Protein AF-0000000070793023 (afdb_homodimer)

Structure (mmCIF, N/CA/C/O backbone):
data_AF-0000000070793023-model_v1
#
loop_
_entity.id
_entity.type
_entity.pdbx_description
1 polymer 'Transcriptional regulator, LysR family'
#
loop_
_atom_site.group_PDB
_atom_site.id
_atom_site.type_symbol
_atom_site.label_atom_id
_atom_site.label_alt_id
_atom_site.label_comp_id
_atom_site.label_asym_id
_atom_site.label_entity_id
_atom_site.label_seq_id
_atom_site.pdbx_PDB_ins_code
_atom_site.Cartn_x
_atom_site.Cartn_y
_atom_site.Cartn_z
_atom_site.occupancy
_atom_site.B_iso_or_equiv
_atom_site.auth_seq_id
_atom_site.auth_comp_id
_atom_site.auth_asym_id
_atom_site.auth_atom_id
_atom_site.pdbx_PDB_model_num
ATOM 1 N N . MET A 1 1 ? 7.453 -40.5 16.297 1 50.16 1 MET A N 1
ATOM 2 C CA . MET A 1 1 ? 7.449 -39.125 15.758 1 50.16 1 MET A CA 1
ATOM 3 C C . MET A 1 1 ? 8.664 -38.344 16.25 1 50.16 1 MET A C 1
ATOM 5 O O . MET A 1 1 ? 8.969 -38.344 17.453 1 50.16 1 MET A O 1
ATOM 9 N N . GLY A 1 2 ? 9.516 -38.156 15.422 1 63.19 2 GLY A N 1
ATOM 10 C CA . GLY A 1 2 ? 10.789 -37.531 15.805 1 63.19 2 GLY A CA 1
ATOM 11 C C . GLY A 1 2 ? 10.672 -36.094 16.188 1 63.19 2 GLY A C 1
ATOM 12 O O . GLY A 1 2 ? 9.57 -35.531 16.172 1 63.19 2 GLY A O 1
ATOM 13 N N . LYS A 1 3 ? 11.734 -35.656 16.719 1 65.06 3 LYS A N 1
ATOM 14 C CA . LYS A 1 3 ? 11.828 -34.281 17.188 1 65.06 3 LYS A CA 1
ATOM 15 C C . LYS A 1 3 ? 11.344 -33.281 16.125 1 65.06 3 LYS A C 1
ATOM 17 O O . LYS A 1 3 ? 10.719 -32.281 16.453 1 65.06 3 LYS A O 1
ATOM 22 N N . PHE A 1 4 ? 11.453 -33.719 14.953 1 66.19 4 PHE A N 1
ATOM 23 C CA . PHE A 1 4 ? 11.055 -32.906 13.828 1 66.19 4 PHE A CA 1
ATOM 24 C C . PHE A 1 4 ? 9.531 -32.781 13.742 1 66.19 4 PHE A C 1
ATOM 26 O O . PHE A 1 4 ? 8.984 -31.719 13.461 1 66.19 4 PHE A O 1
ATOM 33 N N . ASP A 1 5 ? 8.891 -33.812 13.93 1 72.25 5 ASP A N 1
ATOM 34 C CA . ASP A 1 5 ? 7.434 -33.812 13.93 1 72.25 5 ASP A CA 1
ATOM 35 C C . ASP A 1 5 ? 6.875 -32.938 15.047 1 72.25 5 ASP A C 1
ATOM 37 O O . ASP A 1 5 ? 5.91 -32.219 14.836 1 72.25 5 ASP A O 1
ATOM 41 N N . GLN A 1 6 ? 7.551 -33.031 16.109 1 79.75 6 GLN A N 1
ATOM 42 C CA . GLN A 1 6 ? 7.121 -32.25 17.25 1 79.75 6 GLN A CA 1
ATOM 43 C C . GLN A 1 6 ? 7.223 -30.734 16.953 1 79.75 6 GLN A C 1
ATOM 45 O O . GLN A 1 6 ? 6.324 -29.969 17.297 1 79.75 6 GLN A O 1
ATOM 50 N N . ILE A 1 7 ? 8.289 -30.438 16.312 1 79.31 7 ILE A N 1
ATOM 51 C CA . ILE A 1 7 ? 8.523 -29.031 15.969 1 79.31 7 ILE A CA 1
ATOM 52 C C . ILE A 1 7 ? 7.469 -28.562 14.977 1 79.31 7 ILE A C 1
ATOM 54 O O . ILE A 1 7 ? 6.949 -27.453 15.102 1 79.31 7 ILE A O 1
ATOM 58 N N . THR A 1 8 ? 7.137 -29.359 14.094 1 79.75 8 THR A N 1
ATOM 59 C CA . THR A 1 8 ? 6.125 -29.031 13.094 1 79.75 8 THR A CA 1
ATOM 60 C C . THR A 1 8 ? 4.766 -28.812 13.75 1 79.75 8 THR A C 1
ATOM 62 O O . THR A 1 8 ? 4.027 -27.891 13.383 1 79.75 8 THR A O 1
ATOM 65 N N . TYR A 1 9 ? 4.43 -29.641 14.68 1 83.62 9 TYR A N 1
ATOM 66 C CA . TYR A 1 9 ? 3.189 -29.484 15.438 1 83.62 9 TYR A CA 1
ATOM 67 C C . TYR A 1 9 ? 3.195 -28.188 16.219 1 83.62 9 TYR A C 1
ATOM 69 O O . TYR A 1 9 ? 2.188 -27.469 16.266 1 83.62 9 TYR A O 1
ATOM 77 N N . PHE A 1 10 ? 4.363 -27.875 16.797 1 86.44 10 PHE A N 1
ATOM 78 C CA . PHE A 1 10 ? 4.527 -26.656 17.578 1 86.44 10 PHE A CA 1
ATOM 79 C C . PHE A 1 10 ? 4.293 -25.422 16.719 1 86.44 10 PHE A C 1
ATOM 81 O O . PHE A 1 10 ? 3.512 -24.547 17.078 1 86.44 10 PHE A O 1
ATOM 88 N N . ILE A 1 11 ? 4.926 -25.469 15.648 1 83 11 ILE A N 1
ATOM 89 C CA . ILE A 1 11 ? 4.789 -24.344 14.727 1 83 11 ILE A CA 1
ATOM 90 C C . ILE A 1 11 ? 3.332 -24.203 14.297 1 83 11 ILE A C 1
ATOM 92 O O . ILE A 1 11 ? 2.789 -23.094 14.258 1 83 11 ILE A O 1
ATOM 96 N N . ALA A 1 12 ? 2.666 -25.266 14.047 1 83.75 12 ALA A N 1
ATOM 97 C CA . ALA A 1 12 ? 1.272 -25.266 13.602 1 83.75 12 ALA A CA 1
ATOM 98 C C . ALA A 1 12 ? 0.351 -24.734 14.695 1 83.75 12 ALA A C 1
ATOM 100 O O . ALA A 1 12 ? -0.584 -23.984 14.414 1 83.75 12 ALA A O 1
ATOM 101 N N . VAL A 1 13 ? 0.625 -25.094 15.867 1 86.88 13 VAL A N 1
ATOM 102 C CA . VAL A 1 13 ? -0.196 -24.641 16.984 1 86.88 13 VAL A CA 1
ATOM 103 C C . VAL A 1 13 ? -0.082 -23.125 17.125 1 86.88 13 VAL A C 1
ATOM 105 O O . VAL A 1 13 ? -1.077 -22.438 17.375 1 86.88 13 VAL A O 1
ATOM 108 N N . VAL A 1 14 ? 1.105 -22.688 16.906 1 83.5 14 VAL A N 1
ATOM 109 C CA . VAL A 1 14 ? 1.355 -21.266 17.031 1 83.5 14 VAL A CA 1
ATOM 110 C C . VAL A 1 14 ? 0.699 -20.516 15.875 1 83.5 14 VAL A C 1
ATOM 112 O O . VAL A 1 14 ? 0.014 -19.516 16.078 1 83.5 14 VAL A O 1
ATOM 115 N N . GLU A 1 15 ? 0.913 -21.062 14.75 1 80.12 15 GLU A N 1
ATOM 116 C CA . GLU A 1 15 ? 0.456 -20.375 13.539 1 80.12 15 GLU A CA 1
ATOM 117 C C . GLU A 1 15 ? -1.063 -20.438 13.414 1 80.12 15 GLU A C 1
ATOM 119 O O . GLU A 1 15 ? -1.688 -19.484 12.945 1 80.12 15 GLU A O 1
ATOM 124 N N . GLU A 1 16 ? -1.658 -21.547 13.906 1 79.19 16 GLU A N 1
ATOM 125 C CA . GLU A 1 16 ? -3.102 -21.75 13.836 1 79.19 16 GLU A CA 1
ATOM 126 C C . GLU A 1 16 ? -3.795 -21.25 15.102 1 79.19 16 GLU A C 1
ATOM 128 O O . GLU A 1 16 ? -5.016 -21.359 15.227 1 79.19 16 GLU A O 1
ATOM 133 N N . HIS A 1 17 ? -2.949 -20.766 15.891 1 80.25 17 HIS A N 1
ATOM 134 C CA . HIS A 1 17 ? -3.381 -20.188 17.156 1 80.25 17 HIS A CA 1
ATOM 135 C C . HIS A 1 17 ? -4.262 -21.156 17.938 1 80.25 17 HIS A C 1
ATOM 137 O O . HIS A 1 17 ? -5.285 -20.766 18.5 1 80.25 17 HIS A O 1
ATOM 143 N N . GLY A 1 18 ? -3.93 -22.453 17.859 1 86.12 18 GLY A N 1
ATOM 144 C CA . GLY A 1 18 ? -4.723 -23.391 18.625 1 86.12 18 GLY A CA 1
ATOM 145 C C . GLY A 1 18 ? -4.352 -24.828 18.375 1 86.12 18 GLY A C 1
ATOM 146 O O . GLY A 1 18 ? -3.869 -25.172 17.297 1 86.12 18 GLY A O 1
ATOM 147 N N . PHE A 1 19 ? -4.648 -25.641 19.375 1 87.94 19 PHE A N 1
ATOM 148 C CA . PHE A 1 19 ? -4.34 -27.062 19.312 1 87.94 19 PHE A CA 1
ATOM 149 C C . PHE A 1 19 ? -5.312 -27.781 18.375 1 87.94 19 PHE A C 1
ATOM 151 O O . PHE A 1 19 ? -4.902 -28.625 17.562 1 87.94 19 PHE A O 1
ATOM 158 N N . ALA A 1 20 ? -6.535 -27.312 18.5 1 87.56 20 ALA A N 1
ATOM 159 C CA . ALA A 1 20 ? -7.555 -27.984 17.688 1 87.56 20 ALA A CA 1
ATOM 160 C C . ALA A 1 20 ? -7.367 -27.656 16.219 1 87.56 20 ALA A C 1
ATOM 162 O O . ALA A 1 20 ? -7.48 -28.547 15.367 1 87.56 20 ALA A O 1
ATOM 163 N N . ALA A 1 21 ? -7.035 -26.5 15.977 1 85.38 21 ALA A N 1
ATOM 164 C CA . ALA A 1 21 ? -6.82 -26.062 14.602 1 85.38 21 ALA A CA 1
ATOM 165 C C . ALA A 1 21 ? -5.594 -26.734 14 1 85.38 21 ALA A C 1
ATOM 167 O O . ALA A 1 21 ? -5.613 -27.156 12.836 1 85.38 21 ALA A O 1
ATOM 168 N N . ALA A 1 22 ? -4.586 -26.828 14.719 1 87 22 ALA A N 1
ATOM 169 C CA . ALA A 1 22 ? -3.373 -27.516 14.289 1 87 22 ALA A CA 1
ATOM 170 C C . ALA A 1 22 ? -3.645 -29 14.039 1 87 22 ALA A C 1
ATOM 172 O O . ALA A 1 22 ? -3.143 -29.562 13.07 1 87 22 ALA A O 1
ATOM 173 N N . ALA A 1 23 ? -4.461 -29.562 14.828 1 88.56 23 ALA A N 1
ATOM 174 C CA . ALA A 1 23 ? -4.816 -30.969 14.688 1 88.56 23 ALA A CA 1
ATOM 175 C C . ALA A 1 23 ? -5.551 -31.219 13.367 1 88.56 23 ALA A C 1
ATOM 177 O O . ALA A 1 23 ? -5.262 -32.188 12.664 1 88.56 23 ALA A O 1
ATOM 178 N N . ARG A 1 24 ? -6.371 -30.391 13.117 1 83.12 24 ARG A N 1
ATOM 179 C CA . ARG A 1 24 ? -7.121 -30.484 11.875 1 83.12 24 ARG A CA 1
ATOM 180 C C . ARG A 1 24 ? -6.191 -30.391 10.664 1 83.12 24 ARG A C 1
ATOM 182 O O . ARG A 1 24 ? -6.355 -31.141 9.695 1 83.12 24 ARG A O 1
ATOM 189 N N . LYS A 1 25 ? -5.211 -29.594 10.859 1 80.12 25 LYS A N 1
ATOM 190 C CA . LYS A 1 25 ? -4.254 -29.359 9.781 1 80.12 25 LYS A CA 1
ATOM 191 C C . LYS A 1 25 ? -3.465 -30.641 9.477 1 80.12 25 LYS A C 1
ATOM 193 O O . LYS A 1 25 ? -3.162 -30.922 8.312 1 80.12 25 LYS A O 1
ATOM 198 N N . PHE A 1 26 ? -3.223 -31.359 10.422 1 79 26 PHE A N 1
ATOM 199 C CA . PHE A 1 26 ? -2.365 -32.531 10.266 1 79 26 PHE A CA 1
ATOM 200 C C . PHE A 1 26 ? -3.193 -33.812 10.234 1 79 26 PHE A C 1
ATOM 202 O O . PHE A 1 26 ? -2.65 -34.906 10.055 1 79 26 PHE A O 1
ATOM 209 N N . GLY A 1 27 ? -4.551 -33.625 10.422 1 81.75 27 GLY A N 1
ATOM 210 C CA . GLY A 1 27 ? -5.418 -34.812 10.414 1 81.75 27 GLY A CA 1
ATOM 211 C C . GLY A 1 27 ? -5.199 -35.719 11.609 1 81.75 27 GLY A C 1
ATOM 212 O O . GLY A 1 27 ? -5.25 -36.938 11.477 1 81.75 27 GLY A O 1
ATOM 213 N N . VAL A 1 28 ? -4.848 -35.156 12.672 1 83.44 28 VAL A N 1
ATOM 214 C CA . VAL A 1 28 ? -4.613 -35.938 13.891 1 83.44 28 VAL A CA 1
ATOM 215 C C . VAL A 1 28 ? -5.512 -35.406 15.016 1 83.44 28 VAL A C 1
ATOM 217 O O . VAL A 1 28 ? -6.25 -34.438 14.828 1 83.44 28 VAL A O 1
ATOM 220 N N . SER A 1 29 ? -5.621 -36.094 16.047 1 86 29 SER A N 1
ATOM 221 C CA . SER A 1 29 ? -6.426 -35.688 17.188 1 86 29 SER A CA 1
ATOM 222 C C . SER A 1 29 ? -5.75 -34.531 17.953 1 86 29 SER A C 1
ATOM 224 O O . SER A 1 29 ? -4.52 -34.438 17.969 1 86 29 SER A O 1
ATOM 226 N N . THR A 1 30 ? -6.609 -33.75 18.531 1 90.19 30 THR A N 1
ATOM 227 C CA . THR A 1 30 ? -6.102 -32.688 19.375 1 90.19 30 THR A CA 1
ATOM 228 C C . THR A 1 30 ? -5.234 -33.25 20.5 1 90.19 30 THR A C 1
ATOM 230 O O . THR A 1 30 ? -4.234 -32.625 20.875 1 90.19 30 THR A O 1
ATOM 233 N N . ALA A 1 31 ? -5.633 -34.375 20.953 1 90 31 ALA A N 1
ATOM 234 C CA . ALA A 1 31 ? -4.867 -35.031 22.016 1 90 31 ALA A CA 1
ATOM 235 C C . ALA A 1 31 ? -3.471 -35.406 21.531 1 90 31 ALA A C 1
ATOM 237 O O . ALA A 1 31 ? -2.496 -35.281 22.281 1 90 31 ALA A O 1
ATOM 238 N N . ALA A 1 32 ? -3.396 -35.781 20.359 1 86.06 32 ALA A N 1
ATOM 239 C CA . ALA A 1 32 ? -2.113 -36.156 19.766 1 86.06 32 ALA A CA 1
ATOM 240 C C . ALA A 1 32 ? -1.197 -34.938 19.656 1 86.06 32 ALA A C 1
ATOM 242 O O . ALA A 1 32 ? -0.008 -35.031 19.969 1 86.06 32 ALA A O 1
ATOM 243 N N . VAL A 1 33 ? -1.78 -33.844 19.219 1 88.94 33 VAL A N 1
ATOM 244 C CA . VAL A 1 33 ? -1.021 -32.594 19.125 1 88.94 33 VAL A CA 1
ATOM 245 C C . VAL A 1 33 ? -0.555 -32.156 20.5 1 88.94 33 VAL A C 1
ATOM 247 O O . VAL A 1 33 ? 0.606 -31.797 20.688 1 88.94 33 VAL A O 1
ATOM 250 N N . SER A 1 34 ? -1.445 -32.219 21.438 1 89.94 34 SER A N 1
ATOM 251 C CA . SER A 1 34 ? -1.133 -31.828 22.797 1 89.94 34 SER A CA 1
ATOM 252 C C . SER A 1 34 ? -0.004 -32.688 23.375 1 89.94 34 SER A C 1
ATOM 254 O O . SER A 1 34 ? 0.896 -32.156 24.047 1 89.94 34 SER A O 1
ATOM 256 N N . ARG A 1 35 ? -0.035 -33.906 23.094 1 88.38 35 ARG A N 1
ATOM 257 C CA . ARG A 1 35 ? 0.994 -34.812 23.562 1 88.38 35 ARG A CA 1
ATOM 258 C C . ARG A 1 35 ? 2.352 -34.469 22.953 1 88.38 35 ARG A C 1
ATOM 260 O O . ARG A 1 35 ? 3.373 -34.5 23.641 1 88.38 35 ARG A O 1
ATOM 267 N N . GLN A 1 36 ? 2.33 -34.188 21.734 1 85.69 36 GLN A N 1
ATOM 268 C CA . GLN A 1 36 ? 3.572 -33.875 21.031 1 85.69 36 GLN A CA 1
ATOM 269 C C . GLN A 1 36 ? 4.188 -32.594 21.578 1 85.69 36 GLN A C 1
ATOM 271 O O . GLN A 1 36 ? 5.406 -32.5 21.719 1 85.69 36 GLN A O 1
ATOM 276 N N . ILE A 1 37 ? 3.338 -31.672 21.828 1 88.25 37 ILE A N 1
ATOM 277 C CA . ILE A 1 37 ? 3.811 -30.391 22.359 1 88.25 37 ILE A CA 1
ATOM 278 C C . ILE A 1 37 ? 4.371 -30.609 23.766 1 88.25 37 ILE A C 1
ATOM 280 O O . ILE A 1 37 ? 5.43 -30.078 24.109 1 88.25 37 ILE A O 1
ATOM 284 N N . ALA A 1 38 ? 3.629 -31.344 24.531 1 88 38 ALA A N 1
ATOM 285 C CA . ALA A 1 38 ? 4.086 -31.656 25.891 1 88 38 ALA A CA 1
ATOM 286 C C . ALA A 1 38 ? 5.434 -32.375 25.859 1 88 38 ALA A C 1
ATOM 288 O O . ALA A 1 38 ? 6.316 -32.094 26.672 1 88 38 ALA A O 1
ATOM 289 N N . ARG A 1 39 ? 5.578 -33.281 24.984 1 83.5 39 ARG A N 1
ATOM 290 C CA . ARG A 1 39 ? 6.832 -34.031 24.828 1 83.5 39 ARG A CA 1
ATOM 291 C C . ARG A 1 39 ? 7.965 -33.094 24.406 1 83.5 39 ARG A C 1
ATOM 293 O O . ARG A 1 39 ? 9.086 -33.188 24.922 1 83.5 39 ARG A O 1
ATOM 300 N N . LEU A 1 40 ? 7.691 -32.219 23.453 1 83.56 40 LEU A N 1
ATOM 301 C CA . LEU A 1 40 ? 8.68 -31.25 23.016 1 83.56 40 LEU A CA 1
ATOM 302 C C . LEU A 1 40 ? 9.141 -30.359 24.172 1 83.56 40 LEU A C 1
ATOM 304 O O . LEU A 1 40 ? 10.336 -30.156 24.359 1 83.56 40 LEU A O 1
ATOM 308 N N . GLU A 1 41 ? 8.188 -29.922 24.953 1 87.31 41 GLU A N 1
ATOM 309 C CA . GLU A 1 41 ? 8.508 -29.062 26.094 1 87.31 41 GLU A CA 1
ATOM 310 C C . GLU A 1 41 ? 9.305 -29.828 27.156 1 87.31 41 GLU A C 1
ATOM 312 O O . GLU A 1 41 ? 10.234 -29.281 27.75 1 87.31 41 GLU A O 1
ATOM 317 N N . ALA A 1 42 ? 8.969 -31.062 27.328 1 83.94 42 ALA A N 1
ATOM 318 C CA . ALA A 1 42 ? 9.68 -31.922 28.281 1 83.94 42 ALA A CA 1
ATOM 319 C C . ALA A 1 42 ? 11.125 -32.156 27.812 1 83.94 42 ALA A C 1
ATOM 321 O O . ALA A 1 42 ? 12.055 -32.094 28.625 1 83.94 42 ALA A O 1
ATOM 322 N N . GLU A 1 43 ? 11.297 -32.406 26.578 1 79 43 GLU A N 1
ATOM 323 C CA . GLU A 1 43 ? 12.625 -32.625 26.031 1 79 43 GLU A CA 1
ATOM 324 C C . GLU A 1 43 ? 13.492 -31.375 26.125 1 79 43 GLU A C 1
ATOM 326 O O . GLU A 1 43 ? 14.695 -31.469 26.359 1 79 43 GLU A O 1
ATOM 331 N N . LEU A 1 44 ? 12.828 -30.281 25.891 1 79.75 44 LEU A N 1
ATOM 332 C CA . LEU A 1 44 ? 13.523 -29 25.906 1 79.75 44 LEU A CA 1
ATOM 333 C C . LEU A 1 44 ? 13.656 -28.469 27.344 1 79.75 44 LEU A C 1
ATOM 335 O O . LEU A 1 44 ? 14.391 -27.516 27.578 1 79.75 44 LEU A O 1
ATOM 339 N N . LYS A 1 45 ? 12.977 -29.156 28.234 1 80.94 45 LYS A N 1
ATOM 340 C CA . LYS A 1 45 ? 12.914 -28.734 29.625 1 80.94 45 LYS A CA 1
ATOM 341 C C . LYS A 1 45 ? 12.508 -27.281 29.734 1 80.94 45 LYS A C 1
ATOM 343 O O . LYS A 1 45 ? 13.086 -26.516 30.516 1 80.94 45 LYS A O 1
ATOM 348 N N . ALA A 1 46 ? 11.641 -26.875 28.859 1 82.12 46 ALA A N 1
ATOM 349 C CA . ALA A 1 46 ? 11.117 -25.516 28.828 1 82.12 46 ALA A CA 1
ATOM 350 C C . ALA A 1 46 ? 9.648 -25.5 28.406 1 82.12 46 ALA A C 1
ATOM 352 O O . ALA A 1 46 ? 9.242 -26.281 27.547 1 82.12 46 ALA A O 1
ATOM 353 N N . GLU A 1 47 ? 8.898 -24.594 28.969 1 84.62 47 GLU A N 1
ATOM 354 C CA . GLU A 1 47 ? 7.531 -24.359 28.516 1 84.62 47 GLU A CA 1
ATOM 355 C C . GLU A 1 47 ? 7.5 -23.359 27.359 1 84.62 47 GLU A C 1
ATOM 357 O O . GLU A 1 47 ? 7.988 -22.234 27.484 1 84.62 47 GLU A O 1
ATOM 362 N N . LEU A 1 48 ? 6.969 -23.891 26.266 1 86.88 48 LEU A N 1
ATOM 363 C CA . LEU A 1 48 ? 6.953 -23.047 25.078 1 86.88 48 LEU A CA 1
ATOM 364 C C . LEU A 1 48 ? 5.645 -22.281 24.969 1 86.88 48 LEU A C 1
ATOM 366 O O . LEU A 1 48 ? 5.609 -21.188 24.391 1 86.88 48 LEU A O 1
ATOM 370 N N . LEU A 1 49 ? 4.605 -22.891 25.5 1 86.88 49 LEU A N 1
ATOM 371 C CA . LEU A 1 49 ? 3.266 -22.328 25.359 1 86.88 49 LEU A CA 1
ATOM 372 C C . LEU A 1 49 ? 2.621 -22.125 26.734 1 86.88 49 LEU A C 1
ATOM 374 O O . LEU A 1 49 ? 2.861 -22.891 27.656 1 86.88 49 LEU A O 1
ATOM 378 N N . VAL A 1 50 ? 1.971 -21 26.875 1 80.56 50 VAL A N 1
ATOM 379 C CA . VAL A 1 50 ? 1.144 -20.766 28.062 1 80.56 50 VAL A CA 1
ATOM 380 C C . VAL A 1 50 ? -0.328 -20.969 27.703 1 80.56 50 VAL A C 1
ATOM 382 O O . VAL A 1 50 ? -0.839 -20.375 26.766 1 80.56 50 VAL A O 1
ATOM 385 N N . ARG A 1 51 ? -0.891 -22.031 28.281 1 69.62 51 ARG A N 1
ATOM 386 C CA . ARG A 1 51 ? -2.285 -22.391 28.047 1 69.62 51 ARG A CA 1
ATOM 387 C C . ARG A 1 51 ? -3.193 -21.797 29.125 1 69.62 51 ARG A C 1
ATOM 389 O O . ARG A 1 51 ? -2.973 -22 30.312 1 69.62 51 ARG A O 1
ATOM 396 N N . THR A 1 52 ? -3.754 -20.766 28.859 1 60.75 52 THR A N 1
ATOM 397 C CA . THR A 1 52 ? -4.848 -20.375 29.734 1 60.75 52 THR A CA 1
ATOM 398 C C . THR A 1 52 ? -6.195 -20.734 29.109 1 60.75 52 THR A C 1
ATOM 400 O O . THR A 1 52 ? -6.266 -21.094 27.938 1 60.75 52 THR A O 1
ATOM 403 N N . THR A 1 53 ? -7.328 -20.969 29.875 1 55.12 53 THR A N 1
ATOM 404 C CA . THR A 1 53 ? -8.664 -21.328 29.422 1 55.12 53 THR A CA 1
ATOM 405 C C . THR A 1 53 ? -9.062 -20.516 28.188 1 55.12 53 THR A C 1
ATOM 407 O O . THR A 1 53 ? -9.891 -20.953 27.391 1 55.12 53 THR A O 1
ATOM 410 N N . ARG A 1 54 ? -8.625 -19.281 27.906 1 53.88 54 ARG A N 1
ATOM 411 C CA . ARG A 1 54 ? -9.195 -18.438 26.875 1 53.88 54 ARG A CA 1
ATOM 412 C C . ARG A 1 54 ? -8.164 -18.125 25.797 1 53.88 54 ARG A C 1
ATOM 414 O O . ARG A 1 54 ? -8.516 -17.703 24.688 1 53.88 54 ARG A O 1
ATOM 421 N N . LYS A 1 55 ? -6.832 -18.188 26.047 1 63.97 55 LYS A N 1
ATOM 422 C CA . LYS A 1 55 ? -5.938 -17.734 24.984 1 63.97 55 LYS A CA 1
ATOM 423 C C . LYS A 1 55 ? -4.625 -18.516 25 1 63.97 55 LYS A C 1
ATOM 425 O O . LYS A 1 55 ? -4.074 -18.797 26.062 1 63.97 55 LYS A O 1
ATOM 430 N N . LEU A 1 56 ? -4.117 -19.078 23.812 1 73.31 56 LEU A N 1
ATOM 431 C CA . LEU A 1 56 ? -2.82 -19.703 23.562 1 73.31 56 LEU A CA 1
ATOM 432 C C . LEU A 1 56 ? -1.757 -18.641 23.281 1 73.31 56 LEU A C 1
ATOM 434 O O . LEU A 1 56 ? -1.936 -17.797 22.406 1 73.31 56 LEU A O 1
ATOM 438 N N . SER A 1 57 ? -0.82 -18.5 24.266 1 80.56 57 SER A N 1
ATOM 439 C CA . SER A 1 57 ? 0.269 -17.562 24 1 80.56 57 SER A CA 1
ATOM 440 C C . SER A 1 57 ? 1.627 -18.234 24.141 1 80.56 57 SER A C 1
ATOM 442 O O . SER A 1 57 ? 1.752 -19.266 24.812 1 80.56 57 SER A O 1
ATOM 444 N N . LEU A 1 58 ? 2.652 -17.656 23.406 1 83.06 58 LEU A N 1
ATOM 445 C CA . LEU A 1 58 ? 4.031 -18.125 23.484 1 83.06 58 LEU A CA 1
ATOM 446 C C . LEU A 1 58 ? 4.723 -17.562 24.719 1 83.06 58 LEU A C 1
ATOM 448 O O . LEU A 1 58 ? 4.516 -16.391 25.078 1 83.06 58 LEU A O 1
ATOM 452 N N . THR A 1 59 ? 5.523 -18.391 25.422 1 79.44 59 THR A N 1
ATOM 453 C CA . THR A 1 59 ? 6.512 -17.891 26.375 1 79.44 59 THR A CA 1
ATOM 454 C C . THR A 1 59 ? 7.641 -17.172 25.625 1 79.44 59 THR A C 1
ATOM 456 O O . THR A 1 59 ? 7.746 -17.25 24.406 1 79.44 59 THR A O 1
ATOM 459 N N . ASP A 1 60 ? 8.477 -16.484 26.359 1 75 60 ASP A N 1
ATOM 460 C CA . ASP A 1 60 ? 9.641 -15.836 25.75 1 75 60 ASP A CA 1
ATOM 461 C C . ASP A 1 60 ? 10.531 -16.859 25.062 1 75 60 ASP A C 1
ATOM 463 O O . ASP A 1 60 ? 10.992 -16.641 23.938 1 75 60 ASP A O 1
ATOM 467 N N . ILE A 1 61 ? 10.734 -17.859 25.719 1 76.06 61 ILE A N 1
ATOM 468 C CA . ILE A 1 61 ? 11.562 -18.922 25.172 1 76.06 61 ILE A CA 1
ATOM 469 C C . ILE A 1 61 ? 10.828 -19.594 24 1 76.06 61 ILE A C 1
ATOM 471 O O . ILE A 1 61 ? 11.453 -19.969 23.016 1 76.06 61 ILE A O 1
ATOM 475 N N . GLY A 1 62 ? 9.539 -19.641 24.141 1 80.94 62 GLY A N 1
ATOM 476 C CA . GLY A 1 62 ? 8.734 -20.188 23.062 1 80.94 62 GLY A CA 1
ATOM 477 C C . GLY A 1 62 ? 8.789 -19.344 21.797 1 80.94 62 GLY A C 1
ATOM 478 O O . GLY A 1 62 ? 8.891 -19.891 20.688 1 80.94 62 GLY A O 1
ATOM 479 N N . ALA A 1 63 ? 8.773 -18.141 22 1 80.06 63 ALA A N 1
ATOM 480 C CA . ALA A 1 63 ? 8.828 -17.234 20.859 1 80.06 63 ALA A CA 1
ATOM 481 C C . ALA A 1 63 ? 10.172 -17.328 20.141 1 80.06 63 ALA A C 1
ATOM 483 O O . ALA A 1 63 ? 10.227 -17.375 18.906 1 80.06 63 ALA A O 1
ATOM 484 N N . ARG A 1 64 ? 11.227 -17.391 20.891 1 73.81 64 ARG A N 1
ATOM 485 C CA . ARG A 1 64 ? 12.555 -17.547 20.312 1 73.81 64 ARG A CA 1
ATOM 486 C C . ARG A 1 64 ? 12.695 -18.906 19.625 1 73.81 64 ARG A C 1
ATOM 488 O O . ARG A 1 64 ? 13.25 -18.984 18.531 1 73.81 64 ARG A O 1
ATOM 495 N N . TYR A 1 65 ? 12.211 -19.891 20.328 1 78.69 65 TYR A N 1
ATOM 496 C CA . TYR A 1 65 ? 12.273 -21.234 19.766 1 78.69 65 TYR A CA 1
ATOM 497 C C . TYR A 1 65 ? 11.461 -21.312 18.484 1 78.69 65 TYR A C 1
ATOM 499 O O . TYR A 1 65 ? 11.906 -21.922 17.5 1 78.69 65 TYR A O 1
ATOM 507 N N . TYR A 1 66 ? 10.297 -20.719 18.516 1 80.25 66 TYR A N 1
ATOM 508 C CA . TYR A 1 66 ? 9.445 -20.688 17.328 1 80.25 66 TYR A CA 1
ATOM 509 C C . TYR A 1 66 ? 10.172 -20.062 16.141 1 80.25 66 TYR A C 1
ATOM 511 O O . TYR A 1 66 ? 10.203 -20.625 15.055 1 80.25 66 TYR A O 1
ATOM 519 N N . GLN A 1 67 ? 10.789 -19 16.422 1 75 67 GLN A N 1
ATOM 520 C CA . GLN A 1 67 ? 11.508 -18.297 15.359 1 75 67 GLN A CA 1
ATOM 521 C C . GLN A 1 67 ? 12.656 -19.141 14.82 1 75 67 GLN A C 1
ATOM 523 O O . GLN A 1 67 ? 12.867 -19.219 13.609 1 75 67 GLN A O 1
ATOM 528 N N . GLN A 1 68 ? 13.328 -19.734 15.742 1 68.75 68 GLN A N 1
ATOM 529 C CA . GLN A 1 68 ? 14.461 -20.562 15.359 1 68.75 68 GLN A CA 1
ATOM 530 C C . GLN A 1 68 ? 13.992 -21.812 14.609 1 68.75 68 GLN A C 1
ATOM 532 O O . GLN A 1 68 ? 14.609 -22.219 13.625 1 68.75 68 GLN A O 1
ATOM 537 N N . CYS A 1 69 ? 12.938 -22.406 15.109 1 72.06 69 CYS A N 1
ATOM 538 C CA . CYS A 1 69 ? 12.406 -23.594 14.453 1 72.06 69 CYS A CA 1
ATOM 539 C C . CYS A 1 69 ? 11.898 -23.266 13.055 1 72.06 69 CYS A C 1
ATOM 541 O O . CYS A 1 69 ? 12.133 -24.031 12.109 1 72.06 69 CYS A O 1
ATOM 543 N N . LYS A 1 70 ? 11.242 -22.219 13.047 1 72.38 70 LYS A N 1
ATOM 544 C CA . LYS A 1 70 ? 10.758 -21.781 11.734 1 72.38 70 LYS A CA 1
ATOM 545 C C . LYS A 1 70 ? 11.906 -21.609 10.75 1 72.38 70 LYS A C 1
ATOM 547 O O . LYS A 1 70 ? 11.828 -22.047 9.602 1 72.38 70 LYS A O 1
ATOM 552 N N . LYS A 1 71 ? 12.93 -21.047 11.219 1 65.81 71 LYS A N 1
ATOM 553 C CA . LYS A 1 71 ? 14.125 -20.844 10.414 1 65.81 71 LYS A CA 1
ATOM 554 C C . LYS A 1 71 ? 14.75 -22.172 10.008 1 65.81 71 LYS A C 1
ATOM 556 O O . LYS A 1 71 ? 15.117 -22.375 8.852 1 65.81 71 LYS A O 1
ATOM 561 N N . THR A 1 72 ? 14.875 -22.984 10.984 1 59.56 72 THR A N 1
ATOM 562 C CA . THR A 1 72 ? 15.5 -24.297 10.766 1 59.56 72 THR A CA 1
ATOM 563 C C . THR A 1 72 ? 14.656 -25.141 9.812 1 59.56 72 THR A C 1
ATOM 565 O O . THR A 1 72 ? 15.195 -25.812 8.93 1 59.56 72 THR A O 1
ATOM 568 N N . LEU A 1 73 ? 13.414 -25.141 10.062 1 59.38 73 LEU A N 1
ATOM 569 C CA . LEU A 1 73 ? 12.547 -25.906 9.18 1 59.38 73 LEU A CA 1
ATOM 570 C C . LEU A 1 73 ? 12.609 -25.359 7.754 1 59.38 73 LEU A C 1
ATOM 572 O O . LEU A 1 73 ? 12.57 -26.125 6.793 1 59.38 73 LEU A O 1
ATOM 576 N N . LEU A 1 74 ? 12.68 -24.203 7.734 1 58.19 74 LEU A N 1
ATOM 577 C CA . LEU A 1 74 ? 12.867 -23.578 6.426 1 58.19 74 LEU A CA 1
ATOM 578 C C . LEU A 1 74 ? 14.18 -24.031 5.793 1 58.19 74 LEU A C 1
ATOM 580 O O . LEU A 1 74 ? 14.227 -24.344 4.602 1 58.19 74 LEU A O 1
ATOM 584 N N . GLU A 1 75 ? 15.141 -24.062 6.645 1 53.84 75 GLU A N 1
ATOM 585 C CA . GLU A 1 75 ? 16.438 -24.531 6.18 1 53.84 75 GLU A CA 1
ATOM 586 C C . GLU A 1 75 ? 16.391 -26 5.785 1 53.84 75 GLU A C 1
ATOM 588 O O . GLU A 1 75 ? 17 -26.406 4.781 1 53.84 75 GLU A O 1
ATOM 593 N N . LEU A 1 76 ? 15.805 -26.766 6.609 1 52.34 76 LEU A N 1
ATOM 594 C CA . LEU A 1 76 ? 15.688 -28.188 6.297 1 52.34 76 LEU A CA 1
ATOM 595 C C . LEU A 1 76 ? 14.891 -28.391 5.016 1 52.34 76 LEU A C 1
ATOM 597 O O . LEU A 1 76 ? 15.266 -29.219 4.172 1 52.34 76 LEU A O 1
ATOM 601 N N . ASN A 1 77 ? 13.82 -27.781 4.973 1 50.38 77 ASN A N 1
ATOM 602 C CA . ASN A 1 77 ? 13.07 -27.844 3.725 1 50.38 77 ASN A CA 1
ATOM 603 C C . ASN A 1 77 ? 13.906 -27.391 2.535 1 50.38 77 ASN A C 1
ATOM 605 O O . ASN A 1 77 ? 13.844 -27.984 1.459 1 50.38 77 ASN A O 1
ATOM 609 N N . GLU A 1 78 ? 14.609 -26.453 2.863 1 49.69 78 GLU A N 1
ATOM 610 C CA . GLU A 1 78 ? 15.523 -25.938 1.851 1 49.69 78 GLU A CA 1
ATOM 611 C C . GLU A 1 78 ? 16.578 -2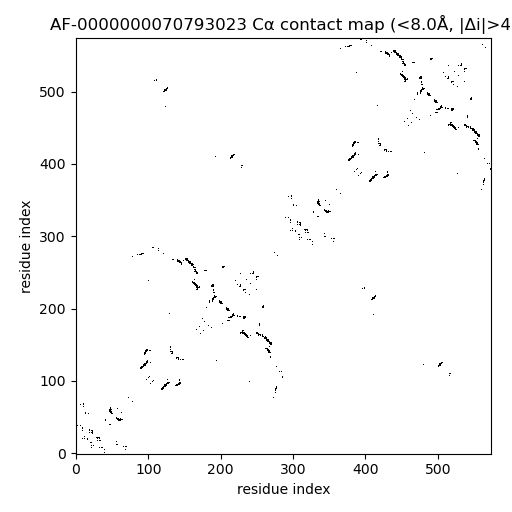6.969 1.479 1 49.69 78 GLU A C 1
ATOM 613 O O . GLU A 1 78 ? 16.922 -27.125 0.305 1 49.69 78 GLU A O 1
ATOM 618 N N . ALA A 1 79 ? 17.156 -27.578 2.471 1 48.97 79 ALA A N 1
ATOM 619 C CA . ALA A 1 79 ? 18.141 -28.625 2.23 1 48.97 79 ALA A CA 1
ATOM 620 C C . ALA A 1 79 ? 17.531 -29.766 1.417 1 48.97 79 ALA A C 1
ATOM 622 O O . ALA A 1 79 ? 18.172 -30.312 0.522 1 48.97 79 ALA A O 1
ATOM 623 N N . GLU A 1 80 ? 16.406 -30.109 1.805 1 47.88 80 GLU A N 1
ATOM 624 C CA . GLU A 1 80 ? 15.758 -31.172 1.047 1 47.88 80 GLU A CA 1
ATOM 625 C C . GLU A 1 80 ? 15.5 -30.75 -0.396 1 47.88 80 GLU A C 1
ATOM 627 O O . GLU A 1 80 ? 15.68 -31.547 -1.323 1 47.88 80 GLU A O 1
ATOM 632 N N . ILE A 1 81 ? 15.125 -29.531 -0.491 1 45.91 81 ILE A N 1
ATOM 633 C CA . ILE A 1 81 ? 14.906 -28.969 -1.821 1 45.91 81 ILE A CA 1
ATOM 634 C C . ILE A 1 81 ? 16.234 -28.891 -2.574 1 45.91 81 ILE A C 1
ATOM 636 O O . ILE A 1 81 ? 16.297 -29.188 -3.768 1 45.91 81 ILE A O 1
ATOM 640 N N . ALA A 1 82 ? 17.25 -28.5 -1.891 1 44.31 82 ALA A N 1
ATOM 641 C CA . ALA A 1 82 ? 18.578 -28.469 -2.49 1 44.31 82 ALA A CA 1
ATOM 642 C C . ALA A 1 82 ? 18.984 -29.828 -3.041 1 44.31 82 ALA A C 1
ATOM 644 O O . ALA A 1 82 ? 19.578 -29.938 -4.117 1 44.31 82 ALA A O 1
ATOM 645 N N . ILE A 1 83 ? 18.812 -30.734 -2.316 1 42.81 83 ILE A N 1
ATOM 646 C CA . ILE A 1 83 ? 19.125 -32.062 -2.809 1 42.81 83 ILE A CA 1
ATOM 647 C C . ILE A 1 83 ? 18.297 -32.375 -4.051 1 42.81 83 ILE A C 1
ATOM 649 O O . ILE A 1 83 ? 18.797 -32.969 -5.016 1 42.81 83 ILE A O 1
ATOM 653 N N . ALA A 1 84 ? 17.156 -31.938 -4.016 1 42.81 84 ALA A N 1
ATOM 654 C CA . ALA A 1 84 ? 16.312 -32.188 -5.18 1 42.81 84 ALA A CA 1
ATOM 655 C C . ALA A 1 84 ? 16.641 -31.234 -6.316 1 42.81 84 ALA A C 1
ATOM 657 O O . ALA A 1 84 ? 16.234 -31.453 -7.461 1 42.81 84 ALA A O 1
ATOM 658 N N . ASN A 1 85 ? 17.188 -29.953 -6.117 1 43.62 85 ASN A N 1
ATOM 659 C CA . ASN A 1 85 ? 17.344 -28.797 -6.984 1 43.62 85 ASN A CA 1
ATOM 660 C C . ASN A 1 85 ? 18.469 -29.016 -8.008 1 43.62 85 ASN A C 1
ATOM 662 O O . ASN A 1 85 ? 18.969 -28.047 -8.586 1 43.62 85 ASN A O 1
ATOM 666 N N . SER A 1 86 ? 19.047 -29.922 -8.32 1 44.56 86 SER A N 1
ATOM 667 C CA . SER A 1 86 ? 19.781 -29.688 -9.555 1 44.56 86 SER A CA 1
ATOM 668 C C . SER A 1 86 ? 19.016 -28.75 -10.484 1 44.56 86 SER A C 1
ATOM 670 O O . SER A 1 86 ? 17.938 -28.266 -10.125 1 44.56 86 SER A O 1
ATOM 672 N N . ARG A 1 87 ? 19.094 -28.844 -11.992 1 50.19 87 ARG A N 1
ATOM 673 C CA . ARG A 1 87 ? 18.516 -28.219 -13.18 1 50.19 87 ARG A CA 1
ATOM 674 C C . ARG A 1 87 ? 17.016 -28.016 -13.016 1 50.19 87 ARG A C 1
ATOM 676 O O . ARG A 1 87 ? 16.281 -27.922 -14 1 50.19 87 ARG A O 1
ATOM 683 N N . ASN A 1 88 ? 16.219 -27.953 -11.828 1 60.41 88 ASN A N 1
ATOM 684 C CA . ASN A 1 88 ? 14.898 -28.438 -11.453 1 60.41 88 ASN A CA 1
ATOM 685 C C . ASN A 1 88 ? 13.844 -27.344 -11.539 1 60.41 88 ASN A C 1
ATOM 687 O O . ASN A 1 88 ? 14.172 -26.156 -11.508 1 60.41 88 ASN A O 1
ATOM 691 N N . GLU A 1 89 ? 12.695 -27.672 -11.805 1 80.56 89 GLU A N 1
ATOM 692 C CA . GLU A 1 89 ? 11.406 -27 -11.977 1 80.56 89 GLU A CA 1
ATOM 693 C C . GLU A 1 89 ? 11.047 -26.188 -10.742 1 80.56 89 GLU A C 1
ATOM 695 O O . GLU A 1 89 ? 11.219 -26.641 -9.609 1 80.56 89 GLU A O 1
ATOM 700 N N . ALA A 1 90 ? 10.961 -24.812 -10.906 1 87.94 90 ALA A N 1
ATOM 701 C CA . ALA A 1 90 ? 10.484 -23.953 -9.828 1 87.94 90 ALA A CA 1
ATOM 702 C C . ALA A 1 90 ? 9.07 -24.344 -9.406 1 87.94 90 ALA A C 1
ATOM 704 O O . ALA A 1 90 ? 8.172 -24.438 -10.25 1 87.94 90 ALA A O 1
ATOM 705 N N . VAL A 1 91 ? 8.938 -24.625 -8.125 1 86.81 91 VAL A N 1
ATOM 706 C CA . VAL A 1 91 ? 7.625 -25 -7.605 1 86.81 91 VAL A CA 1
ATOM 707 C C . VAL A 1 91 ? 7.316 -24.203 -6.344 1 86.81 91 VAL A C 1
ATOM 709 O O . VAL A 1 91 ? 8.188 -23.531 -5.797 1 86.81 91 VAL A O 1
ATOM 712 N N . GLY A 1 92 ? 6.035 -24.219 -5.914 1 90.75 92 GLY A N 1
ATOM 713 C CA . GLY A 1 92 ? 5.629 -23.578 -4.68 1 90.75 92 GLY A CA 1
ATOM 714 C C . GLY A 1 92 ? 5.203 -22.125 -4.875 1 90.75 92 GLY A C 1
ATOM 715 O O . GLY A 1 92 ? 4.707 -21.766 -5.945 1 90.75 92 GLY A O 1
ATOM 716 N N . ILE A 1 93 ? 5.344 -21.391 -3.711 1 93.75 93 ILE A N 1
ATOM 717 C CA . ILE A 1 93 ? 4.898 -20.016 -3.742 1 93.75 93 ILE A CA 1
ATOM 718 C C . ILE A 1 93 ? 6.105 -19.078 -3.66 1 93.75 93 ILE A C 1
ATOM 720 O O . ILE A 1 93 ? 6.938 -19.203 -2.762 1 93.75 93 ILE A O 1
ATOM 724 N N . LEU A 1 94 ? 6.266 -18.297 -4.641 1 96.94 94 LEU A N 1
ATOM 725 C CA . LEU A 1 94 ? 7.27 -17.234 -4.633 1 96.94 94 LEU A CA 1
ATOM 726 C C . LEU A 1 94 ? 6.695 -15.938 -4.078 1 96.94 94 LEU A C 1
ATOM 728 O O . LEU A 1 94 ? 5.734 -15.398 -4.629 1 96.94 94 LEU A O 1
ATOM 732 N N . ASN A 1 95 ? 7.25 -15.469 -2.957 1 98.19 95 ASN A N 1
ATOM 733 C CA . ASN A 1 95 ? 6.805 -14.234 -2.314 1 98.19 95 ASN A CA 1
ATOM 734 C C . ASN A 1 95 ? 7.707 -13.055 -2.672 1 98.19 95 ASN A C 1
ATOM 736 O O . ASN A 1 95 ? 8.867 -13.008 -2.252 1 98.19 95 ASN A O 1
ATOM 740 N N . VAL A 1 96 ? 7.117 -12.086 -3.383 1 98.56 96 VAL A N 1
ATOM 741 C CA . VAL A 1 96 ? 7.879 -10.93 -3.834 1 98.56 96 VAL A CA 1
ATOM 742 C C . VAL A 1 96 ? 7.277 -9.656 -3.246 1 98.56 96 VAL A C 1
ATOM 744 O O . VAL A 1 96 ? 6.059 -9.461 -3.277 1 98.56 96 VAL A O 1
ATOM 747 N N . THR A 1 97 ? 8.07 -8.836 -2.645 1 98.5 97 THR A N 1
ATOM 748 C CA . THR A 1 97 ? 7.688 -7.477 -2.279 1 98.5 97 THR A CA 1
ATOM 749 C C . THR A 1 97 ? 8.383 -6.461 -3.18 1 98.5 97 THR A C 1
ATOM 751 O O . THR A 1 97 ? 9.57 -6.602 -3.477 1 98.5 97 THR A O 1
ATOM 754 N N . SER A 1 98 ? 7.652 -5.523 -3.627 1 98.06 98 SER A N 1
ATOM 755 C CA . SER A 1 98 ? 8.211 -4.512 -4.516 1 98.06 98 SER A CA 1
ATOM 756 C C . SER A 1 98 ? 7.559 -3.152 -4.285 1 98.06 98 SER A C 1
ATOM 758 O O . SER A 1 98 ? 6.398 -3.08 -3.871 1 98.06 98 SER A O 1
ATOM 760 N N . SER A 1 99 ? 8.391 -2.141 -4.523 1 95.81 99 SER A N 1
ATOM 761 C CA . SER A 1 99 ? 7.742 -0.836 -4.633 1 95.81 99 SER A CA 1
ATOM 762 C C . SER A 1 99 ? 6.75 -0.808 -5.793 1 95.81 99 SER A C 1
ATOM 764 O O . SER A 1 99 ? 6.887 -1.568 -6.754 1 95.81 99 SER A O 1
ATOM 766 N N . ARG A 1 100 ? 5.762 0.017 -5.668 1 95.69 100 ARG A N 1
ATOM 767 C CA . ARG A 1 100 ? 4.707 0.052 -6.676 1 95.69 100 ARG A CA 1
ATOM 768 C C . ARG A 1 100 ? 5.273 0.401 -8.047 1 95.69 100 ARG A C 1
ATOM 770 O O . ARG A 1 100 ? 4.918 -0.227 -9.047 1 95.69 100 ARG A O 1
ATOM 777 N N . TYR A 1 101 ? 6.098 1.43 -8.148 1 96.81 101 TYR A N 1
ATOM 778 C CA . TYR A 1 101 ? 6.676 1.844 -9.422 1 96.81 101 TYR A CA 1
ATOM 779 C C . TYR A 1 101 ? 7.363 0.674 -10.117 1 96.81 101 TYR A C 1
ATOM 781 O O . TYR A 1 101 ? 7.094 0.391 -11.289 1 96.81 101 TYR A O 1
ATOM 789 N N . PHE A 1 102 ? 8.188 -0.045 -9.445 1 97.38 102 PHE A N 1
ATOM 790 C CA . PHE A 1 102 ? 8.961 -1.126 -10.039 1 97.38 102 PHE A CA 1
ATOM 791 C C . PHE A 1 102 ? 8.078 -2.324 -10.352 1 97.38 102 PHE A C 1
ATOM 793 O O . PHE A 1 102 ? 8.273 -3.008 -11.352 1 97.38 102 PHE A O 1
ATOM 800 N N . ALA A 1 103 ? 7.125 -2.582 -9.484 1 98.06 103 ALA A N 1
ATOM 801 C CA . ALA A 1 103 ? 6.188 -3.66 -9.781 1 98.06 103 ALA A CA 1
ATOM 802 C C . ALA A 1 103 ? 5.438 -3.389 -11.086 1 98.06 103 ALA A C 1
ATOM 804 O O . ALA A 1 103 ? 5.375 -4.25 -11.969 1 98.06 103 ALA A O 1
ATOM 805 N N . MET A 1 104 ? 4.934 -2.184 -11.172 1 97.44 104 MET A N 1
ATOM 806 C CA . MET A 1 104 ? 4.059 -1.824 -12.289 1 97.44 104 MET A CA 1
ATOM 807 C C . MET A 1 104 ? 4.855 -1.701 -13.586 1 97.44 104 MET A C 1
ATOM 809 O O . MET A 1 104 ? 4.363 -2.053 -14.656 1 97.44 104 MET A O 1
ATOM 813 N N . ARG A 1 105 ? 6.113 -1.31 -13.484 1 96.44 105 ARG A N 1
ATOM 814 C CA . ARG A 1 105 ? 6.863 -0.964 -14.688 1 96.44 105 ARG A CA 1
ATOM 815 C C . ARG A 1 105 ? 7.797 -2.098 -15.102 1 96.44 105 ARG A C 1
ATOM 817 O O . ARG A 1 105 ? 8.031 -2.314 -16.297 1 96.44 105 ARG A O 1
ATOM 824 N N . PHE A 1 106 ? 8.219 -2.879 -14.109 1 96.06 106 PHE A N 1
ATOM 825 C CA . PHE A 1 106 ? 9.32 -3.77 -14.453 1 96.06 106 PHE A CA 1
ATOM 826 C C . PHE A 1 106 ? 9 -5.207 -14.062 1 96.06 106 PHE A C 1
ATOM 828 O O . PHE A 1 106 ? 9.656 -6.141 -14.531 1 96.06 106 PHE A O 1
ATOM 835 N N . LEU A 1 107 ? 8.023 -5.422 -13.211 1 97.5 107 LEU A N 1
ATOM 836 C CA . LEU A 1 107 ? 7.68 -6.789 -12.836 1 97.5 107 LEU A CA 1
ATOM 837 C C . LEU A 1 107 ? 6.48 -7.289 -13.633 1 97.5 107 LEU A C 1
ATOM 839 O O . LEU A 1 107 ? 6.598 -8.234 -14.414 1 97.5 107 LEU A O 1
ATOM 843 N N . LEU A 1 108 ? 5.367 -6.59 -13.562 1 98.19 108 LEU A N 1
ATOM 844 C CA . LEU A 1 108 ? 4.086 -7.078 -14.062 1 98.19 108 LEU A CA 1
ATOM 845 C C . LEU A 1 108 ? 4.117 -7.234 -15.578 1 98.19 108 LEU A C 1
ATOM 847 O O . LEU A 1 108 ? 3.656 -8.242 -16.109 1 98.19 108 LEU A O 1
ATOM 851 N N . PRO A 1 109 ? 4.77 -6.332 -16.312 1 97.62 109 PRO A N 1
ATOM 852 C CA . PRO A 1 109 ? 4.758 -6.465 -17.781 1 97.62 109 PRO A CA 1
ATOM 853 C C . PRO A 1 109 ? 5.461 -7.727 -18.266 1 97.62 109 PRO A C 1
ATOM 855 O O . PRO A 1 109 ? 5.176 -8.219 -19.359 1 97.62 109 PRO A O 1
ATOM 858 N N . TYR A 1 110 ? 6.316 -8.289 -17.422 1 97.12 110 TYR A N 1
ATOM 859 C CA . TYR A 1 110 ? 7.105 -9.438 -17.844 1 97.12 110 TYR A CA 1
ATOM 860 C C . TYR A 1 110 ? 6.676 -10.695 -17.094 1 97.12 110 TYR A C 1
ATOM 862 O O . TYR A 1 110 ? 7.188 -11.789 -17.359 1 97.12 110 TYR A O 1
ATOM 870 N N . LEU A 1 111 ? 5.758 -10.523 -16.266 1 97.44 111 LEU A N 1
ATOM 871 C CA . LEU A 1 111 ? 5.336 -11.625 -15.414 1 97.44 111 LEU A CA 1
ATOM 872 C C . LEU A 1 111 ? 4.676 -12.727 -16.234 1 97.44 111 LEU A C 1
ATOM 874 O O . LEU A 1 111 ? 4.84 -13.914 -15.93 1 97.44 111 LEU A O 1
ATOM 878 N N . PRO A 1 112 ? 3.906 -12.398 -17.297 1 95.75 112 PRO A N 1
ATOM 879 C CA . PRO A 1 112 ? 3.314 -13.461 -18.109 1 95.75 112 PRO A CA 1
ATOM 880 C C . PRO A 1 112 ? 4.355 -14.43 -18.656 1 95.75 112 PRO A C 1
ATOM 882 O O . PRO A 1 112 ? 4.184 -15.648 -18.547 1 95.75 112 PRO A O 1
ATOM 885 N N . GLU A 1 113 ? 5.441 -13.898 -19.156 1 95.44 113 GLU A N 1
ATOM 886 C CA . GLU A 1 113 ? 6.512 -14.734 -19.688 1 95.44 113 GLU A CA 1
ATOM 887 C C . GLU A 1 113 ? 7.168 -15.562 -18.594 1 95.44 113 GLU A C 1
ATOM 889 O O . GLU A 1 113 ? 7.414 -16.766 -18.766 1 95.44 113 GLU A O 1
ATOM 894 N N . PHE A 1 114 ? 7.422 -14.938 -17.484 1 97.19 114 PHE A N 1
ATOM 895 C CA . PHE A 1 114 ? 8.039 -15.641 -16.375 1 97.19 114 PHE A CA 1
ATOM 896 C C . PHE A 1 114 ? 7.156 -16.797 -15.914 1 97.19 114 PHE A C 1
ATOM 898 O O . PHE A 1 114 ? 7.656 -17.891 -15.648 1 97.19 114 PHE A O 1
ATOM 905 N N . MET A 1 115 ? 5.875 -16.547 -15.797 1 94.69 115 MET A N 1
ATOM 906 C CA . MET A 1 115 ? 4.934 -17.562 -15.352 1 94.69 115 MET A CA 1
ATOM 907 C C . MET A 1 115 ? 4.836 -18.703 -16.375 1 94.69 115 MET A C 1
ATOM 909 O O . MET A 1 115 ? 4.652 -19.859 -15.992 1 94.69 115 MET A O 1
ATOM 913 N N . GLU A 1 116 ? 4.93 -18.391 -17.641 1 92.31 116 GLU A N 1
ATOM 914 C CA . GLU A 1 116 ? 4.934 -19.406 -18.688 1 92.31 116 GLU A CA 1
ATOM 915 C C . GLU A 1 116 ? 6.152 -20.312 -18.562 1 92.31 116 GLU A C 1
ATOM 917 O O . GLU A 1 116 ? 6.051 -21.531 -18.781 1 92.31 116 GLU A O 1
ATOM 922 N N . LEU A 1 117 ? 7.242 -19.703 -18.203 1 93.19 117 LEU A N 1
ATOM 923 C CA . LEU A 1 117 ? 8.492 -20.453 -18.062 1 93.19 117 LEU A CA 1
ATOM 924 C C . LEU A 1 117 ? 8.492 -21.266 -16.781 1 93.19 117 LEU A C 1
ATOM 926 O O . LEU A 1 117 ? 9.32 -22.172 -16.609 1 93.19 117 LEU A O 1
ATOM 930 N N . ASN A 1 118 ? 7.602 -20.938 -15.867 1 93.69 118 ASN A N 1
ATOM 931 C CA . ASN A 1 118 ? 7.516 -21.609 -14.578 1 93.69 118 ASN A CA 1
ATOM 932 C C . ASN A 1 118 ? 6.074 -21.969 -14.219 1 93.69 118 ASN A C 1
ATOM 934 O O . ASN A 1 118 ? 5.531 -21.453 -13.242 1 93.69 118 ASN A O 1
ATOM 938 N N . PRO A 1 119 ? 5.484 -22.891 -14.891 1 89.69 119 PRO A N 1
ATOM 939 C CA . PRO A 1 119 ? 4.043 -23.141 -14.82 1 89.69 119 PRO A CA 1
ATOM 940 C C . PRO A 1 119 ? 3.611 -23.719 -13.469 1 89.69 119 PRO A C 1
ATOM 942 O O . PRO A 1 119 ? 2.428 -23.688 -13.133 1 89.69 119 PRO A O 1
ATOM 945 N N . LYS A 1 120 ? 4.492 -24.188 -12.688 1 88.81 120 LYS A N 1
ATOM 946 C CA . LYS A 1 120 ? 4.133 -24.812 -11.422 1 88.81 120 LYS A CA 1
ATOM 947 C C . LYS A 1 120 ? 4.312 -23.859 -10.25 1 88.81 120 LYS A C 1
ATOM 949 O O . LYS A 1 120 ? 4.047 -24.203 -9.102 1 88.81 120 LYS A O 1
ATOM 954 N N . LEU A 1 121 ? 4.734 -22.703 -10.602 1 92.06 121 LEU A N 1
ATOM 955 C CA . LEU A 1 121 ? 5.008 -21.703 -9.586 1 92.06 121 LEU A CA 1
ATOM 956 C C . LEU A 1 121 ? 3.777 -20.828 -9.344 1 92.06 121 LEU A C 1
ATOM 958 O O . LEU A 1 121 ? 3.107 -20.422 -10.297 1 92.06 121 LEU A O 1
ATOM 962 N N . GLN A 1 122 ? 3.453 -20.656 -8.086 1 93.94 122 GLN A N 1
ATOM 963 C CA . GLN A 1 122 ? 2.521 -19.609 -7.676 1 93.94 122 GLN A CA 1
ATOM 964 C C . GLN A 1 122 ? 3.268 -18.391 -7.172 1 93.94 122 GLN A C 1
ATOM 966 O O . GLN A 1 122 ? 4.375 -18.5 -6.637 1 93.94 122 GLN A O 1
ATOM 971 N N . ILE A 1 123 ? 2.682 -17.234 -7.398 1 97.75 123 ILE A N 1
ATOM 972 C CA . ILE A 1 123 ? 3.402 -16.016 -7.062 1 97.75 123 ILE A CA 1
ATOM 973 C C . ILE A 1 123 ? 2.512 -15.109 -6.223 1 97.75 123 ILE A C 1
ATOM 975 O O . ILE A 1 123 ? 1.329 -14.93 -6.527 1 97.75 123 ILE A O 1
ATOM 979 N N . LYS A 1 124 ? 3.01 -14.602 -5.141 1 98.12 124 LYS A N 1
ATOM 980 C CA . LYS A 1 124 ? 2.408 -13.555 -4.316 1 98.12 124 LYS A CA 1
ATOM 981 C C . LYS A 1 124 ? 3.238 -12.273 -4.363 1 98.12 124 LYS A C 1
ATOM 983 O O . LYS A 1 124 ? 4.418 -12.281 -4.008 1 98.12 124 LYS A O 1
ATOM 988 N N . ILE A 1 125 ? 2.635 -11.219 -4.844 1 98.56 125 ILE A N 1
ATOM 989 C CA . ILE A 1 125 ? 3.33 -9.938 -4.949 1 98.56 125 ILE A CA 1
ATOM 990 C C . ILE A 1 125 ? 2.701 -8.93 -3.994 1 98.56 125 ILE A C 1
ATOM 992 O O . ILE A 1 125 ? 1.507 -8.633 -4.094 1 98.56 125 ILE A O 1
ATOM 996 N N . GLU A 1 126 ? 3.49 -8.438 -3.135 1 98.19 126 GLU A N 1
ATOM 997 C CA . GLU A 1 126 ? 3.088 -7.34 -2.264 1 98.19 126 GLU A CA 1
ATOM 998 C C . GLU A 1 126 ? 3.686 -6.016 -2.734 1 98.19 126 GLU A C 1
ATOM 1000 O O . GLU A 1 126 ? 4.902 -5.898 -2.885 1 98.19 126 GLU A O 1
ATOM 1005 N N . LEU A 1 127 ? 2.82 -5.062 -3.014 1 97.88 127 LEU A N 1
ATOM 1006 C CA . LEU A 1 127 ? 3.277 -3.709 -3.303 1 97.88 127 LEU A CA 1
ATOM 1007 C C . LEU A 1 127 ? 3.342 -2.873 -2.029 1 97.88 127 LEU A C 1
ATOM 1009 O O . LEU A 1 127 ? 2.324 -2.668 -1.363 1 97.88 127 LEU A O 1
ATOM 1013 N N . ALA A 1 128 ? 4.52 -2.408 -1.723 1 95.69 128 ALA A N 1
ATOM 1014 C CA . ALA A 1 128 ? 4.742 -1.61 -0.52 1 95.69 128 ALA A CA 1
ATOM 1015 C C . ALA A 1 128 ? 6.016 -0.777 -0.645 1 95.69 128 ALA A C 1
ATOM 1017 O O . ALA A 1 128 ? 6.949 -1.158 -1.356 1 95.69 128 ALA A O 1
ATOM 1018 N N . GLU A 1 129 ? 6.004 0.335 0.023 1 95.06 129 GLU A N 1
ATOM 1019 C CA . GLU A 1 129 ? 7.203 1.164 0.105 1 95.06 129 GLU A CA 1
ATOM 1020 C C . GLU A 1 129 ? 7.816 1.11 1.501 1 95.06 129 GLU A C 1
ATOM 1022 O O . GLU A 1 129 ? 7.797 2.104 2.23 1 95.06 129 GLU A O 1
ATOM 1027 N N . ARG A 1 130 ? 8.367 0.005 1.767 1 93 130 ARG A N 1
ATOM 1028 C CA . ARG A 1 130 ? 9.016 -0.303 3.037 1 93 130 ARG A CA 1
ATOM 1029 C C . ARG A 1 130 ? 10.086 -1.373 2.861 1 93 130 ARG A C 1
ATOM 1031 O O . ARG A 1 130 ? 10.164 -2.016 1.812 1 93 130 ARG A O 1
ATOM 1038 N N . PHE A 1 131 ? 10.906 -1.519 3.898 1 94.75 131 PHE A N 1
ATOM 1039 C CA . PHE A 1 131 ? 11.867 -2.617 3.953 1 94.75 131 PHE A CA 1
ATOM 1040 C C . PHE A 1 131 ? 11.391 -3.701 4.914 1 94.75 131 PHE A C 1
ATOM 1042 O O . PHE A 1 131 ? 11.492 -3.543 6.133 1 94.75 131 PHE A O 1
ATOM 1049 N N . PRO A 1 132 ? 10.938 -4.789 4.395 1 95.5 132 PRO A N 1
ATOM 1050 C CA . PRO A 1 132 ? 10.398 -5.844 5.266 1 95.5 132 PRO A CA 1
ATOM 1051 C C . PRO A 1 132 ? 11.5 -6.711 5.883 1 95.5 132 PRO A C 1
ATOM 1053 O O . PRO A 1 132 ? 12.633 -6.711 5.402 1 95.5 132 PRO A O 1
ATOM 1056 N N . ASP A 1 133 ? 11.141 -7.305 7.043 1 93.19 133 ASP A N 1
ATOM 1057 C CA . ASP A 1 133 ? 11.969 -8.414 7.512 1 93.19 133 ASP A CA 1
ATOM 1058 C C . ASP A 1 133 ? 11.75 -9.656 6.656 1 93.19 133 ASP A C 1
ATOM 1060 O O . ASP A 1 133 ? 10.766 -10.375 6.836 1 93.19 133 ASP A O 1
ATOM 1064 N N . LEU A 1 134 ? 12.688 -9.906 5.797 1 94.31 134 LEU A N 1
ATOM 1065 C CA . LEU A 1 134 ? 12.477 -10.938 4.789 1 94.31 134 LEU A CA 1
ATOM 1066 C C . LEU A 1 134 ? 12.227 -12.289 5.441 1 94.31 134 LEU A C 1
ATOM 1068 O O . LEU A 1 134 ? 11.297 -13.008 5.055 1 94.31 134 LEU A O 1
ATOM 1072 N N . ALA A 1 135 ? 13 -12.578 6.426 1 87 135 ALA A N 1
ATOM 1073 C CA . ALA A 1 135 ? 12.891 -13.883 7.086 1 87 135 ALA A CA 1
ATOM 1074 C C . ALA A 1 135 ? 11.586 -13.992 7.871 1 87 135 ALA A C 1
ATOM 1076 O O . ALA A 1 135 ? 10.844 -14.961 7.715 1 87 135 ALA A O 1
ATOM 1077 N N . GLN A 1 136 ? 11.242 -12.953 8.57 1 87.44 136 GLN A N 1
ATOM 1078 C CA . GLN A 1 136 ? 10.086 -12.977 9.461 1 87.44 136 GLN A CA 1
ATOM 1079 C C . GLN A 1 136 ? 8.781 -12.875 8.672 1 87.44 136 GLN A C 1
ATOM 1081 O O . GLN A 1 136 ? 7.758 -13.422 9.086 1 87.44 136 GLN A O 1
ATOM 1086 N N . GLU A 1 137 ? 8.906 -12.258 7.531 1 92.31 137 GLU A N 1
ATOM 1087 C CA . GLU A 1 137 ? 7.68 -12.008 6.781 1 92.31 137 GLU A CA 1
ATOM 1088 C C . GLU A 1 137 ? 7.566 -12.938 5.578 1 92.31 137 GLU A C 1
ATOM 1090 O O . GLU A 1 137 ? 6.684 -12.758 4.73 1 92.31 137 GLU A O 1
ATOM 1095 N N . ASN A 1 138 ? 8.453 -13.891 5.469 1 92.44 138 ASN A N 1
ATOM 1096 C CA . ASN A 1 138 ? 8.445 -14.883 4.398 1 92.44 138 ASN A CA 1
ATOM 1097 C C . ASN A 1 138 ? 8.508 -14.219 3.023 1 92.44 138 ASN A C 1
ATOM 1099 O O . ASN A 1 138 ? 7.707 -14.531 2.143 1 92.44 138 ASN A O 1
ATOM 1103 N N . VAL A 1 139 ? 9.375 -13.266 2.934 1 97.19 139 VAL A N 1
ATOM 1104 C CA . VAL A 1 139 ? 9.648 -12.609 1.66 1 97.19 139 VAL A CA 1
ATOM 1105 C C . VAL A 1 139 ? 10.852 -13.266 0.987 1 97.19 139 VAL A C 1
ATOM 1107 O O . VAL A 1 139 ? 11.938 -13.312 1.564 1 97.19 139 VAL A O 1
ATOM 1110 N N . ASP A 1 140 ? 10.633 -13.758 -0.209 1 96.44 140 ASP A N 1
ATOM 1111 C CA . ASP A 1 140 ? 11.719 -14.391 -0.949 1 96.44 140 ASP A CA 1
ATOM 1112 C C . ASP A 1 140 ? 12.617 -13.352 -1.614 1 96.44 140 ASP A C 1
ATOM 1114 O O . ASP A 1 140 ? 13.844 -13.492 -1.629 1 96.44 140 ASP A O 1
ATOM 1118 N N . VAL A 1 141 ? 11.969 -12.297 -2.199 1 97.88 141 VAL A N 1
ATOM 1119 C CA . VAL A 1 141 ? 12.711 -11.273 -2.93 1 97.88 141 VAL A CA 1
ATOM 1120 C C . VAL A 1 141 ? 12.102 -9.898 -2.652 1 97.88 141 VAL A C 1
ATOM 1122 O O . VAL A 1 141 ? 10.883 -9.734 -2.682 1 97.88 141 VAL A O 1
ATOM 1125 N N . LEU A 1 142 ? 12.891 -8.969 -2.279 1 98.31 142 LEU A N 1
ATOM 1126 C CA . LEU A 1 142 ? 12.547 -7.551 -2.246 1 98.31 142 LEU A CA 1
ATOM 1127 C C . LEU A 1 142 ? 13.086 -6.828 -3.475 1 98.31 142 LEU A C 1
ATOM 1129 O O . LEU A 1 142 ? 14.297 -6.84 -3.725 1 98.31 142 LEU A O 1
ATOM 1133 N N . PHE A 1 143 ? 12.164 -6.203 -4.238 1 97.56 143 PHE A N 1
ATOM 1134 C CA . PHE A 1 143 ? 12.531 -5.695 -5.551 1 97.56 143 PHE A CA 1
ATOM 1135 C C . PHE A 1 143 ? 12.289 -4.191 -5.641 1 97.56 143 PHE A C 1
ATOM 1137 O O . PHE A 1 143 ? 11.188 -3.723 -5.359 1 97.56 143 PHE A O 1
ATOM 1144 N N . GLY A 1 144 ? 13.367 -3.443 -6.008 1 95.94 144 GLY A N 1
ATOM 1145 C CA . GLY A 1 144 ? 13.18 -2.035 -6.32 1 95.94 144 GLY A CA 1
ATOM 1146 C C . GLY A 1 144 ? 13.273 -1.139 -5.098 1 95.94 144 GLY A C 1
ATOM 1147 O O . GLY A 1 144 ? 12.398 -0.297 -4.871 1 95.94 144 GLY A O 1
ATOM 1148 N N . VAL A 1 145 ? 14.328 -1.317 -4.34 1 94.94 145 VAL A N 1
ATOM 1149 C CA . VAL A 1 145 ? 14.484 -0.522 -3.129 1 94.94 145 VAL A CA 1
ATOM 1150 C C . VAL A 1 145 ? 15.852 0.172 -3.137 1 94.94 145 VAL A C 1
ATOM 1152 O O . VAL A 1 145 ? 16.844 -0.41 -3.568 1 94.94 145 VAL A O 1
ATOM 1155 N N . SER A 1 146 ? 15.805 1.421 -2.688 1 93.56 146 SER A N 1
ATOM 1156 C CA . SER A 1 146 ? 17.062 2.176 -2.635 1 93.56 146 SER A CA 1
ATOM 1157 C C . SER A 1 146 ? 17.625 2.209 -1.22 1 93.56 146 SER A C 1
ATOM 1159 O O . SER A 1 146 ? 18.75 2.66 -1.008 1 93.56 146 SER A O 1
ATOM 1161 N N . MET A 1 147 ? 16.938 1.722 -0.264 1 88.44 147 MET A N 1
ATOM 1162 C CA . MET A 1 147 ? 17.344 1.698 1.135 1 88.44 147 MET A CA 1
ATOM 1163 C C . MET A 1 147 ? 18.438 0.65 1.363 1 88.44 147 MET A C 1
ATOM 1165 O O . MET A 1 147 ? 18.422 -0.408 0.731 1 88.44 147 MET A O 1
ATOM 1169 N N . GLU A 1 148 ? 19.234 0.983 2.279 1 86.75 148 GLU A N 1
ATOM 1170 C CA . GLU A 1 148 ? 20.234 -0.001 2.678 1 86.75 148 GLU A CA 1
ATOM 1171 C C . GLU A 1 148 ? 19.641 -1.062 3.592 1 86.75 148 GLU A C 1
ATOM 1173 O O . GLU A 1 148 ? 18.922 -0.738 4.547 1 86.75 148 GLU A O 1
ATOM 1178 N N . GLY A 1 149 ? 19.828 -2.246 3.238 1 87.12 149 GLY A N 1
ATOM 1179 C CA . GLY A 1 149 ? 19.344 -3.355 4.035 1 87.12 149 GLY A CA 1
ATOM 1180 C C . GLY A 1 149 ? 20.406 -3.969 4.93 1 87.12 149 GLY A C 1
ATOM 1181 O O . GLY A 1 149 ? 21.547 -3.518 4.941 1 87.12 149 GLY A O 1
ATOM 1182 N N . PRO A 1 150 ? 19.922 -4.887 5.738 1 90.62 150 PRO A N 1
ATOM 1183 C CA . PRO A 1 150 ? 20.875 -5.609 6.57 1 90.62 150 PRO A CA 1
ATOM 1184 C C . PRO A 1 150 ? 22 -6.262 5.758 1 90.62 150 PRO A C 1
ATOM 1186 O O . PRO A 1 150 ? 21.75 -6.738 4.645 1 90.62 150 PRO A O 1
ATOM 1189 N N . PRO A 1 151 ? 23.141 -6.348 6.359 1 90.06 151 PRO A N 1
ATOM 1190 C CA . PRO A 1 151 ? 24.312 -6.855 5.621 1 90.06 151 PRO A CA 1
ATOM 1191 C C . PRO A 1 151 ? 24.188 -8.336 5.277 1 90.06 151 PRO A C 1
ATOM 1193 O O . PRO A 1 151 ? 24.875 -8.82 4.379 1 90.06 151 PRO A O 1
ATOM 1196 N N . GLU A 1 152 ? 23.375 -9.031 5.973 1 91.12 152 GLU A N 1
ATOM 1197 C CA . GLU A 1 152 ? 23.266 -10.477 5.754 1 91.12 152 GLU A CA 1
ATOM 1198 C C . GLU A 1 152 ? 22.5 -10.773 4.473 1 91.12 152 GLU A C 1
ATOM 1200 O O . GLU A 1 152 ? 22.5 -11.914 3.996 1 91.12 152 GLU A O 1
ATOM 1205 N N . LEU A 1 153 ? 21.875 -9.789 3.965 1 96 153 LEU A N 1
ATOM 1206 C CA . LEU A 1 153 ? 21.141 -9.969 2.717 1 96 153 LEU A CA 1
ATOM 1207 C C . LEU A 1 153 ? 22.047 -9.773 1.514 1 96 153 LEU A C 1
ATOM 1209 O O . LEU A 1 153 ? 23 -8.977 1.566 1 96 153 LEU A O 1
ATOM 1213 N N . VAL A 1 154 ? 21.766 -10.5 0.49 1 95.56 154 VAL A N 1
ATOM 1214 C CA . VAL A 1 154 ? 22.422 -10.273 -0.796 1 95.56 154 VAL A CA 1
ATOM 1215 C C . VAL A 1 154 ? 21.672 -9.195 -1.57 1 95.56 154 VAL A C 1
ATOM 1217 O O . VAL A 1 154 ? 20.438 -9.18 -1.599 1 95.56 154 VAL A O 1
ATOM 1220 N N . ARG A 1 155 ? 22.359 -8.289 -2.127 1 95.12 155 ARG A N 1
ATOM 1221 C CA . ARG A 1 155 ? 21.734 -7.262 -2.945 1 95.12 155 ARG A CA 1
ATOM 1222 C C . ARG A 1 155 ? 22.312 -7.25 -4.355 1 95.12 155 ARG A C 1
ATOM 1224 O O . ARG A 1 155 ? 23.484 -7.527 -4.551 1 95.12 155 ARG A O 1
ATOM 1231 N N . LYS A 1 156 ? 21.484 -6.969 -5.328 1 95 156 LYS A N 1
ATOM 1232 C CA . LYS A 1 156 ? 21.844 -6.754 -6.727 1 95 156 LYS A CA 1
ATOM 1233 C C . LYS A 1 156 ? 21.266 -5.441 -7.246 1 95 156 LYS A C 1
ATOM 1235 O O . LYS A 1 156 ? 20.078 -5.168 -7.074 1 95 156 LYS A O 1
ATOM 1240 N N . ARG A 1 157 ? 22.125 -4.672 -7.824 1 94.88 157 ARG A N 1
ATOM 1241 C CA . ARG A 1 157 ? 21.656 -3.406 -8.375 1 94.88 157 ARG A CA 1
ATOM 1242 C C . ARG A 1 157 ? 20.781 -3.639 -9.602 1 94.88 157 ARG A C 1
ATOM 1244 O O . ARG A 1 157 ? 21.156 -4.391 -10.508 1 94.88 157 ARG A O 1
ATOM 1251 N N . VAL A 1 158 ? 19.609 -3.004 -9.617 1 95.25 158 VAL A N 1
ATOM 1252 C CA . VAL A 1 158 ? 18.703 -3.209 -10.75 1 95.25 158 VAL A CA 1
ATOM 1253 C C . VAL A 1 158 ? 18.469 -1.883 -11.461 1 95.25 158 VAL A C 1
ATOM 1255 O O . VAL A 1 158 ? 17.969 -1.861 -12.594 1 95.25 158 VAL A O 1
ATOM 1258 N N . SER A 1 159 ? 18.75 -0.813 -10.859 1 94.62 159 SER A N 1
ATOM 1259 C CA . SER A 1 159 ? 18.562 0.514 -11.438 1 94.62 159 SER A CA 1
ATOM 1260 C C . SER A 1 159 ? 19.344 1.569 -10.656 1 94.62 159 SER A C 1
ATOM 1262 O O . SER A 1 159 ? 20.047 1.245 -9.703 1 94.62 159 SER A O 1
ATOM 1264 N N . THR A 1 160 ? 19.391 2.748 -11.172 1 94.62 160 THR A N 1
ATOM 1265 C CA . THR A 1 160 ? 19.922 3.92 -10.484 1 94.62 160 THR A CA 1
ATOM 1266 C C . THR A 1 160 ? 18.906 5.066 -10.516 1 94.62 160 THR A C 1
ATOM 1268 O O . THR A 1 160 ? 18.016 5.086 -11.367 1 94.62 160 THR A O 1
ATOM 1271 N N . THR A 1 161 ? 19.031 5.875 -9.516 1 95.56 161 THR A N 1
ATOM 1272 C CA . THR A 1 161 ? 18.172 7.047 -9.445 1 95.56 161 THR A CA 1
ATOM 1273 C C . THR A 1 161 ? 18.844 8.164 -8.648 1 95.56 161 THR A C 1
ATOM 1275 O O . THR A 1 161 ? 20.047 8.117 -8.398 1 95.56 1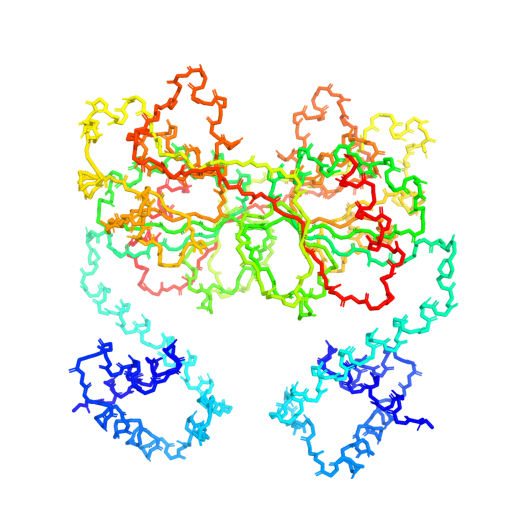61 THR A O 1
ATOM 1278 N N . ARG A 1 162 ? 18.156 9.227 -8.461 1 94.62 162 ARG A N 1
ATOM 1279 C CA . ARG A 1 162 ? 18.5 10.305 -7.543 1 94.62 162 ARG A CA 1
ATOM 1280 C C . ARG A 1 162 ? 17.25 10.898 -6.906 1 94.62 162 ARG A C 1
ATOM 1282 O O . ARG A 1 162 ? 16.141 10.742 -7.43 1 94.62 162 ARG A O 1
ATOM 1289 N N . TYR A 1 163 ? 17.484 11.508 -5.785 1 95 163 TYR A N 1
ATOM 1290 C CA . TYR A 1 163 ? 16.375 12.25 -5.195 1 95 163 TYR A CA 1
ATOM 1291 C C . TYR A 1 163 ? 16.234 13.625 -5.84 1 95 163 TYR A C 1
ATOM 1293 O O . TYR A 1 163 ? 17.234 14.242 -6.227 1 95 163 TYR A O 1
ATOM 1301 N N . VAL A 1 164 ? 15.023 14.039 -5.934 1 96.69 164 VAL A N 1
ATOM 1302 C CA . VAL A 1 164 ? 14.695 15.352 -6.48 1 96.69 164 VAL A CA 1
ATOM 1303 C C . VAL A 1 164 ? 13.758 16.094 -5.527 1 96.69 164 VAL A C 1
ATOM 1305 O O . VAL A 1 164 ? 12.758 15.523 -5.07 1 96.69 164 VAL A O 1
ATOM 1308 N N . LEU A 1 165 ? 14.164 17.281 -5.211 1 97.75 165 LEU A N 1
ATOM 1309 C CA . LEU A 1 165 ? 13.227 18.203 -4.566 1 97.75 165 LEU A CA 1
ATOM 1310 C C . LEU A 1 165 ? 12.43 18.984 -5.605 1 97.75 165 LEU A C 1
ATOM 1312 O O . LEU A 1 165 ? 13 19.547 -6.539 1 97.75 165 LEU A O 1
ATOM 1316 N N . CYS A 1 166 ? 11.078 18.984 -5.438 1 98.56 166 CYS A N 1
ATOM 1317 C CA . CYS A 1 166 ? 10.305 19.688 -6.457 1 98.56 166 CYS A CA 1
ATOM 1318 C C . CYS A 1 166 ? 8.953 20.125 -5.906 1 98.56 166 CYS A C 1
ATOM 1320 O O . CYS A 1 166 ? 8.531 19.656 -4.848 1 98.56 166 CYS A O 1
ATOM 1322 N N . ALA A 1 167 ? 8.375 21.016 -6.539 1 98.75 167 ALA A N 1
ATOM 1323 C CA . ALA A 1 167 ? 7.059 21.562 -6.242 1 98.75 167 ALA A CA 1
ATOM 1324 C C . ALA A 1 167 ? 6.395 22.109 -7.504 1 98.75 167 ALA A C 1
ATOM 1326 O O . ALA A 1 167 ? 7.039 22.25 -8.547 1 98.75 167 ALA A O 1
ATOM 1327 N N . SER A 1 168 ? 5.105 22.406 -7.383 1 98.81 168 SER A N 1
ATOM 1328 C CA . SER A 1 168 ? 4.391 22.969 -8.523 1 98.81 168 SER A CA 1
ATOM 1329 C C . SER A 1 168 ? 4.781 24.422 -8.758 1 98.81 168 SER A C 1
ATOM 1331 O O . SER A 1 168 ? 5.152 25.125 -7.82 1 98.81 168 SER A O 1
ATOM 1333 N N . PRO A 1 169 ? 4.699 24.875 -10.016 1 98.62 169 PRO A N 1
ATOM 1334 C CA . PRO A 1 169 ? 4.934 26.297 -10.297 1 98.62 169 PRO A CA 1
ATOM 1335 C C . PRO A 1 169 ? 4.012 27.219 -9.5 1 98.62 169 PRO A C 1
ATOM 1337 O O . PRO A 1 169 ? 4.445 28.266 -9.016 1 98.62 169 PRO A O 1
ATOM 1340 N N . ASP A 1 170 ? 2.797 26.844 -9.359 1 97.38 170 ASP A N 1
ATOM 1341 C CA . ASP A 1 170 ? 1.83 27.641 -8.617 1 97.38 170 ASP A CA 1
ATOM 1342 C C . ASP A 1 170 ? 2.256 27.812 -7.16 1 97.38 170 ASP A C 1
ATOM 1344 O O . ASP A 1 170 ? 2.164 28.906 -6.602 1 97.38 170 ASP A O 1
ATOM 1348 N N . TYR A 1 171 ? 2.701 26.766 -6.609 1 97.56 171 TYR A N 1
ATOM 1349 C CA . TYR A 1 171 ? 3.172 26.844 -5.23 1 97.56 171 TYR A CA 1
ATOM 1350 C C . TYR A 1 171 ? 4.348 27.812 -5.113 1 97.56 171 TYR A C 1
ATOM 1352 O O . TYR A 1 171 ? 4.379 28.656 -4.215 1 97.56 171 TYR A O 1
ATOM 1360 N N . LEU A 1 172 ? 5.301 27.625 -5.969 1 98.19 172 LEU A N 1
ATOM 1361 C CA . LEU A 1 172 ? 6.52 28.422 -5.918 1 98.19 172 LEU A CA 1
ATOM 1362 C C . LEU A 1 172 ? 6.223 29.891 -6.199 1 98.19 172 LEU A C 1
ATOM 1364 O O . LEU A 1 172 ? 6.867 30.781 -5.637 1 98.19 172 LEU A O 1
ATOM 1368 N N . ALA A 1 173 ? 5.258 30.172 -7.047 1 97.94 173 ALA A N 1
ATOM 1369 C CA . ALA A 1 173 ? 4.855 31.547 -7.34 1 97.94 173 ALA A CA 1
ATOM 1370 C C . ALA A 1 173 ? 4.277 32.219 -6.102 1 97.94 173 ALA A C 1
ATOM 1372 O O . ALA A 1 173 ? 4.5 33.406 -5.879 1 97.94 173 ALA A O 1
ATOM 1373 N N . LYS A 1 174 ? 3.619 31.484 -5.289 1 96.25 174 LYS A N 1
ATOM 1374 C CA . LYS A 1 174 ? 2.936 32 -4.113 1 96.25 174 LYS A CA 1
ATOM 1375 C C . LYS A 1 174 ? 3.875 32.062 -2.914 1 96.25 174 LYS A C 1
ATOM 1377 O O . LYS A 1 174 ? 3.783 33 -2.096 1 96.25 174 LYS A O 1
ATOM 1382 N N . ASN A 1 175 ? 4.777 31.125 -2.811 1 96.44 175 ASN A N 1
ATOM 1383 C CA . ASN A 1 175 ? 5.527 30.969 -1.566 1 96.44 175 ASN A CA 1
ATOM 1384 C C . ASN A 1 175 ? 7.012 31.25 -1.766 1 96.44 175 ASN A C 1
ATOM 1386 O O . ASN A 1 175 ? 7.781 31.266 -0.803 1 96.44 175 ASN A O 1
ATOM 1390 N N . GLY A 1 176 ? 7.457 31.516 -3.029 1 97.62 176 GLY A N 1
ATOM 1391 C CA . GLY A 1 176 ? 8.859 31.734 -3.334 1 97.62 176 GLY A CA 1
ATOM 1392 C C . GLY A 1 176 ? 9.617 30.469 -3.646 1 97.62 176 GLY A C 1
ATOM 1393 O O . GLY A 1 176 ? 9.148 29.359 -3.352 1 97.62 176 GLY A O 1
ATOM 1394 N N . ILE A 1 177 ? 10.742 30.578 -4.273 1 97.81 177 ILE A N 1
ATOM 1395 C CA . ILE A 1 177 ? 11.641 29.469 -4.586 1 97.81 177 ILE A CA 1
ATOM 1396 C C . ILE A 1 177 ? 12.805 29.453 -3.598 1 97.81 177 ILE A C 1
ATOM 1398 O O . ILE A 1 177 ? 13.547 30.438 -3.482 1 97.81 177 ILE A O 1
ATOM 1402 N N . PRO A 1 178 ? 12.906 28.375 -2.875 1 97.38 178 PRO A N 1
ATOM 1403 C CA . PRO A 1 178 ? 14.062 28.344 -1.975 1 97.38 178 PRO A CA 1
ATOM 1404 C C . PRO A 1 178 ? 15.391 28.375 -2.723 1 97.38 178 PRO A C 1
ATOM 1406 O O . PRO A 1 178 ? 15.578 27.625 -3.688 1 97.38 178 PRO A O 1
ATOM 1409 N N . LYS A 1 179 ? 16.328 29.172 -2.229 1 95.69 179 LYS A N 1
ATOM 1410 C CA . LYS A 1 179 ? 17.625 29.312 -2.893 1 95.69 179 LYS A CA 1
ATOM 1411 C C . LYS A 1 179 ? 18.719 28.578 -2.139 1 95.69 179 LYS A C 1
ATOM 1413 O O . LYS A 1 179 ? 19.781 28.297 -2.691 1 95.69 179 LYS A O 1
ATOM 1418 N N . THR A 1 180 ? 18.516 28.375 -0.861 1 94.88 180 THR A N 1
ATOM 1419 C CA . THR A 1 180 ? 19.422 27.609 -0.024 1 94.88 180 THR A CA 1
ATOM 1420 C C . THR A 1 180 ? 18.672 26.516 0.748 1 94.88 180 THR A C 1
ATOM 1422 O O . THR A 1 180 ? 17.469 26.625 0.951 1 94.88 180 THR A O 1
ATOM 1425 N N . PRO A 1 181 ? 19.344 25.484 1.182 1 95.25 181 PRO A N 1
ATOM 1426 C CA . PRO A 1 181 ? 18.719 24.422 1.966 1 95.25 181 PRO A CA 1
ATOM 1427 C C . PRO A 1 181 ? 18 24.953 3.203 1 95.25 181 PRO A C 1
ATOM 1429 O O . PRO A 1 181 ? 16.906 24.484 3.535 1 95.25 181 PRO A O 1
ATOM 1432 N N . SER A 1 182 ? 18.531 25.938 3.816 1 93.62 182 SER A N 1
ATOM 1433 C CA . SER A 1 182 ? 17.938 26.469 5.047 1 93.62 182 SER A CA 1
ATOM 1434 C C . SER A 1 182 ? 16.578 27.094 4.785 1 93.62 182 SER A C 1
ATOM 1436 O O . SER A 1 182 ? 15.719 27.109 5.668 1 93.62 182 SER A O 1
ATOM 1438 N N . GLU A 1 183 ? 16.359 27.609 3.576 1 95.75 183 GLU A N 1
ATOM 1439 C CA . GLU A 1 183 ? 15.109 28.25 3.219 1 95.75 183 GLU A CA 1
ATOM 1440 C C . GLU A 1 183 ? 13.977 27.234 3.084 1 95.75 183 GLU A C 1
ATOM 1442 O O . GLU A 1 183 ? 12.805 27.609 3.051 1 95.75 183 GLU A O 1
ATOM 1447 N N . LEU A 1 184 ? 14.328 25.922 3.029 1 95.38 184 LEU A N 1
ATOM 1448 C CA . LEU A 1 184 ? 13.305 24.875 2.965 1 95.38 184 LEU A CA 1
ATOM 1449 C C . LEU A 1 184 ? 12.438 24.891 4.215 1 95.38 184 LEU A C 1
ATOM 1451 O O . LEU A 1 184 ? 11.258 24.531 4.16 1 95.38 184 LEU A O 1
ATOM 1455 N N . GLY A 1 185 ? 13 25.312 5.262 1 93.31 185 GLY A N 1
ATOM 1456 C CA . GLY A 1 185 ? 12.297 25.359 6.535 1 93.31 185 GLY A CA 1
ATOM 1457 C C . GLY A 1 185 ? 11.117 26.312 6.531 1 93.31 185 GLY A C 1
ATOM 1458 O O . GLY A 1 185 ? 10.219 26.203 7.371 1 93.31 185 GLY A O 1
ATOM 1459 N N . LYS A 1 186 ? 11.07 27.25 5.629 1 93.31 186 LYS A N 1
ATOM 1460 C CA . LYS A 1 186 ? 10 28.25 5.531 1 93.31 186 LYS A CA 1
ATOM 1461 C C . LYS A 1 186 ? 8.883 27.75 4.621 1 93.31 186 LYS A C 1
ATOM 1463 O O . LYS A 1 186 ? 7.879 28.453 4.434 1 93.31 186 LYS A O 1
ATOM 1468 N N . HIS A 1 187 ? 9.055 26.578 4.07 1 95.94 187 HIS A N 1
ATOM 1469 C CA . HIS A 1 187 ? 8.094 26.031 3.113 1 95.94 187 HIS A CA 1
ATOM 1470 C C . HIS A 1 187 ? 7.316 24.875 3.711 1 95.94 187 HIS A C 1
ATOM 1472 O O . HIS A 1 187 ? 7.785 24.219 4.648 1 95.94 187 HIS A O 1
ATOM 1478 N N . ARG A 1 188 ? 6.102 24.641 3.139 1 95.31 188 ARG A N 1
ATOM 1479 C CA . ARG A 1 188 ? 5.387 23.406 3.436 1 95.31 188 ARG A CA 1
ATOM 1480 C C . ARG A 1 188 ? 6.121 22.188 2.867 1 95.31 188 ARG A C 1
ATOM 1482 O O . ARG A 1 188 ? 6.508 22.188 1.695 1 95.31 188 ARG A O 1
ATOM 1489 N N . TYR A 1 189 ? 6.355 21.281 3.723 1 97.56 189 TYR A N 1
ATOM 1490 C CA . TYR A 1 189 ? 7.047 20.062 3.314 1 97.56 189 TYR A CA 1
ATOM 1491 C C . TYR A 1 189 ? 6.145 18.859 3.477 1 97.56 189 TYR A C 1
ATOM 1493 O O . TYR A 1 189 ? 5.453 18.719 4.488 1 97.56 189 TYR A O 1
ATOM 1501 N N . ILE A 1 190 ? 6.043 18.062 2.424 1 98.19 190 ILE A N 1
ATOM 1502 C CA . ILE A 1 190 ? 5.301 16.812 2.408 1 98.19 190 ILE A CA 1
ATOM 1503 C C . ILE A 1 190 ? 6.277 15.633 2.43 1 98.19 190 ILE A C 1
ATOM 1505 O O . ILE A 1 190 ? 7.141 15.516 1.559 1 98.19 190 ILE A O 1
ATOM 1509 N N . THR A 1 191 ? 6.156 14.789 3.4 1 98.12 191 THR A N 1
ATOM 1510 C CA . THR A 1 191 ? 7.188 13.773 3.582 1 98.12 191 THR A CA 1
ATOM 1511 C C . THR A 1 191 ? 6.59 12.375 3.496 1 98.12 191 THR A C 1
ATOM 1513 O O . THR A 1 191 ? 5.367 12.211 3.576 1 98.12 191 THR A O 1
ATOM 1516 N N . HIS A 1 192 ? 7.414 11.484 3.18 1 97.38 192 HIS A N 1
ATOM 1517 C CA . HIS A 1 192 ? 7.039 10.078 3.17 1 97.38 192 HIS A CA 1
ATOM 1518 C C . HIS A 1 192 ? 7.094 9.484 4.574 1 97.38 192 HIS A C 1
ATOM 1520 O O . HIS A 1 192 ? 8.078 9.656 5.293 1 97.38 192 HIS A O 1
ATOM 1526 N N . SER A 1 193 ? 6.113 8.711 4.898 1 96 193 SER A N 1
ATOM 1527 C CA . SER A 1 193 ? 5.941 8.25 6.27 1 96 193 SER A CA 1
ATOM 1528 C C . SER A 1 193 ? 7.023 7.242 6.648 1 96 193 SER A C 1
ATOM 1530 O O . SER A 1 193 ? 7.234 6.965 7.832 1 96 193 SER A O 1
ATOM 1532 N N . MET A 1 194 ? 7.742 6.68 5.68 1 91.56 194 MET A N 1
ATOM 1533 C CA . MET A 1 194 ? 8.766 5.68 5.965 1 91.56 194 MET A CA 1
ATOM 1534 C C . MET A 1 194 ? 10.07 6.34 6.387 1 91.56 194 MET A C 1
ATOM 1536 O O . MET A 1 194 ? 10.984 5.668 6.879 1 91.56 194 MET A O 1
ATOM 1540 N N . ARG A 1 195 ? 10.203 7.605 6.133 1 93.69 195 ARG A N 1
ATOM 1541 C CA . ARG A 1 195 ? 11.438 8.297 6.477 1 93.69 195 ARG A CA 1
ATOM 1542 C C . ARG A 1 195 ? 11.602 8.414 7.988 1 93.69 195 ARG A C 1
ATOM 1544 O O . ARG A 1 195 ? 10.648 8.758 8.695 1 93.69 195 ARG A O 1
ATOM 1551 N N . ASN A 1 196 ? 12.828 8.102 8.375 1 89.31 196 ASN A N 1
ATOM 1552 C CA . ASN A 1 196 ? 13.164 8.18 9.789 1 89.31 196 ASN A CA 1
ATOM 1553 C C . ASN A 1 196 ? 14.539 8.805 10.008 1 89.31 196 ASN A C 1
ATOM 1555 O O . ASN A 1 196 ? 15.562 8.172 9.719 1 89.31 196 ASN A O 1
ATOM 1559 N N . PRO A 1 197 ? 14.602 10.039 10.602 1 93.06 197 PRO A N 1
ATOM 1560 C CA . PRO A 1 197 ? 13.453 10.852 11 1 93.06 197 PRO A CA 1
ATOM 1561 C C . PRO A 1 197 ? 12.664 11.383 9.805 1 93.06 197 PRO A C 1
ATOM 1563 O O . PRO A 1 197 ? 13.219 11.523 8.711 1 93.06 197 PRO A O 1
ATOM 1566 N N . ASP A 1 198 ? 11.438 11.672 9.992 1 93.19 198 ASP A N 1
ATOM 1567 C CA . ASP A 1 198 ? 10.547 12.055 8.906 1 93.19 198 ASP A CA 1
ATOM 1568 C C . ASP A 1 198 ? 10.555 13.57 8.688 1 93.19 198 ASP A C 1
ATOM 1570 O O . ASP A 1 198 ? 9.812 14.086 7.852 1 93.19 198 ASP A O 1
ATOM 1574 N N . ASN A 1 199 ? 11.414 14.297 9.453 1 95.19 199 ASN A N 1
ATOM 1575 C CA . ASN A 1 199 ? 11.5 15.742 9.297 1 95.19 199 ASN A CA 1
ATOM 1576 C C . ASN A 1 199 ? 12.922 16.188 8.984 1 95.19 199 ASN A C 1
ATOM 1578 O O . ASN A 1 199 ? 13.305 17.312 9.289 1 95.19 199 ASN A O 1
ATOM 1582 N N . LEU A 1 200 ? 13.695 15.312 8.5 1 94.44 200 LEU A N 1
ATOM 1583 C CA . LEU A 1 200 ? 15.078 15.594 8.133 1 94.44 200 LEU A CA 1
ATOM 1584 C C . LEU A 1 200 ? 15.281 15.453 6.629 1 94.44 200 LEU A C 1
ATOM 1586 O O . LEU A 1 200 ? 14.883 14.453 6.035 1 94.44 200 LEU A O 1
ATOM 1590 N N . VAL A 1 201 ? 15.82 16.5 6.043 1 94.88 201 VAL A N 1
ATOM 1591 C CA . VAL A 1 201 ? 16.188 16.469 4.633 1 94.88 201 VAL A CA 1
ATOM 1592 C C . VAL A 1 201 ? 17.719 16.5 4.492 1 94.88 201 VAL A C 1
ATOM 1594 O O . VAL A 1 201 ? 18.375 17.375 5.051 1 94.88 201 VAL A O 1
ATOM 1597 N N . THR A 1 202 ? 18.219 15.562 3.809 1 92.44 202 THR A N 1
ATOM 1598 C CA . THR A 1 202 ? 19.672 15.453 3.617 1 92.44 202 THR A CA 1
ATOM 1599 C C . THR A 1 202 ? 20.062 15.938 2.225 1 92.44 202 THR A C 1
ATOM 1601 O O . THR A 1 202 ? 19.406 15.609 1.237 1 92.44 202 THR A O 1
ATOM 1604 N N . PHE A 1 203 ? 21.109 16.734 2.176 1 92.81 203 PHE A N 1
ATOM 1605 C CA . PHE A 1 203 ? 21.672 17.281 0.946 1 92.81 203 PHE A CA 1
ATOM 1606 C C . PHE A 1 203 ? 23.062 16.719 0.693 1 92.81 203 PHE A C 1
ATOM 1608 O O . PHE A 1 203 ? 23.5 15.797 1.371 1 92.81 203 PHE A O 1
ATOM 1615 N N . LYS A 1 204 ? 23.609 17.203 -0.42 1 87.62 204 LYS A N 1
ATOM 1616 C CA . LYS A 1 204 ? 24.969 16.812 -0.742 1 87.62 204 LYS A CA 1
ATOM 1617 C C . LYS A 1 204 ? 25.906 17.078 0.43 1 87.62 204 LYS A C 1
ATOM 1619 O O . LYS A 1 204 ? 25.656 17.953 1.25 1 87.62 204 LYS A O 1
ATOM 1624 N N . ASP A 1 205 ? 26.969 16.281 0.537 1 83.75 205 ASP A N 1
ATOM 1625 C CA . ASP A 1 205 ? 28.016 16.406 1.559 1 83.75 205 ASP A CA 1
ATOM 1626 C C . ASP A 1 205 ? 27.422 16.234 2.959 1 83.75 205 ASP A C 1
ATOM 1628 O O . ASP A 1 205 ? 27.891 16.859 3.914 1 83.75 205 ASP A O 1
ATOM 1632 N N . ASN A 1 206 ? 26.234 15.656 3.059 1 85.06 206 ASN A N 1
ATOM 1633 C CA . ASN A 1 206 ? 25.578 15.258 4.297 1 85.06 206 ASN A CA 1
ATOM 1634 C C . ASN A 1 206 ? 25.078 16.469 5.082 1 85.06 206 ASN A C 1
ATOM 1636 O O . ASN A 1 206 ? 25.031 16.453 6.312 1 85.06 206 ASN A O 1
ATOM 1640 N N . GLU A 1 207 ? 24.922 17.516 4.316 1 89.25 207 GLU A N 1
ATOM 1641 C CA . GLU A 1 207 ? 24.219 18.625 4.945 1 89.25 207 GLU A CA 1
ATOM 1642 C C . GLU A 1 207 ? 22.766 18.266 5.246 1 89.25 207 GLU A C 1
ATOM 1644 O O . GLU A 1 207 ? 22.078 17.703 4.398 1 89.25 207 GLU A O 1
ATOM 1649 N N . GLN A 1 208 ? 22.312 18.547 6.445 1 92.94 208 GLN A N 1
ATOM 1650 C CA . GLN A 1 208 ? 20.969 18.188 6.863 1 92.94 208 GLN A CA 1
ATOM 1651 C C . GLN A 1 208 ? 20.219 19.406 7.398 1 92.94 208 GLN A C 1
ATOM 1653 O O . GLN A 1 208 ? 20.781 20.25 8.086 1 92.94 208 GLN A O 1
ATOM 1658 N N . ILE A 1 209 ? 18.984 19.469 7.02 1 93.62 209 ILE A N 1
ATOM 1659 C CA . ILE A 1 209 ? 18.125 20.531 7.535 1 93.62 209 ILE A CA 1
ATOM 1660 C C . ILE A 1 209 ? 16.844 19.922 8.102 1 93.62 209 ILE A C 1
ATOM 1662 O O . ILE A 1 209 ? 16.297 18.969 7.535 1 93.62 209 ILE A O 1
ATOM 1666 N N . TYR A 1 210 ? 16.438 20.469 9.18 1 94.19 210 TYR A N 1
ATOM 1667 C CA . TYR A 1 210 ? 15.148 20.062 9.734 1 94.19 210 TYR A CA 1
ATOM 1668 C C . TYR A 1 210 ? 14.016 20.875 9.117 1 94.19 210 TYR A C 1
ATOM 1670 O O . TYR A 1 210 ? 14.156 22.078 8.898 1 94.19 210 TYR A O 1
ATOM 1678 N N . VAL A 1 211 ? 12.984 20.188 8.773 1 94.31 211 VAL A N 1
ATOM 1679 C CA . VAL A 1 211 ? 11.766 20.812 8.25 1 94.31 211 VAL A CA 1
ATOM 1680 C C . VAL A 1 211 ? 10.586 20.453 9.148 1 94.31 211 VAL A C 1
ATOM 1682 O O . VAL A 1 211 ? 10.734 19.719 10.117 1 94.31 211 VAL A O 1
ATOM 1685 N N . GLU A 1 212 ? 9.461 21.078 8.93 1 89.69 212 GLU A N 1
ATOM 1686 C CA . GLU A 1 212 ? 8.219 20.766 9.625 1 89.69 212 GLU A CA 1
ATOM 1687 C C . GLU A 1 212 ? 7.148 20.281 8.648 1 89.69 212 GLU A C 1
ATOM 1689 O O . GLU A 1 212 ? 6.402 21.078 8.078 1 89.69 212 GLU A O 1
ATOM 1694 N N . PRO A 1 213 ? 7.125 19.016 8.5 1 95.81 213 PRO A N 1
ATOM 1695 C CA . PRO A 1 213 ? 6.145 18.484 7.551 1 95.81 213 PRO A CA 1
ATOM 1696 C C . PRO A 1 213 ? 4.703 18.797 7.949 1 95.81 213 PRO A C 1
ATOM 1698 O O . PRO A 1 213 ? 4.379 18.812 9.141 1 95.81 213 PRO A O 1
ATOM 1701 N N . VAL A 1 214 ? 3.832 18.984 6.945 1 94.06 214 VAL A N 1
ATOM 1702 C CA . VAL A 1 214 ? 2.422 19.266 7.18 1 94.06 214 VAL A CA 1
ATOM 1703 C C . VAL A 1 214 ? 1.568 18.094 6.719 1 94.06 214 VAL A C 1
ATOM 1705 O O . VAL A 1 214 ? 0.377 18.016 7.031 1 94.06 214 VAL A O 1
ATOM 1708 N N . LEU A 1 215 ? 2.199 17.203 5.965 1 97.38 215 LEU A N 1
ATOM 1709 C CA . LEU A 1 215 ? 1.498 16.078 5.344 1 97.38 215 LEU A CA 1
ATOM 1710 C C . LEU A 1 215 ? 2.422 14.875 5.203 1 97.38 215 LEU A C 1
ATOM 1712 O O . LEU A 1 215 ? 3.58 15.016 4.805 1 97.38 215 LEU A O 1
ATOM 1716 N N . TRP A 1 216 ? 1.962 13.703 5.617 1 98.31 216 TRP A N 1
ATOM 1717 C CA . TRP A 1 216 ? 2.668 12.438 5.492 1 98.31 216 TRP A CA 1
ATOM 1718 C C . TRP A 1 216 ? 1.871 11.445 4.645 1 98.31 216 TRP A C 1
ATOM 1720 O O . TRP A 1 216 ? 0.658 11.312 4.816 1 98.31 216 TRP A O 1
ATOM 1730 N N . LEU A 1 217 ? 2.514 10.82 3.711 1 98.31 217 LEU A N 1
ATOM 1731 C CA . LEU A 1 217 ? 1.931 9.727 2.936 1 98.31 217 LEU A CA 1
ATOM 1732 C C . LEU A 1 217 ? 2.9 8.555 2.826 1 98.31 217 LEU A C 1
ATOM 1734 O O . LEU A 1 217 ? 4.117 8.742 2.914 1 98.31 217 LEU A O 1
ATOM 1738 N N . ASN A 1 218 ? 2.434 7.355 2.596 1 97.56 218 ASN A N 1
ATOM 1739 C CA . ASN A 1 218 ? 3.266 6.172 2.428 1 97.56 218 ASN A CA 1
ATOM 1740 C C . ASN A 1 218 ? 3.316 5.723 0.97 1 97.56 218 ASN A C 1
ATOM 1742 O O . ASN A 1 218 ? 3.572 4.551 0.684 1 97.56 218 ASN A O 1
ATOM 1746 N N . ASP A 1 219 ? 3.025 6.609 0.09 1 97.69 219 ASP A N 1
ATOM 1747 C CA . ASP A 1 219 ? 2.926 6.32 -1.338 1 97.69 219 ASP A CA 1
ATOM 1748 C C . ASP A 1 219 ? 3.559 7.438 -2.168 1 97.69 219 ASP A C 1
ATOM 1750 O O . ASP A 1 219 ? 3.082 8.578 -2.152 1 97.69 219 ASP A O 1
ATOM 1754 N N . SER A 1 220 ? 4.586 7.102 -2.916 1 98 220 SER A N 1
ATOM 1755 C CA . SER A 1 220 ? 5.371 8.094 -3.635 1 98 220 SER A CA 1
ATOM 1756 C C . SER A 1 220 ? 4.539 8.789 -4.711 1 98 220 SER A C 1
ATOM 1758 O O . SER A 1 220 ? 4.656 9.992 -4.914 1 98 220 SER A O 1
ATOM 1760 N N . ARG A 1 221 ? 3.701 8.039 -5.363 1 97.88 221 ARG A N 1
ATOM 1761 C CA . ARG A 1 221 ? 2.855 8.633 -6.391 1 97.88 221 ARG A CA 1
ATOM 1762 C C . ARG A 1 221 ? 1.855 9.609 -5.777 1 97.88 221 ARG A C 1
ATOM 1764 O O . ARG A 1 221 ? 1.586 10.672 -6.344 1 97.88 221 ARG A O 1
ATOM 1771 N N . ALA A 1 222 ? 1.316 9.195 -4.645 1 98.38 222 ALA A N 1
ATOM 1772 C CA . ALA A 1 222 ? 0.406 10.094 -3.945 1 98.38 222 ALA A CA 1
ATOM 1773 C C . ALA A 1 222 ? 1.12 11.375 -3.521 1 98.38 222 ALA A C 1
ATOM 1775 O O . ALA A 1 222 ? 0.544 12.469 -3.58 1 98.38 222 ALA A O 1
ATOM 1776 N N . LEU A 1 223 ? 2.34 11.258 -3.053 1 98.62 223 LEU A N 1
ATOM 1777 C CA . LEU A 1 223 ? 3.135 12.438 -2.723 1 98.62 223 LEU A CA 1
ATOM 1778 C C . LEU A 1 223 ? 3.289 13.344 -3.939 1 98.62 223 LEU A C 1
ATOM 1780 O O . LEU A 1 223 ? 3.133 14.562 -3.832 1 98.62 223 LEU A O 1
ATOM 1784 N N . CYS A 1 224 ? 3.619 12.734 -5.004 1 98.69 224 CYS A N 1
ATOM 1785 C CA . CYS A 1 224 ? 3.764 13.492 -6.238 1 98.69 224 CYS A CA 1
ATOM 1786 C C . CYS A 1 224 ? 2.48 14.25 -6.566 1 98.69 224 CYS A C 1
ATOM 1788 O O . CYS A 1 224 ? 2.523 15.43 -6.918 1 98.69 224 CYS A O 1
ATOM 1790 N N . GLU A 1 225 ? 1.339 13.594 -6.41 1 98.56 225 GLU A N 1
ATOM 1791 C CA . GLU A 1 225 ? 0.047 14.227 -6.66 1 98.56 225 GLU A CA 1
ATOM 1792 C C . GLU A 1 225 ? -0.165 15.43 -5.742 1 98.56 225 GLU A C 1
ATOM 1794 O O . GLU A 1 225 ? -0.685 16.453 -6.176 1 98.56 225 GLU A O 1
ATOM 1799 N N . CYS A 1 226 ? 0.222 15.289 -4.527 1 98.44 226 CYS A N 1
ATOM 1800 C CA . CYS A 1 226 ? 0.091 16.391 -3.576 1 98.44 226 CYS A CA 1
ATOM 1801 C C . CYS A 1 226 ? 0.898 17.594 -4.027 1 98.44 226 CYS A C 1
ATOM 1803 O O . CYS A 1 226 ? 0.421 18.734 -3.947 1 98.44 226 CYS A O 1
ATOM 1805 N N . ALA A 1 227 ? 2.113 17.344 -4.477 1 98.62 227 ALA A N 1
ATOM 1806 C CA . ALA A 1 227 ? 2.943 18.438 -4.977 1 98.62 227 ALA A CA 1
ATOM 1807 C C . ALA A 1 227 ? 2.311 19.094 -6.199 1 98.62 227 ALA A C 1
ATOM 1809 O O . ALA A 1 227 ? 2.299 20.328 -6.312 1 98.62 227 ALA A O 1
ATOM 1810 N N . LEU A 1 228 ? 1.774 18.297 -7.094 1 98.69 228 LEU A N 1
ATOM 1811 C CA . LEU A 1 228 ? 1.119 18.797 -8.297 1 98.69 228 LEU A CA 1
ATOM 1812 C C . LEU A 1 228 ? -0.055 19.703 -7.941 1 98.69 228 LEU A C 1
ATOM 1814 O O . LEU A 1 228 ? -0.336 20.672 -8.656 1 98.69 228 LEU A O 1
ATOM 1818 N N . LEU A 1 229 ? -0.681 19.391 -6.832 1 97.88 229 LEU A N 1
ATOM 1819 C CA . LEU A 1 229 ? -1.857 20.125 -6.387 1 97.88 229 LEU A CA 1
ATOM 1820 C C . LEU A 1 229 ? -1.454 21.359 -5.594 1 97.88 229 LEU A C 1
ATOM 1822 O O . LEU A 1 229 ? -2.309 22.047 -5.031 1 97.88 229 LEU A O 1
ATOM 1826 N N . GLY A 1 230 ? -0.185 21.578 -5.523 1 97.12 230 GLY A N 1
ATOM 1827 C CA . GLY A 1 230 ? 0.315 22.812 -4.941 1 97.12 230 GLY A CA 1
ATOM 1828 C C . GLY A 1 230 ? 0.343 22.781 -3.424 1 97.12 230 GLY A C 1
ATOM 1829 O O . GLY A 1 230 ? 0.218 23.828 -2.777 1 97.12 230 GLY A O 1
ATOM 1830 N N . MET A 1 231 ? 0.563 21.609 -2.859 1 96.88 231 MET A N 1
ATOM 1831 C CA . MET A 1 231 ? 0.425 21.5 -1.411 1 96.88 231 MET A CA 1
ATOM 1832 C C . MET A 1 231 ? 1.768 21.703 -0.719 1 96.88 231 MET A C 1
ATOM 1834 O O . MET A 1 231 ? 1.822 21.875 0.5 1 96.88 231 MET A O 1
ATOM 1838 N N . GLY A 1 232 ? 2.814 21.672 -1.475 1 97.69 232 GLY A N 1
ATOM 1839 C CA . GLY A 1 232 ? 4.125 21.859 -0.873 1 97.69 232 GLY A CA 1
ATOM 1840 C C . GLY A 1 232 ? 5.25 21.25 -1.688 1 97.69 232 GLY A C 1
ATOM 1841 O O . GLY A 1 232 ? 5.062 20.922 -2.859 1 97.69 232 GLY A O 1
ATOM 1842 N N . ILE A 1 233 ? 6.438 21.219 -1.029 1 98.44 233 ILE A N 1
ATOM 1843 C CA . ILE A 1 233 ? 7.648 20.656 -1.617 1 98.44 233 ILE A CA 1
ATOM 1844 C C . ILE A 1 233 ? 7.805 19.203 -1.189 1 98.44 233 ILE A C 1
ATOM 1846 O O . ILE A 1 233 ? 7.555 18.859 -0.032 1 98.44 233 ILE A O 1
ATOM 1850 N N . ILE A 1 234 ? 8.133 18.359 -2.102 1 98.5 234 ILE A N 1
ATOM 1851 C CA . ILE A 1 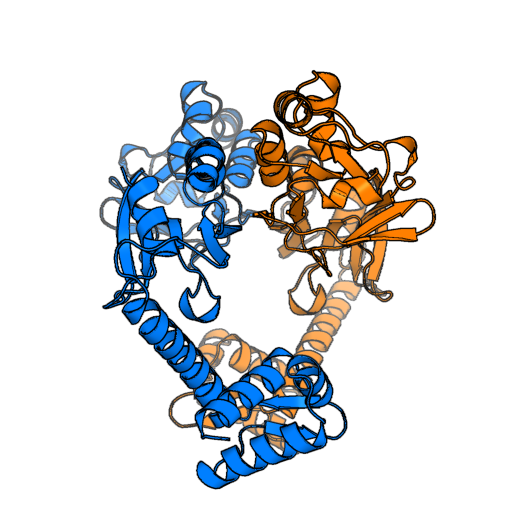234 ? 8.391 16.953 -1.836 1 98.5 234 ILE A CA 1
ATOM 1852 C C . ILE A 1 234 ? 9.82 16.594 -2.252 1 98.5 234 ILE A C 1
ATOM 1854 O O . ILE A 1 234 ? 10.453 17.344 -2.998 1 98.5 234 ILE A O 1
ATOM 1858 N N . LYS A 1 235 ? 10.352 15.547 -1.731 1 97.31 235 LYS A N 1
ATOM 1859 C CA . LYS A 1 235 ? 11.602 14.922 -2.146 1 97.31 235 LYS A CA 1
ATOM 1860 C C . LYS A 1 235 ? 11.391 13.461 -2.529 1 97.31 235 LYS A C 1
ATOM 1862 O O . LYS A 1 235 ? 11.07 12.633 -1.676 1 97.31 235 LYS A O 1
ATOM 1867 N N . LEU A 1 236 ? 11.523 13.195 -3.801 1 97.31 236 LEU A N 1
ATOM 1868 C CA . LEU A 1 236 ? 11.234 11.852 -4.305 1 97.31 236 LEU A CA 1
ATOM 1869 C C . LEU A 1 236 ? 12.289 11.422 -5.316 1 97.31 236 LEU A C 1
ATOM 1871 O O . LEU A 1 236 ? 13.086 12.242 -5.785 1 97.31 236 LEU A O 1
ATOM 1875 N N . HIS A 1 237 ? 12.305 10.094 -5.559 1 97 237 HIS A N 1
ATOM 1876 C CA . HIS A 1 237 ? 13.141 9.578 -6.637 1 97 237 HIS A CA 1
ATOM 1877 C C . HIS A 1 237 ? 12.773 10.211 -7.973 1 97 237 HIS A C 1
ATOM 1879 O O . HIS A 1 237 ? 11.586 10.398 -8.266 1 97 237 HIS A O 1
ATOM 1885 N N . GLU A 1 238 ? 13.719 10.383 -8.781 1 97.19 238 GLU A N 1
ATOM 1886 C CA . GLU A 1 238 ? 13.539 11.062 -10.062 1 97.19 238 GLU A CA 1
ATOM 1887 C C . GLU A 1 238 ? 12.531 10.328 -10.945 1 97.19 238 GLU A C 1
ATOM 1889 O O . GLU A 1 238 ? 11.703 10.953 -11.602 1 97.19 238 GLU A O 1
ATOM 1894 N N . TYR A 1 239 ? 12.539 9.016 -10.891 1 96.69 239 TYR A N 1
ATOM 1895 C CA . TYR A 1 239 ? 11.688 8.242 -11.789 1 96.69 239 TYR A CA 1
ATOM 1896 C C . TYR A 1 239 ? 10.219 8.414 -11.438 1 96.69 239 TYR A C 1
ATOM 1898 O O . TYR A 1 239 ? 9.336 8.07 -12.227 1 96.69 239 TYR A O 1
ATOM 1906 N N . ILE A 1 240 ? 9.945 8.945 -10.281 1 97.88 240 ILE A N 1
ATOM 1907 C CA . ILE A 1 240 ? 8.562 9.172 -9.875 1 97.88 240 ILE A CA 1
ATOM 1908 C C . ILE A 1 240 ? 8.07 10.492 -10.461 1 97.88 240 ILE A C 1
ATOM 1910 O O . ILE A 1 240 ? 6.883 10.625 -10.789 1 97.88 240 ILE A O 1
ATOM 1914 N N . VAL A 1 241 ? 8.953 11.5 -10.609 1 98.31 241 VAL A N 1
ATOM 1915 C CA . VAL A 1 241 ? 8.516 12.859 -10.891 1 98.31 241 VAL A CA 1
ATOM 1916 C C . VAL A 1 241 ? 8.984 13.281 -12.281 1 98.31 241 VAL A C 1
ATOM 1918 O O . VAL A 1 241 ? 8.758 14.422 -12.695 1 98.31 241 VAL A O 1
ATOM 1921 N N . THR A 1 242 ? 9.586 12.383 -13.023 1 97.69 242 THR A N 1
ATOM 1922 C CA . THR A 1 242 ? 10.25 12.703 -14.281 1 97.69 242 THR A CA 1
ATOM 1923 C C . THR A 1 242 ? 9.266 13.344 -15.266 1 97.69 242 THR A C 1
ATOM 1925 O O . THR A 1 242 ? 9.555 14.398 -15.836 1 97.69 242 THR A O 1
ATOM 1928 N N . GLU A 1 243 ? 8.109 12.773 -15.484 1 97.81 243 GLU A N 1
ATOM 1929 C CA . GLU A 1 243 ? 7.133 13.273 -16.453 1 97.81 243 GLU A CA 1
ATOM 1930 C C . GLU A 1 243 ? 6.656 14.672 -16.078 1 97.81 243 GLU A C 1
ATOM 1932 O O . GLU A 1 243 ? 6.551 15.547 -16.938 1 97.81 243 GLU A O 1
ATOM 1937 N N . ALA A 1 244 ? 6.391 14.844 -14.797 1 98.56 244 ALA A N 1
ATOM 1938 C CA . ALA A 1 244 ? 5.895 16.125 -14.32 1 98.56 244 ALA A CA 1
ATOM 1939 C C . ALA A 1 244 ? 6.969 17.203 -14.43 1 98.56 244 ALA A C 1
ATOM 1941 O O . ALA A 1 244 ? 6.66 18.375 -14.664 1 98.56 244 ALA A O 1
ATOM 1942 N N . LEU A 1 245 ? 8.227 16.828 -14.266 1 98.38 245 LEU A N 1
ATOM 1943 C CA . LEU A 1 245 ? 9.336 17.766 -14.445 1 98.38 245 LEU A CA 1
ATOM 1944 C C . LEU A 1 245 ? 9.5 18.141 -15.914 1 98.38 245 LEU A C 1
ATOM 1946 O O . LEU A 1 245 ? 9.688 19.312 -16.234 1 98.38 245 LEU A O 1
ATOM 1950 N N . GLN A 1 246 ? 9.328 17.188 -16.75 1 98.19 246 GLN A N 1
ATOM 1951 C CA . GLN A 1 246 ? 9.531 17.375 -18.188 1 98.19 246 GLN A CA 1
ATOM 1952 C C . GLN A 1 246 ? 8.453 18.266 -18.781 1 98.19 246 GLN A C 1
ATOM 1954 O O . GLN A 1 246 ? 8.727 19.078 -19.656 1 98.19 246 GLN A O 1
ATOM 1959 N N . ASP A 1 247 ? 7.223 18.125 -18.266 1 97.44 247 ASP A N 1
ATOM 1960 C CA . ASP A 1 247 ? 6.137 18.891 -18.859 1 97.44 247 ASP A CA 1
ATOM 1961 C C . ASP A 1 247 ? 5.871 20.172 -18.062 1 97.44 247 ASP A C 1
ATOM 1963 O O . ASP A 1 247 ? 4.918 20.891 -18.344 1 97.44 247 ASP A O 1
ATOM 1967 N N . GLY A 1 248 ? 6.648 20.438 -17.094 1 98.06 248 GLY A N 1
ATOM 1968 C CA . GLY A 1 248 ? 6.652 21.719 -16.391 1 98.06 248 GLY A CA 1
ATOM 1969 C C . GLY A 1 248 ? 5.617 21.781 -15.289 1 98.06 248 GLY A C 1
ATOM 1970 O O . GLY A 1 248 ? 5.422 22.844 -14.688 1 98.06 248 GLY A O 1
ATOM 1971 N N . ARG A 1 249 ? 4.984 20.75 -14.992 1 98.69 249 ARG A N 1
ATOM 1972 C CA . ARG A 1 249 ? 3.988 20.75 -13.93 1 98.69 249 ARG A CA 1
ATOM 1973 C C . ARG A 1 249 ? 4.656 20.781 -12.555 1 98.69 249 ARG A C 1
ATOM 1975 O O . ARG A 1 249 ? 4.023 21.141 -11.562 1 98.69 249 ARG A O 1
ATOM 1982 N N . LEU A 1 250 ? 5.891 20.266 -12.508 1 98.88 250 LEU A N 1
ATOM 1983 C CA . LEU A 1 250 ? 6.75 20.406 -11.336 1 98.88 250 LEU A CA 1
ATOM 1984 C C . LEU A 1 250 ? 8.062 21.094 -11.703 1 98.88 250 LEU A C 1
ATOM 1986 O O . LEU A 1 250 ? 8.516 21 -12.844 1 98.88 250 LEU A O 1
ATOM 1990 N N . ILE A 1 251 ? 8.57 21.75 -10.75 1 98.69 251 ILE A N 1
ATOM 1991 C CA . ILE A 1 251 ? 9.859 22.422 -10.891 1 98.69 251 ILE A CA 1
ATOM 1992 C C . ILE A 1 251 ? 10.828 21.922 -9.82 1 98.69 251 ILE A C 1
ATOM 1994 O O . ILE A 1 251 ? 10.484 21.906 -8.633 1 98.69 251 ILE A O 1
ATOM 1998 N N . GLU A 1 252 ? 12 21.484 -10.281 1 98.25 252 GLU A N 1
ATOM 1999 C CA . GLU A 1 252 ? 13.039 21.078 -9.336 1 98.25 252 GLU A CA 1
ATOM 2000 C C . GLU A 1 252 ? 13.586 22.281 -8.57 1 98.25 252 GLU A C 1
ATOM 2002 O O . GLU A 1 252 ? 13.852 23.328 -9.164 1 98.25 252 GLU A O 1
ATOM 2007 N N . VAL A 1 253 ? 13.75 22.172 -7.297 1 97.88 253 VAL A N 1
ATOM 2008 C CA . VAL A 1 253 ? 14.312 23.234 -6.477 1 97.88 253 VAL A CA 1
ATOM 2009 C C . VAL A 1 253 ? 15.625 22.766 -5.848 1 97.88 253 VAL A C 1
ATOM 2011 O O . VAL A 1 253 ? 15.805 21.578 -5.594 1 97.88 253 VAL A O 1
ATOM 2014 N N . LEU A 1 254 ? 16.625 23.656 -5.711 1 96.38 254 LEU A N 1
ATOM 2015 C CA . LEU A 1 254 ? 17.922 23.438 -5.074 1 96.38 254 LEU A CA 1
ATOM 2016 C C . LEU A 1 254 ? 18.703 22.328 -5.781 1 96.38 254 LEU A C 1
ATOM 2018 O O . LEU A 1 254 ? 19.25 21.453 -5.129 1 96.38 254 LEU A O 1
ATOM 2022 N N . PRO A 1 255 ? 18.672 22.266 -7.086 1 94.31 255 PRO A N 1
ATOM 2023 C CA . PRO A 1 255 ? 19.344 21.172 -7.809 1 94.31 255 PRO A CA 1
ATOM 2024 C C . PRO A 1 255 ? 20.828 21.094 -7.504 1 94.31 255 PRO A C 1
ATOM 2026 O O . PRO A 1 255 ? 21.406 20 -7.496 1 94.31 255 PRO A O 1
ATOM 2029 N N . GLU A 1 256 ? 21.469 22.172 -7.184 1 91.69 256 GLU A N 1
ATOM 2030 C CA . GLU A 1 256 ? 22.906 22.203 -6.961 1 91.69 256 GLU A CA 1
ATOM 2031 C C . GLU A 1 256 ? 23.266 21.578 -5.613 1 91.69 256 GLU A C 1
ATOM 2033 O O . GLU A 1 256 ? 24.438 21.266 -5.367 1 91.69 256 GLU A O 1
ATOM 2038 N N . PHE A 1 257 ? 22.281 21.406 -4.793 1 91.06 257 PHE A N 1
ATOM 2039 C CA . PHE A 1 257 ? 22.531 20.922 -3.439 1 91.06 257 PHE A CA 1
ATOM 2040 C C . PHE A 1 257 ? 22.172 19.438 -3.316 1 91.06 257 PHE A C 1
ATOM 2042 O O . PHE A 1 257 ? 22.359 18.828 -2.262 1 91.06 257 PHE A O 1
ATOM 2049 N N . GLN A 1 258 ? 21.672 18.922 -4.316 1 82 258 GLN A N 1
ATOM 2050 C CA . GLN A 1 258 ? 21.078 17.594 -4.184 1 82 258 GLN A CA 1
ATOM 2051 C C . GLN A 1 258 ? 22.141 16.516 -4.32 1 82 258 GLN A C 1
ATOM 2053 O O . GLN A 1 258 ? 23.203 16.734 -4.891 1 82 258 GLN A O 1
ATOM 2058 N N . GLU A 1 259 ? 21.672 15.453 -3.645 1 71.31 259 GLU A N 1
ATOM 2059 C CA . GLU A 1 259 ? 22.547 14.297 -3.52 1 71.31 259 GLU A CA 1
ATOM 2060 C C . GLU A 1 259 ? 22.828 13.656 -4.879 1 71.31 259 GLU A C 1
ATOM 2062 O O . GLU A 1 259 ? 22.047 13.836 -5.816 1 71.31 259 GLU A O 1
ATOM 2067 N N . SER A 1 260 ? 23.953 12.938 -4.844 1 79 260 SER A N 1
ATOM 2068 C CA . SER A 1 260 ? 24.469 12.18 -5.984 1 79 260 SER A CA 1
ATOM 2069 C C . SER A 1 260 ? 23.531 11.023 -6.328 1 79 260 SER A C 1
ATOM 2071 O O . SER A 1 260 ? 22.5 10.828 -5.68 1 79 260 SER A O 1
ATOM 2073 N N . SER A 1 261 ? 23.922 10.195 -7.23 1 88.69 261 SER A N 1
ATOM 2074 C CA . SER A 1 261 ? 23.234 9.023 -7.762 1 88.69 261 SER A CA 1
ATOM 2075 C C . SER A 1 261 ? 23.094 7.941 -6.699 1 88.69 261 SER A C 1
ATOM 2077 O O . SER A 1 261 ? 23.984 7.758 -5.863 1 88.69 261 SER A O 1
ATOM 2079 N N . LEU A 1 262 ? 21.859 7.402 -6.629 1 92 262 LEU A N 1
ATOM 2080 C CA . LEU A 1 262 ? 21.547 6.289 -5.738 1 92 262 LEU A CA 1
ATOM 2081 C C . LEU A 1 262 ? 21.281 5.016 -6.531 1 92 262 LEU A C 1
ATOM 2083 O O . LEU A 1 262 ? 20.734 5.07 -7.637 1 92 262 LEU A O 1
ATOM 2087 N N . SER A 1 263 ? 21.688 3.932 -5.891 1 94.38 263 SER A N 1
ATOM 2088 C CA . SER A 1 263 ? 21.391 2.639 -6.5 1 94.38 263 SER A CA 1
ATOM 2089 C C . SER A 1 263 ? 20.062 2.078 -5.988 1 94.38 263 SER A C 1
ATOM 2091 O O . SER A 1 263 ? 19.719 2.279 -4.828 1 94.38 263 SER A O 1
ATOM 2093 N N . VAL A 1 264 ? 19.375 1.474 -6.867 1 96.56 264 VAL A N 1
ATOM 2094 C CA . VAL A 1 264 ? 18.188 0.7 -6.531 1 96.56 264 VAL A CA 1
ATOM 2095 C C . VAL A 1 264 ? 18.5 -0.792 -6.609 1 96.56 264 VAL A C 1
ATOM 2097 O O . VAL A 1 264 ? 19.141 -1.252 -7.559 1 96.56 264 VAL A O 1
ATOM 2100 N N . TYR A 1 265 ? 17.969 -1.54 -5.598 1 96.75 265 TYR A N 1
ATOM 2101 C CA . TYR A 1 265 ? 18.453 -2.914 -5.477 1 96.75 265 TYR A CA 1
ATOM 2102 C C . TYR A 1 265 ? 17.281 -3.895 -5.453 1 96.75 265 TYR A C 1
ATOM 2104 O O . TYR A 1 265 ? 16.141 -3.5 -5.215 1 96.75 265 TYR A O 1
ATOM 2112 N N . LEU A 1 266 ? 17.609 -5.109 -5.805 1 97.5 266 LEU A N 1
ATOM 2113 C CA . LEU A 1 266 ? 16.906 -6.316 -5.402 1 97.5 266 LEU A CA 1
ATOM 2114 C C . LEU A 1 266 ? 17.609 -7.004 -4.238 1 97.5 266 LEU A C 1
ATOM 2116 O O . LEU A 1 266 ? 18.844 -7.102 -4.223 1 97.5 266 LEU A O 1
ATOM 2120 N N . TYR A 1 267 ? 16.859 -7.41 -3.184 1 97.69 267 TYR A N 1
ATOM 2121 C CA . TYR A 1 267 ? 17.422 -8.094 -2.021 1 97.69 267 TYR A CA 1
ATOM 2122 C C . TYR A 1 267 ? 16.859 -9.508 -1.894 1 97.69 267 TYR A C 1
ATOM 2124 O O . TYR A 1 267 ? 15.695 -9.75 -2.219 1 97.69 267 TYR A O 1
ATOM 2132 N N . TYR A 1 268 ? 17.641 -10.43 -1.423 1 96.62 268 TYR A N 1
ATOM 2133 C CA . TYR A 1 268 ? 17.203 -11.758 -1.025 1 96.62 268 TYR A CA 1
ATOM 2134 C C . TYR A 1 268 ? 18.125 -12.344 0.04 1 96.62 268 TYR A C 1
ATOM 2136 O O . TYR A 1 268 ? 19.219 -11.836 0.268 1 96.62 268 TYR A O 1
ATOM 2144 N N . GLN A 1 269 ? 17.688 -13.336 0.732 1 93.88 269 GLN A N 1
ATOM 2145 C CA . GLN A 1 269 ? 18.469 -13.984 1.775 1 93.88 269 GLN A CA 1
ATOM 2146 C C . GLN A 1 269 ? 19.609 -14.812 1.173 1 93.88 269 GLN A C 1
ATOM 2148 O O . GLN A 1 269 ? 19.391 -15.586 0.241 1 93.88 269 GLN A O 1
ATOM 2153 N N . ALA A 1 270 ? 20.734 -14.578 1.747 1 88.62 270 ALA A N 1
ATOM 2154 C CA . ALA A 1 270 ? 21.859 -15.406 1.325 1 88.62 270 ALA A CA 1
ATOM 2155 C C . ALA A 1 270 ? 21.641 -16.875 1.715 1 88.62 270 ALA A C 1
ATOM 2157 O O . ALA A 1 270 ? 21.125 -17.156 2.793 1 88.62 270 ALA A O 1
ATOM 2158 N N . SER A 1 271 ? 21.891 -17.688 0.77 1 81.56 271 SER A N 1
ATOM 2159 C CA . SER A 1 271 ? 21.812 -19.125 1.037 1 81.56 271 SER A CA 1
ATOM 2160 C C . SER A 1 271 ? 22.828 -19.906 0.223 1 81.56 271 SER A C 1
ATOM 2162 O O . SER A 1 271 ? 23.172 -19.516 -0.896 1 81.56 271 SER A O 1
ATOM 2164 N N . ARG A 1 272 ? 23.422 -20.938 0.864 1 67.31 272 ARG A N 1
ATOM 2165 C CA . ARG A 1 272 ? 24.328 -21.828 0.131 1 67.31 272 ARG A CA 1
ATOM 2166 C C . ARG A 1 272 ? 23.625 -22.453 -1.065 1 67.31 272 ARG A C 1
ATOM 2168 O O . ARG A 1 272 ? 24.219 -22.609 -2.133 1 67.31 272 ARG A O 1
ATOM 2175 N N . TYR A 1 273 ? 22.422 -22.797 -0.788 1 71.38 273 TYR A N 1
ATOM 2176 C CA . TYR A 1 273 ? 21.594 -23.375 -1.852 1 71.38 273 TYR A CA 1
ATOM 2177 C C . TYR A 1 273 ? 20.344 -22.516 -2.086 1 71.38 273 TYR A C 1
ATOM 2179 O O . TYR A 1 273 ? 19.344 -22.703 -1.404 1 71.38 273 TYR A O 1
ATOM 2187 N N . LEU A 1 274 ? 20.453 -21.656 -3.051 1 84.62 274 LEU A N 1
ATOM 2188 C CA . LEU A 1 274 ? 19.344 -20.797 -3.404 1 84.62 274 LEU A CA 1
ATOM 2189 C C . LEU A 1 274 ? 18.219 -21.594 -4.047 1 84.62 274 LEU A C 1
ATOM 2191 O O . LEU A 1 274 ? 18.453 -22.359 -4.984 1 84.62 274 LEU A O 1
ATOM 2195 N N . GLN A 1 275 ? 17.016 -21.516 -3.496 1 87.12 275 GLN A N 1
ATOM 2196 C CA . GLN A 1 275 ? 15.875 -22.219 -4.066 1 87.12 275 GLN A CA 1
ATOM 2197 C C . GLN A 1 275 ? 15.688 -21.875 -5.539 1 87.12 275 GLN A C 1
ATOM 2199 O O . GLN A 1 275 ? 15.859 -20.719 -5.938 1 87.12 275 GLN A O 1
ATOM 2204 N N . PRO A 1 276 ? 15.297 -22.797 -6.332 1 89.44 276 PRO A N 1
ATOM 2205 C CA . PRO A 1 276 ? 15.141 -22.562 -7.77 1 89.44 276 PRO A CA 1
ATOM 2206 C C . PRO A 1 276 ? 14.18 -21.422 -8.078 1 89.44 276 PRO A C 1
ATOM 2208 O O . PRO A 1 276 ? 14.422 -20.656 -9.016 1 89.44 276 PRO A O 1
ATOM 2211 N N . LYS A 1 277 ? 13.07 -21.281 -7.266 1 92.81 277 LYS A N 1
ATOM 2212 C CA . LYS A 1 277 ? 12.102 -20.219 -7.527 1 92.81 277 LYS A CA 1
ATOM 2213 C C . LYS A 1 277 ? 12.734 -18.844 -7.379 1 92.81 277 LYS A C 1
ATOM 2215 O O . LYS A 1 277 ? 12.453 -17.922 -8.164 1 92.81 277 LYS A O 1
ATOM 2220 N N . ILE A 1 278 ? 13.633 -18.703 -6.453 1 94.69 278 ILE A N 1
ATOM 2221 C CA . ILE A 1 278 ? 14.312 -17.438 -6.211 1 94.69 278 ILE A CA 1
ATOM 2222 C C . ILE A 1 278 ? 15.367 -17.203 -7.293 1 94.69 278 ILE A C 1
ATOM 2224 O O . ILE A 1 278 ? 15.43 -16.109 -7.871 1 94.69 278 ILE A O 1
ATOM 2228 N N . ARG A 1 279 ? 16.172 -18.219 -7.625 1 92.31 279 ARG A N 1
ATOM 2229 C CA . ARG A 1 279 ? 17.203 -18.125 -8.641 1 92.31 279 ARG A CA 1
ATOM 2230 C C . ARG A 1 279 ? 16.609 -17.75 -9.992 1 92.31 279 ARG A C 1
ATOM 2232 O O . ARG A 1 279 ? 17.109 -16.859 -10.672 1 92.31 279 ARG A O 1
ATOM 2239 N N . ARG A 1 280 ? 15.539 -18.422 -10.336 1 94 280 ARG A N 1
ATOM 2240 C CA . ARG A 1 280 ? 14.914 -18.172 -11.625 1 94 280 ARG A CA 1
ATOM 2241 C C . ARG A 1 280 ? 14.359 -16.75 -11.695 1 94 280 ARG A C 1
ATOM 2243 O O . ARG A 1 280 ? 14.414 -16.109 -12.75 1 94 280 ARG A O 1
ATOM 2250 N N . PHE A 1 281 ? 13.758 -16.312 -10.594 1 96.75 281 PHE A N 1
ATOM 2251 C CA . PHE A 1 281 ? 13.258 -14.945 -10.547 1 96.75 281 PHE A CA 1
ATOM 2252 C C . PHE A 1 281 ? 14.391 -13.945 -10.758 1 96.75 281 PHE A C 1
ATOM 2254 O O . PHE A 1 281 ? 14.281 -13.047 -11.594 1 96.75 281 PHE A O 1
ATOM 2261 N N . ILE A 1 282 ? 15.461 -14.125 -10.016 1 95.38 282 ILE A N 1
ATOM 2262 C CA . ILE A 1 282 ? 16.609 -13.219 -10.062 1 95.38 282 ILE A CA 1
ATOM 2263 C C . ILE A 1 282 ? 17.203 -13.219 -11.469 1 95.38 282 ILE A C 1
ATOM 2265 O O . ILE A 1 282 ? 17.438 -12.156 -12.055 1 95.38 282 ILE A O 1
ATOM 2269 N N . ASP A 1 283 ? 17.422 -14.391 -12.078 1 93.06 283 ASP A N 1
ATOM 2270 C CA . ASP A 1 283 ? 18.016 -14.516 -13.406 1 93.06 283 ASP A CA 1
ATOM 2271 C C . ASP A 1 283 ? 17.141 -13.844 -14.461 1 93.06 283 ASP A C 1
ATOM 2273 O O . ASP A 1 283 ? 17.656 -13.211 -15.383 1 93.06 283 ASP A O 1
ATOM 2277 N N . PHE A 1 284 ? 15.859 -13.945 -14.281 1 95.5 284 PHE A N 1
ATOM 2278 C CA . PHE A 1 284 ? 14.922 -13.453 -15.281 1 95.5 284 PHE A CA 1
ATOM 2279 C C . PHE A 1 284 ? 14.789 -11.938 -15.203 1 95.5 284 PHE A C 1
ATOM 2281 O O . PHE A 1 284 ? 14.758 -11.258 -16.234 1 95.5 284 PHE A O 1
ATOM 2288 N N . PHE A 1 285 ? 14.695 -11.359 -13.984 1 95.38 285 PHE A N 1
ATOM 2289 C CA . PHE A 1 285 ? 14.32 -9.961 -13.828 1 95.38 285 PHE A CA 1
ATOM 2290 C C . PHE A 1 285 ? 15.555 -9.086 -13.68 1 95.38 285 PHE A C 1
ATOM 2292 O O . PHE A 1 285 ? 15.453 -7.855 -13.664 1 95.38 285 PHE A O 1
ATOM 2299 N N . THR A 1 286 ? 16.75 -9.594 -13.539 1 89.5 286 THR A N 1
ATOM 2300 C CA . THR A 1 286 ? 17.953 -8.773 -13.461 1 89.5 286 THR A CA 1
ATOM 2301 C C . THR A 1 286 ? 18.75 -8.867 -14.75 1 89.5 286 THR A C 1
ATOM 2303 O O . THR A 1 286 ? 19.875 -8.352 -14.836 1 89.5 286 THR A O 1
ATOM 2306 N N . LYS A 1 287 ? 18.312 -9.438 -15.883 1 76 287 LYS A N 1
ATOM 2307 C CA . LYS A 1 287 ? 18.969 -9.469 -17.188 1 76 287 LYS A CA 1
ATOM 2308 C C . LYS A 1 287 ? 18.938 -8.094 -17.844 1 76 287 LYS A C 1
ATOM 2310 O O . LYS A 1 287 ? 18 -7.324 -17.656 1 76 287 LYS A O 1
ATOM 2315 N N . MET B 1 1 ? 2.75 13.422 42.031 1 49.62 1 MET B N 1
ATOM 2316 C CA . MET B 1 1 ? 2.447 12.938 40.688 1 49.62 1 MET B CA 1
ATOM 2317 C C . MET B 1 1 ? 1.329 11.898 40.719 1 49.62 1 MET B C 1
ATOM 2319 O O . MET B 1 1 ? 1.362 10.969 41.531 1 49.62 1 MET B O 1
ATOM 2323 N N . GLY B 1 2 ? 0.257 12.273 40.281 1 63.06 2 GLY B N 1
ATOM 2324 C CA . GLY B 1 2 ? -0.922 11.43 40.406 1 63.06 2 GLY B CA 1
ATOM 2325 C C . GLY B 1 2 ? -0.875 10.203 39.5 1 63.06 2 GLY B C 1
ATOM 2326 O O . GLY B 1 2 ? 0.103 9.992 38.781 1 63.06 2 GLY B O 1
ATOM 2327 N N . LYS B 1 3 ? -1.791 9.406 39.812 1 65 3 LYS B N 1
ATOM 2328 C CA . LYS B 1 3 ? -1.913 8.133 39.094 1 65 3 LYS B CA 1
ATOM 2329 C C . LYS B 1 3 ? -1.837 8.336 37.594 1 65 3 LYS B C 1
ATOM 2331 O O . LYS B 1 3 ? -1.266 7.508 36.875 1 65 3 LYS B O 1
ATOM 2336 N N . PHE B 1 4 ? -2.207 9.477 37.188 1 66.06 4 PHE B N 1
ATOM 2337 C CA . PHE B 1 4 ? -2.207 9.805 35.781 1 66.06 4 PHE B CA 1
ATOM 2338 C C . PHE B 1 4 ? -0.785 10 35.281 1 66.06 4 PHE B C 1
ATOM 2340 O O . PHE B 1 4 ? -0.456 9.578 34.156 1 66.06 4 PHE B O 1
ATOM 2347 N N . ASP B 1 5 ? 0.005 10.617 35.969 1 71.94 5 ASP B N 1
ATOM 2348 C CA . ASP B 1 5 ? 1.405 10.805 35.594 1 71.94 5 ASP B CA 1
ATOM 2349 C C . ASP B 1 5 ? 2.135 9.469 35.5 1 71.94 5 ASP B C 1
ATOM 2351 O O . ASP B 1 5 ? 2.922 9.258 34.562 1 71.94 5 ASP B O 1
ATOM 2355 N N . GLN B 1 6 ? 1.779 8.641 36.375 1 79.69 6 GLN B N 1
ATOM 2356 C CA . GLN B 1 6 ? 2.406 7.324 36.375 1 79.69 6 GLN B CA 1
ATOM 2357 C C . GLN B 1 6 ? 2.061 6.543 35.125 1 79.69 6 GLN B C 1
ATOM 2359 O O . GLN B 1 6 ? 2.928 5.898 34.531 1 79.69 6 GLN B O 1
ATOM 2364 N N . ILE B 1 7 ? 0.833 6.699 34.75 1 79.19 7 ILE B N 1
ATOM 2365 C CA . ILE B 1 7 ? 0.359 6 33.562 1 79.19 7 ILE B CA 1
ATOM 2366 C C . ILE B 1 7 ? 1.059 6.551 32.344 1 79.19 7 ILE B C 1
ATOM 2368 O O . ILE B 1 7 ? 1.464 5.793 31.453 1 79.19 7 ILE B O 1
ATOM 2372 N N . THR B 1 8 ? 1.226 7.781 32.312 1 79.5 8 THR B N 1
ATOM 2373 C CA . THR B 1 8 ? 1.895 8.43 31.172 1 79.5 8 THR B CA 1
ATOM 2374 C C . THR B 1 8 ? 3.348 7.977 31.078 1 79.5 8 THR B C 1
ATOM 2376 O O . THR B 1 8 ? 3.855 7.738 29.984 1 79.5 8 THR B O 1
ATOM 2379 N N . TYR B 1 9 ? 4.012 7.883 32.188 1 83.44 9 TYR B N 1
ATOM 2380 C CA . TYR B 1 9 ? 5.379 7.375 32.219 1 83.44 9 TYR B CA 1
ATOM 2381 C C . TYR B 1 9 ? 5.438 5.93 31.734 1 83.44 9 TYR B C 1
ATOM 2383 O O . TYR B 1 9 ? 6.336 5.559 30.969 1 83.44 9 TYR B O 1
ATOM 2391 N N . PHE B 1 10 ? 4.43 5.156 32.156 1 86.25 10 PHE B N 1
ATOM 2392 C CA . PHE B 1 10 ? 4.344 3.752 31.781 1 86.25 10 PHE B CA 1
ATOM 2393 C C . PHE B 1 10 ? 4.199 3.609 30.266 1 86.25 10 PHE B C 1
ATOM 2395 O O . PHE B 1 10 ? 4.949 2.863 29.641 1 86.25 10 PHE B O 1
ATOM 2402 N N . ILE B 1 11 ? 3.314 4.336 29.812 1 83 11 ILE B N 1
ATOM 2403 C CA . ILE B 1 11 ? 3.076 4.297 28.375 1 83 11 ILE B CA 1
ATOM 2404 C C . ILE B 1 11 ? 4.344 4.711 27.625 1 83 11 ILE B C 1
ATOM 2406 O O . ILE B 1 11 ? 4.727 4.074 26.641 1 83 11 ILE B O 1
ATOM 2410 N N . ALA B 1 12 ? 5.039 5.688 28.078 1 83.56 12 ALA B N 1
ATOM 2411 C CA . ALA B 1 12 ? 6.254 6.191 27.453 1 83.56 12 ALA B CA 1
ATOM 2412 C C . ALA B 1 12 ? 7.367 5.148 27.484 1 83.56 12 ALA B C 1
ATOM 2414 O O . ALA B 1 12 ? 8.102 4.98 26.516 1 83.56 12 ALA B O 1
ATOM 2415 N N . VAL B 1 13 ? 7.445 4.484 28.562 1 86.75 13 VAL B N 1
ATOM 2416 C CA . VAL B 1 13 ? 8.477 3.463 28.703 1 86.75 13 VAL B CA 1
ATOM 2417 C C . VAL B 1 13 ? 8.234 2.342 27.688 1 86.75 13 VAL B C 1
ATOM 2419 O O . VAL B 1 13 ? 9.18 1.831 27.094 1 86.75 13 VAL B O 1
ATOM 2422 N N . VAL B 1 14 ? 6.996 2.068 27.531 1 83.62 14 VAL B N 1
ATOM 2423 C CA . VAL B 1 14 ? 6.633 0.997 26.609 1 83.62 14 VAL B CA 1
ATOM 2424 C C . VAL B 1 14 ? 6.871 1.448 25.172 1 83.62 14 VAL B C 1
ATOM 2426 O O . VAL B 1 14 ? 7.469 0.72 24.375 1 83.62 14 VAL B O 1
ATOM 2429 N N . GLU B 1 15 ? 6.434 2.619 24.938 1 80.25 15 GLU B N 1
ATOM 2430 C CA . GLU B 1 15 ? 6.477 3.129 23.578 1 80.25 15 GLU B CA 1
ATOM 2431 C C . GLU B 1 15 ? 7.906 3.447 23.141 1 80.25 15 GLU B C 1
ATOM 2433 O O . GLU B 1 15 ? 8.273 3.248 21.984 1 80.25 15 GLU B O 1
ATOM 2438 N N . GLU B 1 16 ? 8.727 3.887 24.125 1 79.19 16 GLU B N 1
ATOM 2439 C CA . GLU B 1 16 ? 10.109 4.258 23.859 1 79.19 16 GLU B CA 1
ATOM 2440 C C . GLU B 1 16 ? 11.055 3.08 24.094 1 79.19 16 GLU B C 1
ATOM 2442 O O . GLU B 1 16 ? 12.266 3.209 23.938 1 79.19 16 GLU B O 1
ATOM 2447 N N . HIS B 1 17 ? 10.391 2.062 24.438 1 80.38 17 HIS B N 1
ATOM 2448 C CA . HIS B 1 17 ? 11.078 0.798 24.688 1 80.38 17 HIS B CA 1
ATOM 2449 C C . HIS B 1 17 ? 12.234 0.977 25.656 1 80.38 17 HIS B C 1
ATOM 2451 O O . HIS B 1 17 ? 13.32 0.426 25.453 1 80.38 17 HIS B O 1
ATOM 2457 N N . GLY B 1 18 ? 12.039 1.845 26.656 1 86.12 18 GLY B N 1
ATOM 2458 C CA . GLY B 1 18 ? 13.109 1.99 27.625 1 86.12 18 GLY B CA 1
ATOM 2459 C C . GLY B 1 18 ? 12.852 3.086 28.641 1 86.12 18 GLY B C 1
ATOM 2460 O O . GLY B 1 18 ? 12.141 4.055 28.344 1 86.12 18 GLY B O 1
ATOM 2461 N N . PHE B 1 19 ? 13.484 2.914 29.781 1 87.88 19 PHE B N 1
ATOM 2462 C CA . PHE B 1 19 ? 13.336 3.869 30.875 1 87.88 19 PHE B CA 1
ATOM 2463 C C . PHE B 1 19 ? 14.102 5.156 30.578 1 87.88 19 PHE B C 1
ATOM 2465 O O . PHE B 1 19 ? 13.586 6.254 30.797 1 87.88 19 PHE B O 1
ATOM 2472 N N . ALA B 1 20 ? 15.25 4.914 30 1 87.62 20 ALA B N 1
ATOM 2473 C CA . ALA B 1 20 ? 16.094 6.082 29.734 1 87.62 20 ALA B CA 1
ATOM 2474 C C . ALA B 1 20 ? 15.477 6.945 28.625 1 87.62 20 ALA B C 1
ATOM 2476 O O . ALA B 1 20 ? 15.469 8.172 28.734 1 87.62 20 ALA B O 1
ATOM 2477 N N . ALA B 1 21 ? 14.969 6.293 27.703 1 85.5 21 ALA B N 1
ATOM 2478 C CA . ALA B 1 21 ? 14.352 7.004 26.578 1 85.5 21 ALA B CA 1
ATOM 2479 C C . ALA B 1 21 ? 13.094 7.738 27.031 1 85.5 21 ALA B C 1
ATOM 2481 O O . ALA B 1 21 ? 12.852 8.875 26.625 1 85.5 21 ALA B O 1
ATOM 2482 N N . ALA B 1 22 ? 12.328 7.141 27.797 1 87.06 22 ALA B N 1
ATOM 2483 C CA . ALA B 1 22 ? 11.133 7.762 28.359 1 87.06 22 ALA B CA 1
ATOM 2484 C C . ALA B 1 22 ? 11.492 8.961 29.234 1 87.06 22 ALA B C 1
ATOM 2486 O O . ALA B 1 22 ? 10.82 9.992 29.188 1 87.06 22 ALA B O 1
ATOM 2487 N N . ALA B 1 23 ? 12.539 8.844 29.922 1 88.62 23 ALA B N 1
ATOM 2488 C CA . ALA B 1 23 ? 13 9.93 30.797 1 88.62 23 ALA B CA 1
ATOM 2489 C C . ALA B 1 23 ? 13.383 11.164 29.984 1 88.62 23 ALA B C 1
ATOM 2491 O O . ALA B 1 23 ? 13.023 12.289 30.344 1 88.62 23 ALA B O 1
ATOM 2492 N N . ARG B 1 24 ? 14.008 10.898 29 1 83.19 24 ARG B N 1
ATOM 2493 C CA . ARG B 1 24 ? 14.406 11.984 28.109 1 83.19 24 ARG B CA 1
ATOM 2494 C C . ARG B 1 24 ? 13.188 12.703 27.531 1 83.19 24 ARG B C 1
ATOM 2496 O O . ARG B 1 24 ? 13.172 13.93 27.453 1 83.19 24 ARG B O 1
ATOM 2503 N N . LYS B 1 25 ? 12.211 11.898 27.297 1 80.25 25 LYS B N 1
ATOM 2504 C CA . LYS B 1 25 ? 10.984 12.43 26.719 1 80.25 25 LYS B CA 1
ATOM 2505 C C . LYS B 1 25 ? 10.289 13.391 27.672 1 80.25 25 LYS B C 1
ATOM 2507 O O . LYS B 1 25 ? 9.727 14.398 27.25 1 80.25 25 LYS B O 1
ATOM 2512 N N . PHE B 1 26 ? 10.391 13.133 28.859 1 78.94 26 PHE B N 1
ATOM 2513 C CA . PHE B 1 26 ? 9.664 13.906 29.859 1 78.94 26 PHE B CA 1
ATOM 2514 C C . PHE B 1 26 ? 10.586 14.883 30.562 1 78.94 26 PHE B C 1
ATOM 2516 O O . PHE B 1 26 ? 10.148 15.664 31.406 1 78.94 26 PHE B O 1
ATOM 2523 N N . GLY B 1 27 ? 11.93 14.805 30.219 1 81.75 27 GLY B N 1
ATOM 2524 C CA . GLY B 1 27 ? 12.883 15.695 30.859 1 81.75 27 GLY B CA 1
ATOM 2525 C C . GLY B 1 27 ? 13.094 15.383 32.312 1 81.75 27 GLY B C 1
ATOM 2526 O O . GLY B 1 27 ? 13.242 16.297 33.156 1 81.75 27 GLY B O 1
ATOM 2527 N N . VAL B 1 28 ? 12.969 14.18 32.656 1 83.44 28 VAL B N 1
ATOM 2528 C CA . VAL B 1 28 ? 13.156 13.758 34.062 1 83.44 28 VAL B CA 1
ATOM 2529 C C . VAL B 1 28 ? 14.25 12.695 34.125 1 83.44 28 VAL B C 1
ATOM 2531 O O . VAL B 1 28 ? 14.805 12.289 33.094 1 83.44 28 VAL B O 1
ATOM 2534 N N . SER B 1 29 ? 14.719 12.398 35.25 1 86 29 SER B N 1
ATOM 2535 C CA . SER B 1 29 ? 15.742 11.375 35.438 1 86 29 SER B CA 1
ATOM 2536 C C . SER B 1 29 ? 15.172 9.977 35.25 1 86 29 SER B C 1
ATOM 2538 O O . SER B 1 29 ? 13.984 9.742 35.5 1 86 29 SER B O 1
ATOM 2540 N N . THR B 1 30 ? 16.062 9.156 34.781 1 90.12 30 THR B N 1
ATOM 2541 C CA . THR B 1 30 ? 15.68 7.754 34.625 1 90.12 30 THR B CA 1
ATOM 2542 C C . THR B 1 30 ? 15.211 7.176 35.969 1 90.12 30 THR B C 1
ATOM 2544 O O . THR B 1 30 ? 14.289 6.359 36 1 90.12 30 THR B O 1
ATOM 2547 N N . ALA B 1 31 ? 15.828 7.633 37 1 90.12 31 ALA B N 1
ATOM 2548 C CA . ALA B 1 31 ? 15.453 7.191 38.312 1 90.12 31 ALA B CA 1
ATOM 2549 C C . ALA B 1 31 ? 14.031 7.613 38.656 1 90.12 31 ALA B C 1
ATOM 2551 O O . ALA B 1 31 ? 13.281 6.859 39.281 1 90.12 31 ALA B O 1
ATOM 2552 N N . ALA B 1 32 ? 13.688 8.727 38.25 1 86 32 ALA B N 1
ATOM 2553 C CA . ALA B 1 32 ? 12.336 9.242 38.469 1 86 32 ALA B CA 1
ATOM 2554 C C . ALA B 1 32 ? 11.297 8.398 37.75 1 86 32 ALA B C 1
ATOM 2556 O O . ALA B 1 32 ? 10.25 8.062 38.312 1 86 32 ALA B O 1
ATOM 2557 N N . VAL B 1 33 ? 11.625 8.078 36.5 1 89 33 VAL B N 1
ATOM 2558 C CA . VAL B 1 33 ? 10.727 7.238 35.719 1 89 33 VAL B CA 1
ATOM 2559 C C . VAL B 1 33 ? 10.602 5.859 36.375 1 89 33 VAL B C 1
ATOM 2561 O O . VAL B 1 33 ? 9.5 5.332 36.5 1 89 33 VAL B O 1
ATOM 2564 N N . SER B 1 34 ? 11.703 5.316 36.781 1 90 34 SER B N 1
ATOM 2565 C CA . SER B 1 34 ? 11.727 4 37.406 1 90 34 SER B CA 1
ATOM 2566 C C . SER B 1 34 ? 10.891 3.984 38.656 1 90 34 SER B C 1
ATOM 2568 O O . SER B 1 34 ? 10.148 3.035 38.906 1 90 34 SER B O 1
ATOM 2570 N N . ARG B 1 35 ? 10.992 5.023 39.375 1 88.38 35 ARG B N 1
ATOM 2571 C CA . ARG B 1 35 ? 10.234 5.145 40.625 1 88.38 35 ARG B CA 1
ATOM 2572 C C . ARG B 1 35 ? 8.734 5.199 40.344 1 88.38 35 ARG B C 1
ATOM 2574 O O . ARG B 1 35 ? 7.945 4.578 41.062 1 88.38 35 ARG B O 1
ATOM 2581 N N . GLN B 1 36 ? 8.391 5.918 39.375 1 85.69 36 GLN B N 1
ATOM 2582 C CA . GLN B 1 36 ? 6.98 6.062 39.031 1 85.69 36 GLN B CA 1
ATOM 2583 C C . GLN B 1 36 ? 6.391 4.738 38.562 1 85.69 36 GLN B C 1
ATOM 2585 O O . GLN B 1 36 ? 5.254 4.402 38.906 1 85.69 36 GLN B O 1
ATOM 2590 N N . ILE B 1 37 ? 7.168 4.059 37.812 1 88.25 37 ILE B N 1
ATOM 2591 C CA . ILE B 1 37 ? 6.719 2.76 37.312 1 88.25 37 ILE B CA 1
ATOM 2592 C C . ILE B 1 37 ? 6.578 1.786 38.5 1 88.25 37 ILE B C 1
ATOM 2594 O O . ILE B 1 37 ? 5.598 1.046 38.594 1 88.25 37 ILE B O 1
ATOM 2598 N N . ALA B 1 38 ? 7.57 1.797 39.344 1 87.81 38 ALA B N 1
ATOM 2599 C CA . ALA B 1 38 ? 7.531 0.948 40.531 1 87.81 38 ALA B CA 1
ATOM 2600 C C . ALA B 1 38 ? 6.312 1.271 41.375 1 87.81 38 ALA B C 1
ATOM 2602 O O . ALA B 1 38 ? 5.648 0.365 41.906 1 87.81 38 ALA B O 1
ATOM 2603 N N . ARG B 1 39 ? 6.047 2.502 41.562 1 83.44 39 ARG B N 1
ATOM 2604 C CA . ARG B 1 39 ? 4.887 2.943 42.312 1 83.44 39 ARG B CA 1
ATOM 2605 C C . ARG B 1 39 ? 3.59 2.482 41.656 1 83.44 39 ARG B C 1
ATOM 2607 O O . ARG B 1 39 ? 2.666 2.037 42.344 1 83.44 39 ARG B O 1
ATOM 2614 N N . LEU B 1 40 ? 3.506 2.646 40.375 1 83.5 40 LEU B N 1
ATOM 2615 C CA . LEU B 1 40 ? 2.334 2.209 39.625 1 83.5 40 LEU B CA 1
ATOM 2616 C C . LEU B 1 40 ? 2.102 0.712 39.781 1 83.5 40 LEU B C 1
ATOM 2618 O O . LEU B 1 40 ? 0.978 0.282 40.062 1 83.5 40 LEU B O 1
ATOM 2622 N N . GLU B 1 41 ? 3.158 -0.049 39.719 1 87.12 41 GLU B N 1
ATOM 2623 C CA . GLU B 1 41 ? 3.066 -1.498 39.875 1 87.12 41 GLU B CA 1
ATOM 2624 C C . GLU B 1 41 ? 2.666 -1.878 41.281 1 87.12 41 GLU B C 1
ATOM 2626 O O . GLU B 1 41 ? 1.873 -2.801 41.5 1 87.12 41 GLU B O 1
ATOM 2631 N N . ALA B 1 42 ? 3.17 -1.156 42.219 1 83.69 42 ALA B N 1
ATOM 2632 C CA . ALA B 1 42 ? 2.834 -1.375 43.625 1 83.69 42 ALA B CA 1
ATOM 2633 C C . ALA B 1 42 ? 1.362 -1.072 43.906 1 83.69 42 ALA B C 1
ATOM 2635 O O . ALA B 1 42 ? 0.682 -1.828 44.594 1 83.69 42 ALA B O 1
ATOM 2636 N N . GLU B 1 43 ? 0.902 -0.017 43.344 1 78.81 43 GLU B N 1
ATOM 2637 C CA . GLU B 1 43 ? -0.492 0.378 43.531 1 78.81 43 GLU B CA 1
ATOM 2638 C C . GLU B 1 43 ? -1.438 -0.628 42.875 1 78.81 43 GLU B C 1
ATOM 2640 O O . GLU B 1 43 ? -2.516 -0.905 43.406 1 78.81 43 GLU B O 1
ATOM 2645 N N . LEU B 1 44 ? -0.991 -1.093 41.75 1 79.44 44 LEU B N 1
ATOM 2646 C CA . LEU B 1 44 ? -1.8 -2.041 41 1 79.44 44 LEU B CA 1
ATOM 2647 C C . LEU B 1 44 ? -1.604 -3.461 41.5 1 79.44 44 LEU B C 1
ATOM 2649 O O . LEU B 1 44 ? -2.354 -4.367 41.156 1 79.44 44 LEU B O 1
ATOM 2653 N N . LYS B 1 45 ? -0.644 -3.584 42.406 1 80.69 45 LYS B N 1
ATOM 2654 C CA . LYS B 1 45 ? -0.258 -4.887 42.938 1 80.69 45 LYS B CA 1
ATOM 2655 C C . LYS B 1 45 ? -0.001 -5.887 41.812 1 80.69 45 LYS B C 1
ATOM 2657 O O . LYS B 1 45 ? -0.431 -7.039 41.875 1 80.69 45 LYS B O 1
ATOM 2662 N N . ALA B 1 46 ? 0.557 -5.383 40.75 1 81.88 46 ALA B N 1
ATOM 2663 C CA . ALA B 1 46 ? 0.896 -6.195 39.562 1 81.88 46 ALA B CA 1
ATOM 2664 C C . ALA B 1 46 ? 2.184 -5.699 38.906 1 81.88 46 ALA B C 1
ATOM 2666 O O . ALA B 1 46 ? 2.441 -4.496 38.875 1 81.88 46 ALA B O 1
ATOM 2667 N N . GLU B 1 47 ? 2.963 -6.613 38.406 1 84.62 47 GLU B N 1
ATOM 2668 C CA . GLU B 1 47 ? 4.125 -6.27 37.594 1 84.62 47 GLU B CA 1
ATOM 2669 C C . GLU B 1 47 ? 3.734 -6.062 36.156 1 84.62 47 GLU B C 1
ATOM 2671 O O . GLU B 1 47 ? 3.172 -6.961 35.5 1 84.62 47 GLU B O 1
ATOM 2676 N N . LEU B 1 48 ? 4.004 -4.844 35.719 1 86.62 48 LEU B N 1
ATOM 2677 C CA . LEU B 1 48 ? 3.609 -4.504 34.344 1 86.62 48 LEU B CA 1
ATOM 2678 C C . LEU B 1 48 ? 4.746 -4.773 33.375 1 86.62 48 LEU B C 1
ATOM 2680 O O . LEU B 1 48 ? 4.504 -5.043 32.188 1 86.62 48 LEU B O 1
ATOM 2684 N N . LEU B 1 49 ? 5.961 -4.633 33.875 1 86.75 49 LEU B N 1
ATOM 2685 C CA . LEU B 1 49 ? 7.145 -4.727 33.031 1 86.75 49 LEU B CA 1
ATOM 2686 C C . LEU B 1 49 ? 8.102 -5.801 33.562 1 86.75 49 LEU B C 1
ATOM 2688 O O . LEU B 1 49 ? 8.195 -6.012 34.75 1 86.75 49 LEU B O 1
ATOM 2692 N N . VAL B 1 50 ? 8.625 -6.562 32.656 1 80.25 50 VAL B N 1
ATOM 2693 C CA . VAL B 1 50 ? 9.703 -7.488 32.969 1 80.25 50 VAL B CA 1
ATOM 2694 C C . VAL B 1 50 ? 11.039 -6.902 32.562 1 80.25 50 VAL B C 1
ATOM 2696 O O . VAL B 1 50 ? 11.219 -6.527 31.391 1 80.25 50 VAL B O 1
ATOM 2699 N N . ARG B 1 51 ? 11.844 -6.559 33.531 1 69.44 51 ARG B N 1
ATOM 2700 C CA . ARG B 1 51 ? 13.164 -5.973 33.312 1 69.44 51 ARG B CA 1
ATOM 2701 C C . ARG B 1 51 ? 14.242 -7.047 33.281 1 69.44 51 ARG B C 1
ATOM 2703 O O . ARG B 1 51 ? 14.367 -7.828 34.219 1 69.44 51 ARG B O 1
ATOM 2710 N N . THR B 1 52 ? 14.602 -7.441 32.219 1 60.62 52 THR B N 1
ATOM 2711 C CA . THR B 1 52 ? 15.836 -8.211 32.188 1 60.62 52 THR B CA 1
ATOM 2712 C C . THR B 1 52 ? 17 -7.344 31.719 1 60.62 52 THR B C 1
ATOM 2714 O O . THR B 1 52 ? 16.797 -6.223 31.25 1 60.62 52 THR B O 1
ATOM 2717 N N . THR B 1 53 ? 18.312 -7.625 32.094 1 55.06 53 THR B N 1
ATOM 2718 C CA . THR B 1 53 ? 19.516 -6.887 31.75 1 55.06 53 THR B CA 1
ATOM 2719 C C . THR B 1 53 ? 19.484 -6.434 30.281 1 55.06 53 THR B C 1
ATOM 2721 O O . THR B 1 53 ? 20.141 -5.449 29.922 1 55.06 53 THR B O 1
ATOM 2724 N N . ARG B 1 54 ? 18.859 -7.105 29.297 1 54.19 54 ARG B N 1
ATOM 2725 C CA . ARG B 1 54 ? 19.047 -6.805 27.891 1 54.19 54 ARG B CA 1
ATOM 2726 C C . ARG B 1 54 ? 17.734 -6.344 27.25 1 54.19 54 ARG B C 1
ATOM 2728 O O . ARG B 1 54 ? 17.75 -5.742 26.172 1 54.19 54 ARG B O 1
ATOM 2735 N N . LYS B 1 55 ? 16.547 -6.66 27.781 1 63.88 55 LYS B N 1
ATOM 2736 C CA . LYS B 1 55 ? 15.359 -6.281 27.031 1 63.88 55 LYS B CA 1
ATOM 2737 C C . LYS B 1 55 ? 14.188 -5.949 27.953 1 63.88 55 LYS B C 1
ATOM 2739 O O . LYS B 1 55 ? 13.977 -6.629 28.953 1 63.88 55 LYS B O 1
ATOM 2744 N N . LEU B 1 56 ? 13.445 -4.75 27.75 1 73.25 56 LEU B N 1
ATOM 2745 C CA . LEU B 1 56 ? 12.203 -4.332 28.406 1 73.25 56 LEU B CA 1
ATOM 2746 C C . LEU B 1 56 ? 10.992 -4.953 27.719 1 73.25 56 LEU B C 1
ATOM 2748 O O . LEU B 1 56 ? 10.836 -4.844 26.5 1 73.25 56 LEU B O 1
ATOM 2752 N N . SER B 1 57 ? 10.336 -5.891 28.469 1 80.38 57 SER B N 1
ATOM 2753 C CA . SER B 1 57 ? 9.117 -6.461 27.891 1 80.38 57 SER B CA 1
ATOM 2754 C C . SER B 1 57 ? 7.93 -6.285 28.828 1 80.38 57 SER B C 1
ATOM 2756 O O . SER B 1 57 ? 8.102 -6.133 30.031 1 80.38 57 SER B O 1
ATOM 2758 N N . LEU B 1 58 ? 6.691 -6.254 28.219 1 83.06 58 LEU B N 1
ATOM 2759 C CA . LEU B 1 58 ? 5.445 -6.184 28.969 1 83.06 58 LEU B CA 1
ATOM 2760 C C . LEU B 1 58 ? 5.047 -7.562 29.484 1 83.06 58 LEU B C 1
ATOM 2762 O O . LEU B 1 58 ? 5.207 -8.562 28.781 1 83.06 58 LEU B O 1
ATOM 2766 N N . THR B 1 59 ? 4.566 -7.648 30.75 1 79.5 59 THR B N 1
ATOM 2767 C CA . THR B 1 59 ? 3.809 -8.812 31.203 1 79.5 59 THR B CA 1
ATOM 2768 C C . THR B 1 59 ? 2.453 -8.883 30.5 1 79.5 59 THR B C 1
ATOM 2770 O O . THR B 1 59 ? 2.037 -7.926 29.844 1 79.5 59 THR B O 1
ATOM 2773 N N . ASP B 1 60 ? 1.763 -9.977 30.656 1 74.88 60 ASP B N 1
ATOM 2774 C CA . ASP B 1 60 ? 0.419 -10.102 30.109 1 74.88 60 ASP B CA 1
ATOM 2775 C C . ASP B 1 60 ? -0.51 -9.031 30.672 1 74.88 60 ASP B C 1
ATOM 2777 O O . ASP B 1 60 ? -1.268 -8.398 29.922 1 74.88 60 ASP B O 1
ATOM 2781 N N . ILE B 1 61 ? -0.41 -8.891 31.875 1 76 61 ILE B N 1
ATOM 2782 C CA . ILE B 1 61 ? -1.224 -7.879 32.531 1 76 61 ILE B CA 1
ATOM 2783 C C . ILE B 1 61 ? -0.762 -6.484 32.125 1 76 61 ILE B C 1
ATOM 2785 O O . ILE B 1 61 ? -1.581 -5.578 31.969 1 76 61 ILE B O 1
ATOM 2789 N N . GLY B 1 62 ? 0.521 -6.375 31.906 1 80.69 62 GLY B N 1
ATOM 2790 C CA . GLY B 1 62 ? 1.062 -5.109 31.438 1 80.69 62 GLY B CA 1
ATOM 2791 C C . GLY B 1 62 ? 0.581 -4.73 30.047 1 80.69 62 GLY B C 1
ATOM 2792 O O . GLY B 1 62 ? 0.252 -3.57 29.797 1 80.69 62 GLY B O 1
ATOM 2793 N N . ALA B 1 63 ? 0.515 -5.68 29.281 1 80 63 ALA B N 1
ATOM 2794 C CA . ALA B 1 63 ? 0.053 -5.445 27.906 1 80 63 ALA B CA 1
ATOM 2795 C C . ALA B 1 63 ? -1.411 -5.02 27.891 1 80 63 ALA B C 1
ATOM 2797 O O . ALA B 1 63 ? -1.782 -4.082 27.188 1 80 63 ALA B O 1
ATOM 2798 N N . ARG B 1 64 ? -2.209 -5.672 28.672 1 73.75 64 ARG B N 1
ATOM 2799 C CA . ARG B 1 64 ? -3.619 -5.309 28.781 1 73.75 64 ARG B CA 1
ATOM 2800 C C . ARG B 1 64 ? -3.781 -3.924 29.391 1 73.75 64 ARG B C 1
ATOM 2802 O O . ARG B 1 64 ? -4.594 -3.125 28.938 1 73.75 64 ARG B O 1
ATOM 2809 N N . TYR B 1 65 ? -3.029 -3.732 30.438 1 78.56 65 TYR B N 1
ATOM 2810 C CA . TYR B 1 65 ? -3.086 -2.436 31.094 1 78.56 65 TYR B CA 1
ATOM 2811 C C . TYR B 1 65 ? -2.643 -1.32 30.156 1 78.56 65 TYR B C 1
ATOM 2813 O O . TYR B 1 65 ? -3.256 -0.251 30.125 1 78.56 65 TYR B O 1
ATOM 2821 N N . TYR B 1 66 ? -1.575 -1.585 29.438 1 80.31 66 TYR B N 1
ATOM 2822 C CA . TYR B 1 66 ? -1.077 -0.62 28.453 1 80.31 66 TYR B CA 1
ATOM 2823 C C . TYR B 1 66 ? -2.158 -0.256 27.453 1 80.31 66 TYR B C 1
ATOM 2825 O O . TYR B 1 66 ? -2.412 0.925 27.203 1 80.31 66 TYR B O 1
ATOM 2833 N N . GLN B 1 67 ? -2.795 -1.235 27 1 75 67 GLN B N 1
ATOM 2834 C CA . GLN B 1 67 ? -3.846 -1.014 26 1 75 67 GLN B CA 1
ATOM 2835 C C . GLN B 1 67 ? -4.996 -0.208 26.594 1 75 67 GLN B C 1
ATOM 2837 O O . GLN B 1 67 ? -5.508 0.714 25.953 1 75 67 GLN B O 1
ATOM 2842 N N . GLN B 1 68 ? -5.32 -0.584 27.781 1 68.56 68 GLN B N 1
ATOM 2843 C CA . GLN B 1 68 ? -6.414 0.105 28.453 1 68.56 68 GLN B CA 1
ATOM 2844 C C . GLN B 1 68 ? -6.031 1.541 28.797 1 68.56 68 GLN B C 1
ATOM 2846 O O . GLN B 1 68 ? -6.84 2.459 28.641 1 68.56 68 GLN B O 1
ATOM 2851 N N . CYS B 1 69 ? -4.82 1.698 29.281 1 71.69 69 CYS B N 1
ATOM 2852 C CA . CYS B 1 69 ? -4.352 3.035 29.625 1 71.69 69 CYS B CA 1
ATOM 2853 C C . CYS B 1 69 ? -4.27 3.922 28.391 1 71.69 69 CYS B C 1
ATOM 2855 O O . CYS B 1 69 ? -4.66 5.09 28.422 1 71.69 69 CYS B O 1
ATOM 2857 N N . LYS B 1 70 ? -3.758 3.314 27.422 1 72.25 70 LYS B N 1
ATOM 2858 C CA . LYS B 1 70 ? -3.678 4.066 26.172 1 72.25 70 LYS B CA 1
ATOM 2859 C C . LYS B 1 70 ? -5.059 4.523 25.719 1 72.25 70 LYS B C 1
ATOM 2861 O O . LYS B 1 70 ? -5.238 5.676 25.328 1 72.25 70 LYS B O 1
ATOM 2866 N N . LYS B 1 71 ? -5.984 3.68 25.859 1 65.69 71 LYS B N 1
ATOM 2867 C CA . LYS B 1 71 ? -7.371 3.99 25.516 1 65.69 71 LYS B CA 1
ATOM 2868 C C . LYS B 1 71 ? -7.93 5.086 26.422 1 65.69 71 LYS B C 1
ATOM 2870 O O . LYS B 1 71 ? -8.562 6.031 25.938 1 65.69 71 LYS B O 1
ATOM 2875 N N . THR B 1 72 ? -7.699 4.895 27.656 1 59.25 72 THR B N 1
ATOM 2876 C CA . THR B 1 72 ? -8.211 5.836 28.656 1 59.25 72 THR B CA 1
ATOM 2877 C C . THR B 1 72 ? -7.562 7.207 28.484 1 59.25 72 THR B C 1
ATOM 2879 O O . THR B 1 72 ? -8.234 8.234 28.562 1 59.25 72 THR B O 1
ATOM 2882 N N . LEU B 1 73 ? -6.305 7.176 28.328 1 59 73 LEU B N 1
ATOM 2883 C CA . LEU B 1 73 ? -5.621 8.453 28.125 1 59 73 LEU B CA 1
ATOM 2884 C C . LEU B 1 73 ? -6.117 9.141 26.859 1 59 73 LEU B C 1
ATOM 2886 O O . LEU B 1 73 ? -6.25 10.367 26.828 1 59 73 LEU B O 1
ATOM 2890 N N . LEU B 1 74 ? -6.332 8.375 26 1 57.56 74 LEU B N 1
ATOM 2891 C CA . LEU B 1 74 ? -6.926 8.906 24.781 1 57.56 74 LEU B CA 1
ATOM 2892 C C . LEU B 1 74 ? -8.305 9.508 25.062 1 57.56 74 LEU B C 1
ATOM 2894 O O . LEU B 1 74 ? -8.625 10.586 24.578 1 57.56 74 LEU B O 1
ATOM 2898 N N . GLU B 1 75 ? -8.977 8.789 25.859 1 53.66 75 GLU B N 1
ATOM 2899 C CA . GLU B 1 75 ? -10.297 9.273 26.25 1 53.66 75 GLU B CA 1
ATOM 2900 C C . GLU B 1 75 ? -10.188 10.539 27.094 1 53.66 75 GLU B C 1
ATOM 2902 O O . GLU B 1 75 ? -10.984 11.469 26.922 1 53.66 75 GLU B O 1
ATOM 2907 N N . LEU B 1 76 ? -9.328 10.508 28.016 1 51.78 76 LEU B N 1
ATOM 2908 C CA . LEU B 1 76 ? -9.133 11.688 28.859 1 51.78 76 LEU B CA 1
ATOM 2909 C C . LEU B 1 76 ? -8.688 12.883 28.016 1 51.78 76 LEU B C 1
ATOM 2911 O O . LEU B 1 76 ? -9.18 14 28.188 1 51.78 76 LEU B O 1
ATOM 2915 N N . ASN B 1 77 ? -7.734 12.633 27.25 1 49.91 77 ASN B N 1
ATOM 2916 C CA . ASN B 1 77 ? -7.332 13.695 26.344 1 49.91 77 ASN B CA 1
ATOM 2917 C C . ASN B 1 77 ? -8.5 14.164 25.484 1 49.91 77 ASN B C 1
ATOM 2919 O O . ASN B 1 77 ? -8.656 15.367 25.234 1 49.91 77 ASN B O 1
ATOM 2923 N N . GLU B 1 78 ? -9.195 13.211 25.156 1 49.03 78 GLU B N 1
ATOM 2924 C CA . GLU B 1 78 ? -10.391 13.5 24.375 1 49.03 78 GLU B CA 1
ATOM 2925 C C . GLU B 1 78 ? -11.391 14.328 25.188 1 49.03 78 GLU B C 1
ATOM 2927 O O . GLU B 1 78 ? -12.008 15.25 24.672 1 49.03 78 GLU B O 1
ATOM 2932 N N . ALA B 1 79 ? -11.609 13.922 26.406 1 48.47 79 ALA B N 1
ATOM 2933 C CA . ALA B 1 79 ? -12.5 14.672 27.297 1 48.47 79 ALA B CA 1
ATOM 2934 C C . ALA B 1 79 ? -12 16.094 27.484 1 48.47 79 ALA B C 1
ATOM 2936 O O . ALA B 1 79 ? -12.789 17.047 27.5 1 48.47 79 ALA B O 1
ATOM 2937 N N . GLU B 1 80 ? -10.789 16.172 27.688 1 47.47 80 GLU B N 1
ATOM 2938 C CA . GLU B 1 80 ? -10.242 17.531 27.844 1 47.47 80 GLU B CA 1
ATOM 2939 C C . GLU B 1 80 ? -10.422 18.344 26.562 1 47.47 80 GLU B C 1
ATOM 2941 O O . GLU B 1 80 ? -10.742 19.531 26.625 1 47.47 80 GLU B O 1
ATOM 2946 N N . ILE B 1 81 ? -10.219 17.641 25.5 1 45.34 81 ILE B N 1
ATOM 2947 C CA . ILE B 1 81 ? -10.422 18.281 24.203 1 45.34 81 ILE B CA 1
ATOM 2948 C C . ILE B 1 81 ? -11.898 18.641 24.031 1 45.34 81 ILE B C 1
ATOM 2950 O O . ILE B 1 81 ? -12.234 19.719 23.531 1 45.34 81 ILE B O 1
ATOM 2954 N N . ALA B 1 82 ? -12.75 17.75 24.422 1 43.91 82 ALA B N 1
ATOM 2955 C CA . ALA B 1 82 ? -14.188 18.016 24.375 1 43.91 82 ALA B CA 1
ATOM 2956 C C . ALA B 1 82 ? -14.539 19.281 25.141 1 43.91 82 ALA B C 1
ATOM 2958 O O . ALA B 1 82 ? -15.383 20.062 24.703 1 43.91 82 ALA B O 1
ATOM 2959 N N . ILE B 1 83 ? -14.094 19.359 26.234 1 42.47 83 ILE B N 1
ATOM 2960 C CA . ILE B 1 83 ? -14.367 20.562 27 1 42.47 83 ILE B CA 1
ATOM 2961 C C . ILE B 1 83 ? -13.852 21.781 26.25 1 42.47 83 ILE B C 1
ATOM 2963 O O . ILE B 1 83 ? -14.516 22.828 26.219 1 42.47 83 ILE B O 1
ATOM 2967 N N . ALA B 1 84 ? -12.789 21.609 25.688 1 42.38 84 ALA B N 1
ATOM 2968 C CA . ALA B 1 84 ? -12.25 22.75 24.938 1 42.38 84 ALA B CA 1
ATOM 2969 C C . ALA B 1 84 ? -12.977 22.938 23.609 1 42.38 84 ALA B C 1
ATOM 2971 O O . ALA B 1 84 ? -12.875 23.984 22.969 1 42.38 84 ALA B O 1
ATOM 2972 N N . ASN B 1 85 ? -13.594 21.875 22.922 1 43.34 85 ASN B N 1
ATOM 2973 C CA . ASN B 1 85 ? -14.109 21.75 21.562 1 43.34 85 ASN B CA 1
ATOM 2974 C C . ASN B 1 85 ? -15.438 22.5 21.391 1 43.34 85 ASN B C 1
ATOM 2976 O O . ASN B 1 85 ? -16.172 22.25 20.438 1 43.34 85 ASN B O 1
ATOM 2980 N N . SER B 1 86 ? -15.984 23.188 22.078 1 44.38 86 SER B N 1
ATOM 2981 C CA . SER B 1 86 ? -17.062 23.875 21.359 1 44.38 86 SER B CA 1
ATOM 2982 C C . SER B 1 86 ? -16.688 24.078 19.891 1 44.38 86 SER B C 1
ATOM 2984 O O . SER B 1 86 ? -15.641 23.625 19.438 1 44.38 86 SER B O 1
ATOM 2986 N N . ARG B 1 87 ? -17.125 25.297 19.141 1 49.56 87 ARG B N 1
ATOM 2987 C CA . ARG B 1 87 ? -16.969 25.891 17.812 1 49.56 87 ARG B CA 1
ATOM 2988 C C . ARG B 1 87 ? -15.523 25.781 17.328 1 49.56 87 ARG B C 1
ATOM 2990 O O . ARG B 1 87 ? -15.109 26.484 16.406 1 49.56 87 ARG B O 1
ATOM 2997 N N . ASN B 1 88 ? -14.445 24.906 17.75 1 59.75 88 ASN B N 1
ATOM 2998 C CA . ASN B 1 88 ? -13.016 25.078 17.984 1 59.75 88 ASN B CA 1
ATOM 2999 C C . ASN B 1 88 ? -12.188 24.562 16.812 1 59.75 88 ASN B C 1
ATOM 3001 O O . ASN B 1 88 ? -12.664 23.719 16.047 1 59.75 88 ASN B O 1
ATOM 3005 N N . GLU B 1 89 ? -11.117 25.094 16.578 1 80 89 GLU B N 1
ATOM 3006 C CA . GLU B 1 89 ? -10.031 24.938 15.617 1 80 89 GLU B CA 1
ATOM 3007 C C . GLU B 1 89 ? -9.461 23.516 15.648 1 80 89 GLU B C 1
ATOM 3009 O O . GLU B 1 89 ? -9.242 22.969 16.734 1 80 89 GLU B O 1
ATOM 3014 N N . ALA B 1 90 ? -9.609 22.75 14.516 1 87.62 90 ALA B N 1
ATOM 3015 C CA . ALA B 1 90 ? -8.969 21.453 14.391 1 87.62 90 ALA B CA 1
ATOM 3016 C C . ALA B 1 90 ? -7.453 21.562 14.539 1 87.62 90 ALA B C 1
ATOM 3018 O O . ALA B 1 90 ? -6.816 22.359 13.852 1 87.62 90 ALA B O 1
ATOM 3019 N N . VAL B 1 91 ? -6.945 20.812 15.5 1 86.69 91 VAL B N 1
ATOM 3020 C CA . VAL B 1 91 ? -5.508 20.844 15.742 1 86.69 91 VAL B CA 1
ATOM 3021 C C . VAL B 1 91 ? -4.965 19.422 15.836 1 86.69 91 VAL B C 1
ATOM 3023 O O . VAL B 1 91 ? -5.734 18.469 15.906 1 86.69 91 VAL B O 1
ATOM 3026 N N . GLY B 1 92 ? -3.625 19.281 15.766 1 90.81 92 GLY B N 1
ATOM 3027 C CA . GLY B 1 92 ? -2.979 17.984 15.922 1 90.81 92 GLY B CA 1
ATOM 3028 C C . GLY B 1 92 ? -2.805 17.25 14.609 1 90.81 92 GLY B C 1
ATOM 3029 O O . GLY B 1 92 ? -2.666 17.859 13.555 1 90.81 92 GLY B O 1
ATOM 3030 N N . ILE B 1 93 ? -2.715 15.883 14.82 1 93.88 93 ILE B N 1
ATOM 3031 C CA . ILE B 1 93 ? -2.473 15.055 13.648 1 93.88 93 ILE B CA 1
ATOM 3032 C C . ILE B 1 93 ? -3.717 14.219 13.336 1 93.88 93 ILE B C 1
ATOM 3034 O O . ILE B 1 93 ? -4.25 13.539 14.211 1 93.88 93 ILE B O 1
ATOM 3038 N N . LEU B 1 94 ? -4.242 14.414 12.195 1 97 94 LEU B N 1
ATOM 3039 C CA . LEU B 1 94 ? -5.332 13.586 11.695 1 97 94 LEU B CA 1
ATOM 3040 C C . LEU B 1 94 ? -4.793 12.391 10.914 1 97 94 LEU B C 1
ATOM 3042 O O . LEU B 1 94 ? -4.098 12.562 9.906 1 97 94 LEU B O 1
ATOM 3046 N N . ASN B 1 95 ? -5.078 11.172 11.398 1 98.19 95 ASN B N 1
ATOM 3047 C CA . ASN B 1 95 ? -4.633 9.945 10.75 1 98.19 95 ASN B CA 1
ATOM 3048 C C . ASN B 1 95 ? -5.738 9.32 9.906 1 98.19 95 ASN B C 1
ATOM 3050 O O . ASN B 1 95 ? -6.734 8.828 10.445 1 98.19 95 ASN B O 1
ATOM 3054 N N . VAL B 1 96 ? -5.492 9.289 8.594 1 98.56 96 VAL B N 1
ATOM 3055 C CA . VAL B 1 96 ? -6.488 8.758 7.664 1 98.56 96 VAL B CA 1
ATOM 3056 C C . VAL B 1 96 ? -5.914 7.559 6.914 1 98.56 96 VAL B C 1
ATOM 3058 O O . VAL B 1 96 ? -4.785 7.609 6.418 1 98.56 96 VAL B O 1
ATOM 3061 N N . THR B 1 97 ? -6.605 6.48 6.895 1 98.5 97 THR B N 1
ATOM 3062 C CA . THR B 1 97 ? -6.312 5.359 6.004 1 98.5 97 THR B CA 1
ATOM 3063 C C . THR B 1 97 ? -7.352 5.266 4.891 1 98.5 97 THR B C 1
ATOM 3065 O O . THR B 1 97 ? -8.547 5.43 5.137 1 98.5 97 THR B O 1
ATOM 3068 N N . SER B 1 98 ? -6.895 5.062 3.721 1 98 98 SER B N 1
ATOM 3069 C CA . SER B 1 98 ? -7.797 4.977 2.578 1 98 98 SER B CA 1
ATOM 3070 C C . SER B 1 98 ? -7.273 4 1.53 1 98 98 SER B C 1
ATOM 3072 O O . SER B 1 98 ? -6.066 3.797 1.413 1 98 98 SER B O 1
ATOM 3074 N N . SER B 1 99 ? -8.266 3.406 0.85 1 95.75 99 SER B N 1
ATOM 3075 C CA . SER B 1 99 ? -7.844 2.715 -0.363 1 95.75 99 SER B CA 1
ATOM 3076 C C . SER B 1 99 ? -7.219 3.684 -1.362 1 95.75 99 SER B C 1
ATOM 3078 O O . SER B 1 99 ? -7.523 4.879 -1.349 1 95.75 99 SER B O 1
ATOM 3080 N N . ARG B 1 100 ? -6.34 3.184 -2.164 1 95.75 100 ARG B N 1
ATOM 3081 C CA . ARG B 1 100 ? -5.617 4.043 -3.098 1 95.75 100 ARG B CA 1
ATOM 3082 C C . ARG B 1 100 ? -6.578 4.758 -4.039 1 95.75 100 ARG B C 1
ATOM 3084 O O . ARG B 1 100 ? -6.441 5.961 -4.281 1 95.75 100 ARG B O 1
ATOM 3091 N N . TYR B 1 101 ? -7.523 4.051 -4.629 1 96.88 101 TYR B N 1
ATOM 3092 C CA . TYR B 1 101 ? -8.477 4.648 -5.559 1 96.88 101 TYR B CA 1
ATOM 3093 C C . TYR B 1 101 ? -9.18 5.844 -4.926 1 96.88 101 TYR B C 1
ATOM 3095 O O . TYR B 1 101 ? -9.203 6.934 -5.504 1 96.88 101 TYR B O 1
ATOM 3103 N N . PHE B 1 102 ? -9.688 5.707 -3.758 1 97.38 102 PHE B N 1
ATOM 3104 C CA . PHE B 1 102 ? -10.461 6.762 -3.105 1 97.38 102 PHE B CA 1
ATOM 3105 C C . PHE B 1 102 ? -9.547 7.895 -2.652 1 97.38 102 PHE B C 1
ATOM 3107 O O . PHE B 1 102 ? -9.93 9.062 -2.705 1 97.38 102 PHE B O 1
ATOM 3114 N N . ALA B 1 103 ? -8.367 7.543 -2.186 1 98.06 103 ALA B N 1
ATOM 3115 C CA . ALA B 1 103 ? -7.422 8.594 -1.828 1 98.06 103 ALA B CA 1
ATOM 3116 C C . ALA B 1 103 ? -7.102 9.477 -3.031 1 98.06 103 ALA B C 1
ATOM 3118 O O . ALA B 1 103 ? -7.176 10.703 -2.945 1 98.06 103 ALA B O 1
ATOM 3119 N N . MET B 1 104 ? -6.801 8.812 -4.121 1 97.44 104 MET B N 1
ATOM 3120 C CA . MET B 1 104 ? -6.32 9.516 -5.309 1 97.44 104 MET B CA 1
ATOM 3121 C C . MET B 1 104 ? -7.453 10.297 -5.973 1 97.44 104 MET B C 1
ATOM 3123 O O . MET B 1 104 ? -7.234 11.383 -6.508 1 97.44 104 MET B O 1
ATOM 3127 N N . ARG B 1 105 ? -8.664 9.812 -5.859 1 96.44 105 ARG B N 1
ATOM 3128 C CA . ARG B 1 105 ? -9.75 10.383 -6.645 1 96.44 105 ARG B CA 1
ATOM 3129 C C . ARG B 1 105 ? -10.617 11.305 -5.797 1 96.44 105 ARG B C 1
ATOM 3131 O O . ARG B 1 105 ? -11.141 12.305 -6.297 1 96.44 105 ARG B O 1
ATOM 3138 N N . PHE B 1 106 ? -10.656 11.031 -4.484 1 96.12 106 PHE B N 1
ATOM 3139 C CA . PHE B 1 106 ? -11.688 11.727 -3.729 1 96.12 106 PHE B CA 1
ATOM 3140 C C . PHE B 1 106 ? -11.094 12.43 -2.518 1 96.12 106 PHE B C 1
ATOM 3142 O O . PHE B 1 106 ? -11.727 13.305 -1.928 1 96.12 106 PHE B O 1
ATOM 3149 N N . LEU B 1 107 ? -9.891 12.078 -2.113 1 97.56 107 LEU B N 1
ATOM 3150 C CA . LEU B 1 107 ? -9.289 12.742 -0.966 1 97.56 107 LEU B CA 1
ATOM 3151 C C . LEU B 1 107 ? -8.297 13.812 -1.418 1 97.56 107 LEU B C 1
ATOM 3153 O O . LEU B 1 107 ? -8.508 15.008 -1.165 1 97.56 107 LEU B O 1
ATOM 3157 N N . LEU B 1 108 ? -7.309 13.438 -2.189 1 98.19 108 LEU B N 1
ATOM 3158 C CA . LEU B 1 108 ? -6.168 14.289 -2.488 1 98.19 108 LEU B CA 1
ATOM 3159 C C . LEU B 1 108 ? -6.598 15.516 -3.291 1 98.19 108 LEU B C 1
ATOM 3161 O O . LEU B 1 108 ? -6.172 16.641 -2.998 1 98.19 108 LEU B O 1
ATOM 3165 N N . PRO B 1 109 ? -7.531 15.383 -4.234 1 97.56 109 PRO B N 1
ATOM 3166 C CA . PRO B 1 109 ? -7.902 16.547 -5.035 1 97.56 109 PRO B CA 1
ATOM 3167 C C . PRO B 1 109 ? -8.547 17.656 -4.203 1 97.56 109 PRO B C 1
ATOM 3169 O O . PRO B 1 109 ? -8.523 18.828 -4.594 1 97.56 109 PRO B O 1
ATOM 3172 N N . TYR B 1 110 ? -9.062 17.297 -3.035 1 97.12 110 TYR B N 1
ATOM 3173 C CA . TYR B 1 110 ? -9.781 18.266 -2.227 1 97.12 110 TYR B CA 1
ATOM 3174 C C . TYR B 1 110 ? -9.016 18.609 -0.954 1 97.12 110 TYR B C 1
ATOM 3176 O O . TYR B 1 110 ? -9.438 19.453 -0.171 1 97.12 110 TYR B O 1
ATOM 3184 N N . LEU B 1 111 ? -7.93 17.984 -0.822 1 97.44 111 LEU B N 1
ATOM 3185 C CA . LEU B 1 111 ? -7.152 18.125 0.404 1 97.44 111 LEU B CA 1
ATOM 3186 C C . LEU B 1 111 ? -6.605 19.547 0.544 1 97.44 111 LEU B C 1
ATOM 3188 O O . LEU B 1 111 ? -6.531 20.078 1.652 1 97.44 111 LEU B O 1
ATOM 3192 N N . PRO B 1 112 ? -6.211 20.219 -0.561 1 95.62 112 PRO B N 1
ATOM 3193 C CA . PRO B 1 112 ? -5.738 21.594 -0.436 1 95.62 112 PRO B CA 1
ATOM 3194 C C . PRO B 1 112 ? -6.758 22.516 0.239 1 95.62 112 PRO B C 1
ATOM 3196 O O . PRO B 1 112 ? -6.41 23.25 1.16 1 95.62 112 PRO B O 1
ATOM 3199 N N . GLU B 1 113 ? -7.984 22.391 -0.172 1 95.25 113 GLU B N 1
ATOM 3200 C CA . GLU B 1 113 ? -9.047 23.203 0.413 1 95.25 113 GLU B CA 1
ATOM 3201 C C . GLU B 1 113 ? -9.266 22.859 1.881 1 95.25 113 GLU B C 1
ATOM 3203 O O . GLU B 1 113 ? -9.406 23.75 2.725 1 95.25 113 GLU B O 1
ATOM 3208 N N . PHE B 1 114 ? -9.289 21.594 2.156 1 97.12 114 PHE B N 1
ATOM 3209 C CA . PHE B 1 114 ? -9.477 21.156 3.531 1 97.12 114 PHE B CA 1
ATOM 3210 C C . PHE B 1 114 ? -8.367 21.688 4.43 1 97.12 114 PHE B C 1
ATOM 3212 O O . PHE B 1 114 ? -8.633 22.141 5.543 1 97.12 114 PHE B O 1
ATOM 3219 N N . MET B 1 115 ? -7.148 21.578 3.963 1 94.62 115 MET B N 1
ATOM 3220 C CA . MET B 1 115 ? -6 22.047 4.738 1 94.62 115 MET B CA 1
ATOM 3221 C C . MET B 1 115 ? -6.043 23.562 4.93 1 94.62 115 MET B C 1
ATOM 3223 O O . MET B 1 115 ? -5.621 24.062 5.969 1 94.62 115 MET B O 1
ATOM 3227 N N . GLU B 1 116 ? -6.52 24.281 3.943 1 92.19 116 GLU B N 1
ATOM 3228 C CA . GLU B 1 116 ? -6.688 25.734 4.062 1 92.19 116 GLU B CA 1
ATOM 3229 C C . GLU B 1 116 ? -7.695 26.094 5.148 1 92.19 116 GLU B C 1
ATOM 3231 O O . GLU B 1 116 ? -7.508 27.062 5.887 1 92.19 116 GLU B O 1
ATOM 3236 N N . LEU B 1 117 ? -8.719 25.281 5.215 1 93.06 117 LEU B N 1
ATOM 3237 C CA . LEU B 1 117 ? -9.781 25.516 6.191 1 93.06 117 LEU B CA 1
ATOM 3238 C C . LEU B 1 117 ? -9.328 25.109 7.59 1 93.06 117 LEU B C 1
ATOM 3240 O O . LEU B 1 117 ? -9.953 25.484 8.586 1 93.06 117 LEU B O 1
ATOM 3244 N N . ASN B 1 118 ? -8.266 24.312 7.648 1 93.75 118 ASN B N 1
ATOM 3245 C CA . ASN B 1 118 ? -7.746 23.812 8.922 1 93.75 118 ASN B CA 1
ATOM 3246 C C . ASN B 1 118 ? -6.23 23.969 9 1 93.75 118 ASN B C 1
ATOM 3248 O O . ASN B 1 118 ? -5.508 22.969 9.078 1 93.75 118 ASN B O 1
ATOM 3252 N N . PRO B 1 119 ? -5.734 25.141 9.117 1 89.62 119 PRO B N 1
ATOM 3253 C CA . PRO B 1 119 ? -4.309 25.438 8.953 1 89.62 119 PRO B CA 1
ATOM 3254 C C . PRO B 1 119 ? -3.455 24.875 10.086 1 89.62 119 PRO B C 1
ATOM 3256 O O . PRO B 1 119 ? -2.236 24.75 9.938 1 89.62 119 PRO B O 1
ATOM 3259 N N . LYS B 1 120 ? -4.008 24.484 11.156 1 89.06 120 LYS B N 1
ATOM 3260 C CA . LYS B 1 120 ? -3.234 24.016 12.305 1 89.06 120 LYS B CA 1
ATOM 3261 C C . LYS B 1 120 ? -3.215 22.484 12.352 1 89.06 120 LYS B C 1
ATOM 3263 O O . LYS B 1 120 ? -2.604 21.891 13.242 1 89.06 120 LYS B O 1
ATOM 3268 N N . LEU B 1 121 ? -3.861 21.938 11.414 1 92.12 121 LEU B N 1
ATOM 3269 C CA . LEU B 1 121 ? -3.975 20.484 11.352 1 92.12 121 LEU B CA 1
ATOM 3270 C C . LEU B 1 121 ? -2.852 19.875 10.516 1 92.12 121 LEU B C 1
ATOM 3272 O O . LEU B 1 121 ? -2.525 20.391 9.445 1 92.12 121 LEU B O 1
ATOM 3276 N N . GLN B 1 122 ? -2.213 18.891 11.078 1 94.06 122 GLN B N 1
ATOM 3277 C CA . GLN B 1 122 ? -1.347 18.016 10.297 1 94.06 122 GLN B CA 1
ATOM 3278 C C . GLN B 1 122 ? -2.074 16.734 9.891 1 94.06 122 GLN B C 1
ATOM 3280 O O . GLN B 1 122 ? -2.961 16.266 10.609 1 94.06 122 GLN B O 1
ATOM 3285 N N . ILE B 1 123 ? -1.722 16.219 8.742 1 97.75 123 ILE B N 1
ATOM 3286 C CA . ILE B 1 123 ? -2.473 15.078 8.242 1 97.75 123 ILE B CA 1
ATOM 3287 C C . ILE B 1 123 ? -1.507 13.969 7.832 1 97.75 123 ILE B C 1
ATOM 3289 O O . ILE B 1 123 ? -0.486 14.227 7.191 1 97.75 123 ILE B O 1
ATOM 3293 N N . LYS B 1 124 ? -1.747 12.766 8.258 1 98.12 124 LYS B N 1
ATOM 3294 C CA . LYS B 1 124 ? -1.078 11.547 7.82 1 98.12 124 LYS B CA 1
ATOM 3295 C C . LYS B 1 124 ? -2.039 10.633 7.066 1 98.12 124 LYS B C 1
ATOM 3297 O O . LYS B 1 124 ? -3.066 10.219 7.609 1 98.12 124 LYS B O 1
ATOM 3302 N N . ILE B 1 125 ? -1.731 10.367 5.816 1 98.5 125 ILE B N 1
ATOM 3303 C CA . ILE B 1 125 ? -2.582 9.508 4.996 1 98.5 125 ILE B CA 1
ATOM 3304 C C . ILE B 1 125 ? -1.845 8.219 4.66 1 98.5 125 ILE B C 1
ATOM 3306 O O . ILE B 1 125 ? -0.771 8.242 4.055 1 98.5 125 ILE B O 1
ATOM 3310 N N . GLU B 1 126 ? -2.424 7.16 5.047 1 98.19 126 GLU B N 1
ATOM 3311 C CA . GLU B 1 126 ? -1.938 5.84 4.66 1 98.19 126 GLU B CA 1
ATOM 3312 C C . GLU B 1 126 ? -2.799 5.234 3.553 1 98.19 126 GLU B C 1
ATOM 3314 O O . GLU B 1 126 ? -4.016 5.109 3.705 1 98.19 126 GLU B O 1
ATOM 3319 N N . LEU B 1 127 ? -2.17 4.926 2.436 1 97.88 127 LEU B N 1
ATOM 3320 C CA . LEU B 1 127 ? -2.854 4.184 1.381 1 97.88 127 LEU B CA 1
ATOM 3321 C C . LEU B 1 127 ? -2.674 2.682 1.563 1 97.88 127 LEU B C 1
ATOM 3323 O O . LEU B 1 127 ? -1.547 2.182 1.54 1 97.88 127 LEU B O 1
ATOM 3327 N N . ALA B 1 128 ? -3.77 2.006 1.729 1 95.69 128 ALA B N 1
ATOM 3328 C CA . ALA B 1 128 ? -3.758 0.561 1.939 1 95.69 128 ALA B CA 1
ATOM 3329 C C . ALA B 1 128 ? -5.109 -0.056 1.591 1 95.69 128 ALA B C 1
ATOM 3331 O O . ALA B 1 128 ? -6.145 0.605 1.695 1 95.69 128 ALA B O 1
ATOM 3332 N N . GLU B 1 129 ? -5.059 -1.287 1.167 1 95.12 129 GLU B N 1
ATOM 3333 C CA . GLU B 1 129 ? -6.281 -2.047 0.927 1 95.12 129 GLU B CA 1
ATOM 3334 C C . GLU B 1 129 ? -6.477 -3.127 1.987 1 95.12 129 GLU B C 1
ATOM 3336 O O . GLU B 1 129 ? -6.367 -4.32 1.692 1 95.12 129 GLU B O 1
ATOM 3341 N N . ARG B 1 130 ? -6.805 -2.668 3.113 1 93.06 130 ARG B N 1
ATOM 3342 C CA . ARG B 1 130 ? -7.035 -3.492 4.297 1 93.06 130 ARG B CA 1
ATOM 3343 C C . ARG B 1 130 ? -7.98 -2.795 5.27 1 93.06 130 ARG B C 1
ATOM 3345 O O . ARG B 1 130 ? -8.281 -1.609 5.117 1 93.06 130 ARG B O 1
ATOM 3352 N N . PHE B 1 131 ? -8.453 -3.566 6.242 1 94.88 131 PHE B N 1
ATOM 3353 C CA . PHE B 1 131 ? -9.219 -3.004 7.352 1 94.88 131 PHE B CA 1
ATOM 3354 C C . PHE B 1 131 ? -8.367 -2.939 8.609 1 94.88 131 PHE B C 1
ATOM 3356 O O . PHE B 1 131 ? -8.133 -3.961 9.266 1 94.88 131 PHE B O 1
ATOM 3363 N N . PRO B 1 132 ? -7.934 -1.78 8.984 1 95.62 132 PRO B N 1
ATOM 3364 C CA . PRO B 1 132 ? -7.055 -1.659 10.148 1 95.62 132 PRO B CA 1
ATOM 3365 C C . PRO B 1 132 ? -7.816 -1.685 11.469 1 95.62 132 PRO B C 1
ATOM 3367 O O . PRO B 1 132 ? -9.031 -1.478 11.492 1 95.62 132 PRO B O 1
ATOM 3370 N N . ASP B 1 133 ? -7.086 -2.111 12.516 1 93.25 133 ASP B N 1
ATOM 3371 C CA . ASP B 1 133 ? -7.598 -1.835 13.859 1 93.25 133 ASP B CA 1
ATOM 3372 C C . ASP B 1 133 ? -7.469 -0.352 14.195 1 93.25 133 ASP B C 1
ATOM 3374 O O . ASP B 1 133 ? -6.391 0.114 14.57 1 93.25 133 ASP B O 1
ATOM 3378 N N . LEU B 1 134 ? -8.57 0.325 14.117 1 94.44 134 LEU B N 1
ATOM 3379 C CA . LEU B 1 134 ? -8.516 1.78 14.211 1 94.44 134 LEU B CA 1
ATOM 3380 C C . LEU B 1 134 ? -7.926 2.221 15.547 1 94.44 134 LEU B C 1
ATOM 3382 O O . LEU B 1 134 ? -7.059 3.094 15.586 1 94.44 134 LEU B O 1
ATOM 3386 N N . ALA B 1 135 ? -8.352 1.584 16.578 1 87.12 135 ALA B N 1
ATOM 3387 C CA . ALA B 1 135 ? -7.91 1.966 17.906 1 87.12 135 ALA B CA 1
ATOM 3388 C C . ALA B 1 135 ? -6.438 1.625 18.125 1 87.12 135 ALA B C 1
ATOM 3390 O O . ALA B 1 135 ? -5.652 2.477 18.547 1 87.12 135 ALA B O 1
ATOM 3391 N N . GLN B 1 136 ? -6.047 0.468 17.688 1 87.5 136 GLN B N 1
ATOM 3392 C CA . GLN B 1 136 ? -4.699 -0.026 17.938 1 87.5 136 GLN B CA 1
ATOM 3393 C C . GLN B 1 136 ? -3.684 0.654 17.031 1 87.5 136 GLN B C 1
ATOM 3395 O O . GLN B 1 136 ? -2.523 0.836 17.406 1 87.5 136 GLN B O 1
ATOM 3400 N N . GLU B 1 137 ? -4.191 1.082 15.898 1 92.44 137 GLU B N 1
ATOM 3401 C CA . GLU B 1 137 ? -3.26 1.627 14.922 1 92.44 137 GLU B CA 1
ATOM 3402 C C . GLU B 1 137 ? -3.369 3.146 14.836 1 92.44 137 GLU B C 1
ATOM 3404 O O . GLU B 1 137 ? -2.783 3.77 13.953 1 92.44 137 GLU B O 1
ATOM 3409 N N . ASN B 1 138 ? -4.121 3.742 15.719 1 92.5 138 ASN B N 1
ATOM 3410 C CA . ASN B 1 138 ? -4.289 5.188 15.797 1 92.5 138 ASN B CA 1
ATOM 3411 C C . ASN B 1 138 ? -4.809 5.762 14.484 1 92.5 138 ASN B C 1
ATOM 3413 O O . ASN B 1 138 ? -4.25 6.723 13.953 1 92.5 138 ASN B O 1
ATOM 3417 N N . VAL B 1 139 ? -5.773 5.086 13.953 1 97.19 139 VAL B N 1
ATOM 3418 C CA . VAL B 1 139 ? -6.461 5.562 12.758 1 97.19 139 VAL B CA 1
ATOM 3419 C C . VAL B 1 139 ? -7.711 6.344 13.156 1 97.19 139 VAL B C 1
ATOM 3421 O O . VAL B 1 139 ? -8.594 5.812 13.844 1 97.19 139 VAL B O 1
ATOM 3424 N N . ASP B 1 140 ? -7.766 7.59 12.734 1 96.5 140 ASP B N 1
ATOM 3425 C CA . ASP B 1 140 ? -8.922 8.422 13.055 1 96.5 140 ASP B CA 1
ATOM 3426 C C . ASP B 1 140 ? -10.094 8.117 12.117 1 96.5 140 ASP B C 1
ATOM 3428 O O . ASP B 1 140 ? -11.242 8.07 12.555 1 96.5 140 ASP B O 1
ATOM 3432 N N . VAL B 1 141 ? -9.773 7.938 10.805 1 97.88 141 VAL B N 1
ATOM 3433 C CA . VAL B 1 141 ? -10.805 7.711 9.805 1 97.88 141 VAL B CA 1
ATOM 3434 C C . VAL B 1 141 ? -10.328 6.676 8.789 1 97.88 141 VAL B C 1
ATOM 3436 O O . VAL B 1 141 ? -9.188 6.75 8.312 1 97.88 141 VAL B O 1
ATOM 3439 N N . LEU B 1 142 ? -11.094 5.684 8.547 1 98.31 142 LEU B N 1
ATOM 3440 C CA . LEU B 1 142 ? -10.93 4.77 7.422 1 98.31 142 LEU B CA 1
ATOM 3441 C C . LEU B 1 142 ? -11.875 5.133 6.281 1 98.31 142 LEU B C 1
ATOM 3443 O O . LEU B 1 142 ? -13.094 5.176 6.469 1 98.31 142 LEU B O 1
ATOM 3447 N N . PHE B 1 143 ? -11.281 5.414 5.09 1 97.56 143 PHE B N 1
ATOM 3448 C CA . PHE B 1 143 ? -12.055 6.004 4.008 1 97.56 143 PHE B CA 1
ATOM 3449 C C . PHE B 1 143 ? -12.039 5.102 2.777 1 97.56 143 PHE B C 1
ATOM 3451 O O . PHE B 1 143 ? -10.969 4.719 2.297 1 97.56 143 PHE B O 1
ATOM 3458 N N . GLY B 1 144 ? -13.273 4.742 2.287 1 96 144 GLY B N 1
ATOM 3459 C CA . GLY B 1 144 ? -13.352 4.066 1.002 1 96 144 GLY B CA 1
ATOM 3460 C C . GLY B 1 144 ? -13.227 2.559 1.111 1 96 144 GLY B C 1
ATOM 3461 O O . GLY B 1 144 ? -12.438 1.943 0.387 1 96 144 GLY B O 1
ATOM 3462 N N . VAL B 1 145 ? -14 1.985 1.992 1 94.94 145 VAL B N 1
ATOM 3463 C CA . VAL B 1 145 ? -13.914 0.542 2.188 1 94.94 145 VAL B CA 1
ATOM 3464 C C . VAL B 1 145 ? -15.305 -0.077 2.041 1 94.94 145 VAL B C 1
ATOM 3466 O O . VAL B 1 145 ? -16.297 0.502 2.484 1 94.94 145 VAL B O 1
ATOM 3469 N N . SER B 1 146 ? -15.305 -1.227 1.382 1 93.69 146 SER B N 1
ATOM 3470 C CA . SER B 1 146 ? -16.578 -1.917 1.195 1 93.69 146 SER B CA 1
ATOM 3471 C C . SER B 1 146 ? -16.734 -3.061 2.191 1 93.69 146 SER B C 1
ATOM 3473 O O . SER B 1 146 ? -17.812 -3.654 2.295 1 93.69 146 SER B O 1
ATOM 3475 N N . MET B 1 147 ? -15.766 -3.361 2.943 1 88.62 147 MET B N 1
ATOM 3476 C CA . MET B 1 147 ? -15.773 -4.438 3.93 1 88.62 147 MET B CA 1
ATOM 3477 C C . MET B 1 147 ? -16.609 -4.051 5.145 1 88.62 147 MET B C 1
ATOM 3479 O O . MET B 1 147 ? -16.641 -2.885 5.535 1 88.62 147 MET B O 1
ATOM 3483 N N . GLU B 1 148 ? -17.156 -5.051 5.684 1 87.12 148 GLU B N 1
ATOM 3484 C CA . GLU B 1 148 ? -17.875 -4.824 6.934 1 87.12 148 GLU B CA 1
ATOM 3485 C C . GLU B 1 148 ? -16.906 -4.727 8.117 1 87.12 148 GLU B C 1
ATOM 3487 O O . GLU B 1 148 ? -16.016 -5.562 8.258 1 87.12 148 GLU B O 1
ATOM 3492 N N . GLY B 1 149 ? -17.047 -3.715 8.836 1 87.19 149 GLY B N 1
ATOM 3493 C CA . GLY B 1 149 ? -16.219 -3.514 10.008 1 87.19 149 GLY B CA 1
ATOM 3494 C C . GLY B 1 149 ? -16.906 -3.904 11.305 1 87.19 149 GLY B C 1
ATOM 3495 O O . GLY B 1 149 ? -18.047 -4.352 11.289 1 87.19 149 GLY B O 1
ATOM 3496 N N . PRO B 1 150 ? -16.109 -3.838 12.352 1 90.62 150 PRO B N 1
ATOM 3497 C CA . PRO B 1 150 ? -16.703 -4.102 13.664 1 90.62 150 PRO B CA 1
ATOM 3498 C C . PRO B 1 150 ? -17.906 -3.211 13.953 1 90.62 150 PRO B C 1
ATOM 3500 O O . PRO B 1 150 ? -17.922 -2.041 13.562 1 90.62 150 PRO B O 1
ATOM 3503 N N . PRO B 1 151 ? -18.844 -3.75 14.703 1 90.12 151 PRO B N 1
ATOM 3504 C CA . PRO B 1 151 ? -20.078 -3.018 14.945 1 90.12 151 PRO B CA 1
ATOM 3505 C C . PRO B 1 151 ? -19.875 -1.769 15.805 1 90.12 151 PRO B C 1
ATOM 3507 O O . PRO B 1 151 ? -20.719 -0.87 15.805 1 90.12 151 PRO B O 1
ATOM 3510 N N . GLU B 1 152 ? -18.828 -1.723 16.516 1 91.06 152 GLU B N 1
ATOM 3511 C CA . GLU B 1 152 ? -18.594 -0.598 17.422 1 91.06 152 GLU B CA 1
ATOM 3512 C C . GLU B 1 152 ? -18.172 0.649 16.641 1 91.06 152 GLU B C 1
ATOM 3514 O O . GLU B 1 152 ? -18.156 1.752 17.203 1 91.06 152 GLU B O 1
ATOM 3519 N N . LEU B 1 153 ? -17.844 0.455 15.43 1 95.94 153 LEU B N 1
ATOM 3520 C CA . LEU B 1 153 ? -17.469 1.592 14.602 1 95.94 153 LEU B CA 1
ATOM 3521 C C . LEU B 1 153 ? -18.688 2.242 13.969 1 95.94 153 LEU B C 1
ATOM 3523 O O . LEU B 1 153 ? -19.672 1.562 13.672 1 95.94 153 LEU B O 1
ATOM 3527 N N . VAL B 1 154 ? -18.594 3.512 13.805 1 95.5 154 VAL B N 1
ATOM 3528 C CA . VAL B 1 154 ? -19.594 4.234 13.023 1 95.5 154 VAL B CA 1
ATOM 3529 C C . VAL B 1 154 ? -19.234 4.188 11.547 1 95.5 154 VAL B C 1
ATOM 3531 O O . VAL B 1 154 ? -18.062 4.355 11.18 1 95.5 154 VAL B O 1
ATOM 3534 N N . ARG B 1 155 ? -20.172 3.916 10.719 1 95.19 155 ARG B N 1
ATOM 3535 C CA . ARG B 1 155 ? -19.922 3.924 9.281 1 95.19 155 ARG B CA 1
ATOM 3536 C C . ARG B 1 155 ? -20.859 4.891 8.562 1 95.19 155 ARG B C 1
ATOM 3538 O O . ARG B 1 155 ? -22 5.07 8.977 1 95.19 155 ARG B O 1
ATOM 3545 N N . LYS B 1 156 ? -20.375 5.535 7.543 1 95 156 LYS B N 1
ATOM 3546 C CA . LYS B 1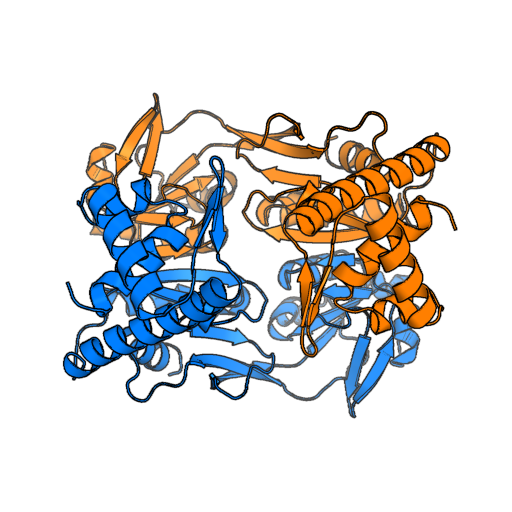 156 ? -21.125 6.391 6.629 1 95 156 LYS B CA 1
ATOM 3547 C C . LYS B 1 156 ? -20.891 5.98 5.176 1 95 156 LYS B C 1
ATOM 3549 O O . LYS B 1 156 ? -19.734 5.82 4.754 1 95 156 LYS B O 1
ATOM 3554 N N . ARG B 1 157 ? -21.969 5.789 4.484 1 94.88 157 ARG B N 1
ATOM 3555 C CA . ARG B 1 157 ? -21.828 5.426 3.078 1 94.88 157 ARG B CA 1
ATOM 3556 C C . ARG B 1 157 ? -21.297 6.598 2.26 1 94.88 157 ARG B C 1
ATOM 3558 O O . ARG B 1 157 ? -21.812 7.715 2.365 1 94.88 157 ARG B O 1
ATOM 3565 N N . VAL B 1 158 ? -20.266 6.352 1.465 1 95.25 158 VAL B N 1
ATOM 3566 C CA . VAL B 1 158 ? -19.688 7.441 0.679 1 95.25 158 VAL B CA 1
ATOM 3567 C C . VAL B 1 158 ? -19.812 7.125 -0.81 1 95.25 158 VAL B C 1
ATOM 3569 O O . VAL B 1 158 ? -19.656 8.008 -1.653 1 95.25 158 VAL B O 1
ATOM 3572 N N . SER B 1 159 ? -20.062 5.934 -1.157 1 94.62 159 SER B N 1
ATOM 3573 C CA . SER B 1 159 ? -20.219 5.512 -2.545 1 94.62 159 SER B CA 1
ATOM 3574 C C . SER B 1 159 ? -20.875 4.141 -2.639 1 94.62 159 SER B C 1
ATOM 3576 O O . SER B 1 159 ? -21.25 3.561 -1.619 1 94.62 159 SER B O 1
ATOM 3578 N N . THR B 1 160 ? -21.203 3.746 -3.818 1 94.69 160 THR B N 1
ATOM 3579 C CA . THR B 1 160 ? -21.672 2.398 -4.121 1 94.69 160 THR B CA 1
ATOM 3580 C C . THR B 1 160 ? -20.859 1.792 -5.27 1 94.69 160 THR B C 1
ATOM 3582 O O . THR B 1 160 ? -20.25 2.518 -6.051 1 94.69 160 THR B O 1
ATOM 3585 N N . THR B 1 161 ? -20.828 0.503 -5.223 1 95.62 161 THR B N 1
ATOM 3586 C CA . THR B 1 161 ? -20.125 -0.217 -6.285 1 95.62 161 THR B CA 1
ATOM 3587 C C . THR B 1 161 ? -20.688 -1.626 -6.441 1 95.62 161 THR B C 1
ATOM 3589 O O . THR B 1 161 ? -21.766 -1.933 -5.922 1 95.62 161 THR B O 1
ATOM 3592 N N . ARG B 1 162 ? -20.125 -2.377 -7.289 1 94.69 162 ARG B N 1
ATOM 3593 C CA . ARG B 1 162 ? -20.328 -3.814 -7.438 1 94.69 162 ARG B CA 1
ATOM 3594 C C . ARG B 1 162 ? -19.031 -4.52 -7.824 1 94.69 162 ARG B C 1
ATOM 3596 O O . ARG B 1 162 ? -18.094 -3.889 -8.328 1 94.69 162 ARG B O 1
ATOM 3603 N N . TYR B 1 163 ? -19.016 -5.789 -7.531 1 95 163 TYR B N 1
ATOM 3604 C CA . TYR B 1 163 ? -17.891 -6.578 -8.023 1 95 163 TYR B CA 1
ATOM 3605 C C . TYR B 1 163 ? -18.109 -6.992 -9.469 1 95 163 TYR B C 1
ATOM 3607 O O . TYR B 1 163 ? -19.234 -7.246 -9.891 1 95 163 TYR B O 1
ATOM 3615 N N . VAL B 1 164 ? -17.047 -7.031 -10.164 1 96.75 164 VAL B N 1
ATOM 3616 C CA . VAL B 1 164 ? -17.031 -7.453 -11.562 1 96.75 164 VAL B CA 1
ATOM 3617 C C . VAL B 1 164 ? -15.977 -8.523 -11.781 1 96.75 164 VAL B C 1
ATOM 3619 O O . VAL B 1 164 ? -14.828 -8.367 -11.352 1 96.75 164 VAL B O 1
ATOM 3622 N N . LEU B 1 165 ? -16.422 -9.609 -12.359 1 97.75 165 LEU B N 1
ATOM 3623 C CA . LEU B 1 165 ? -15.477 -10.578 -12.906 1 97.75 165 LEU B CA 1
ATOM 3624 C C . LEU B 1 165 ? -15.102 -10.219 -14.336 1 97.75 165 LEU B C 1
ATOM 3626 O O . LEU B 1 165 ? -15.969 -9.977 -15.172 1 97.75 165 LEU B O 1
ATOM 3630 N N . CYS B 1 166 ? -13.766 -10.18 -14.609 1 98.56 166 CYS B N 1
ATOM 3631 C CA . CYS B 1 166 ? -13.398 -9.781 -15.961 1 98.56 166 CYS B CA 1
ATOM 3632 C C . CYS B 1 166 ? -12.016 -10.312 -16.328 1 98.56 166 CYS B C 1
ATOM 3634 O O . CYS B 1 166 ? -11.258 -10.734 -15.445 1 98.56 166 CYS B O 1
ATOM 3636 N N . ALA B 1 167 ? -11.742 -10.352 -17.531 1 98.75 167 ALA B N 1
ATOM 3637 C CA . ALA B 1 167 ? -10.477 -10.773 -18.125 1 98.75 167 ALA B CA 1
ATOM 3638 C C . ALA B 1 167 ? -10.258 -10.117 -19.484 1 98.75 167 ALA B C 1
ATOM 3640 O O . ALA B 1 167 ? -11.172 -9.516 -20.047 1 98.75 167 ALA B O 1
ATOM 3641 N N . SER B 1 168 ? -9.031 -10.234 -19.984 1 98.81 168 SER B N 1
ATOM 3642 C CA . SER B 1 168 ? -8.734 -9.672 -21.297 1 98.81 168 SER B CA 1
ATOM 3643 C C . SER B 1 168 ? -9.359 -10.508 -22.406 1 98.81 168 SER B C 1
ATOM 3645 O O . SER B 1 168 ? -9.539 -11.711 -22.25 1 98.81 168 SER B O 1
ATOM 3647 N N . PRO B 1 169 ? -9.688 -9.852 -23.531 1 98.62 169 PRO B N 1
ATOM 3648 C CA . PRO B 1 169 ? -10.164 -10.609 -24.688 1 98.62 169 PRO B CA 1
ATOM 3649 C C . PRO B 1 169 ? -9.188 -11.695 -25.141 1 98.62 169 PRO B C 1
ATOM 3651 O O . PRO B 1 169 ? -9.602 -12.797 -25.5 1 98.62 169 PRO B O 1
ATOM 3654 N N . ASP B 1 170 ? -7.945 -11.398 -25.109 1 97.44 170 ASP B N 1
ATOM 3655 C CA . ASP B 1 170 ? -6.926 -12.359 -25.516 1 97.44 170 ASP B CA 1
ATOM 3656 C C . ASP B 1 170 ? -6.949 -13.602 -24.625 1 97.44 170 ASP B C 1
ATOM 3658 O O . ASP B 1 170 ? -6.852 -14.727 -25.125 1 97.44 170 ASP B O 1
ATOM 3662 N N . TYR B 1 171 ? -7.082 -13.383 -23.406 1 97.62 171 TYR B N 1
ATOM 3663 C CA . TYR B 1 171 ? -7.16 -14.516 -22.484 1 97.62 171 TYR B CA 1
ATOM 3664 C C . TYR B 1 171 ? -8.375 -15.383 -22.812 1 97.62 171 TYR B C 1
ATOM 3666 O O . TYR B 1 171 ? -8.266 -16.609 -22.875 1 97.62 171 TYR B O 1
ATOM 3674 N N . LEU B 1 172 ? -9.5 -14.758 -22.922 1 98.19 172 LEU B N 1
ATOM 3675 C CA . LEU B 1 172 ? -10.75 -15.477 -23.141 1 98.19 172 LEU B CA 1
ATOM 3676 C C . LEU B 1 172 ? -10.727 -16.188 -24.484 1 98.19 172 LEU B C 1
ATOM 3678 O O . LEU B 1 172 ? -11.305 -17.281 -24.625 1 98.19 172 LEU B O 1
ATOM 3682 N N . ALA B 1 173 ? -10.078 -15.617 -25.484 1 97.94 173 ALA B N 1
ATOM 3683 C CA . ALA B 1 173 ? -9.945 -16.25 -26.797 1 97.94 173 ALA B CA 1
ATOM 3684 C C . ALA B 1 173 ? -9.148 -17.547 -26.703 1 97.94 173 ALA B C 1
ATOM 3686 O O . ALA B 1 173 ? -9.453 -18.531 -27.391 1 97.94 173 ALA B O 1
ATOM 3687 N N . LYS B 1 174 ? -8.203 -17.594 -25.828 1 96.31 174 LYS B N 1
ATOM 3688 C CA . LYS B 1 174 ? -7.293 -18.719 -25.688 1 96.31 174 LYS B CA 1
ATOM 3689 C C . LYS B 1 174 ? -7.867 -19.781 -24.75 1 96.31 174 LYS B C 1
ATOM 3691 O O . LYS B 1 174 ? -7.676 -20.984 -24.953 1 96.31 174 LYS B O 1
ATOM 3696 N N . ASN B 1 175 ? -8.578 -19.328 -23.734 1 96.44 175 ASN B N 1
ATOM 3697 C CA . ASN B 1 175 ? -8.922 -20.25 -22.656 1 96.44 175 ASN B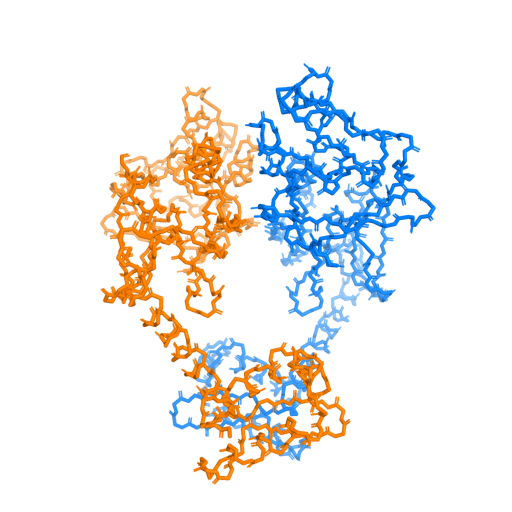 CA 1
ATOM 3698 C C . ASN B 1 175 ? -10.43 -20.469 -22.578 1 96.44 175 ASN B C 1
ATOM 3700 O O . ASN B 1 175 ? -10.898 -21.297 -21.781 1 96.44 175 ASN B O 1
ATOM 3704 N N . GLY B 1 176 ? -11.234 -19.75 -23.422 1 97.62 176 GLY B N 1
ATOM 3705 C CA . GLY B 1 176 ? -12.688 -19.859 -23.391 1 97.62 176 GLY B CA 1
ATOM 3706 C C . GLY B 1 176 ? -13.336 -18.875 -22.422 1 97.62 176 GLY B C 1
ATOM 3707 O O . GLY B 1 176 ? -12.664 -18.312 -21.562 1 97.62 176 GLY B O 1
ATOM 3708 N N . ILE B 1 177 ? -14.594 -18.641 -22.594 1 97.88 177 ILE B N 1
ATOM 3709 C CA . ILE B 1 177 ? -15.398 -17.797 -21.719 1 97.88 177 ILE B CA 1
ATOM 3710 C C . ILE B 1 177 ? -16.234 -18.672 -20.781 1 97.88 177 ILE B C 1
ATOM 3712 O O . ILE B 1 177 ? -17.031 -19.484 -21.234 1 97.88 177 ILE B O 1
ATOM 3716 N N . PRO B 1 178 ? -16 -18.5 -19.5 1 97.38 178 PRO B N 1
ATOM 3717 C CA . PRO B 1 178 ? -16.844 -19.297 -18.609 1 97.38 178 PRO B CA 1
ATOM 3718 C C . PRO B 1 178 ? -18.328 -18.922 -18.719 1 97.38 178 PRO B C 1
ATOM 3720 O O . PRO B 1 178 ? -18.672 -17.734 -18.703 1 97.38 178 PRO B O 1
ATOM 3723 N N . LYS B 1 179 ? -19.188 -19.922 -18.734 1 95.69 179 LYS B N 1
ATOM 3724 C CA . LYS B 1 179 ? -20.609 -19.688 -18.906 1 95.69 179 LYS B CA 1
ATOM 3725 C C . LYS B 1 179 ? -21.359 -19.906 -17.594 1 95.69 179 LYS B C 1
ATOM 3727 O O . LYS B 1 179 ? -22.5 -19.453 -17.438 1 95.69 179 LYS B O 1
ATOM 3732 N N . THR B 1 180 ? -20.781 -20.688 -16.719 1 94.88 180 THR B N 1
ATOM 3733 C CA . THR B 1 180 ? -21.328 -20.922 -15.391 1 94.88 180 THR B CA 1
ATOM 3734 C C . THR B 1 180 ? -20.266 -20.688 -14.32 1 94.88 180 THR B C 1
ATOM 3736 O O . THR B 1 180 ? -19.062 -20.75 -14.602 1 94.88 180 THR B O 1
ATOM 3739 N N . PRO B 1 181 ? -20.656 -20.422 -13.102 1 95.25 181 PRO B N 1
ATOM 3740 C CA . PRO B 1 181 ? -19.703 -20.219 -12.008 1 95.25 181 PRO B CA 1
ATOM 3741 C C . PRO B 1 181 ? -18.734 -21.391 -11.844 1 95.25 181 PRO B C 1
ATOM 3743 O O . PRO B 1 181 ? -17.547 -21.188 -11.594 1 95.25 181 PRO B O 1
ATOM 3746 N N . SER B 1 182 ? -19.203 -22.562 -12.031 1 93.56 182 SER B N 1
ATOM 3747 C CA . SER B 1 182 ? -18.375 -23.734 -11.836 1 93.56 182 SER B CA 1
ATOM 3748 C C . SER B 1 182 ? -17.234 -23.797 -12.836 1 93.56 182 SER B C 1
ATOM 3750 O O . SER B 1 182 ? -16.172 -24.344 -12.547 1 93.56 182 SER B O 1
ATOM 3752 N N . GLU B 1 183 ? -17.422 -23.203 -14.016 1 95.75 183 GLU B N 1
ATOM 3753 C CA . GLU B 1 183 ? -16.391 -23.219 -15.062 1 95.75 183 GLU B CA 1
ATOM 3754 C C . GLU B 1 183 ? -15.227 -22.297 -14.703 1 95.75 183 GLU B C 1
ATOM 3756 O O . GLU B 1 183 ? -14.164 -22.375 -15.32 1 95.75 183 GLU B O 1
ATOM 3761 N N . LEU B 1 184 ? -15.406 -21.438 -13.664 1 95.38 184 LEU B N 1
ATOM 3762 C CA . LEU B 1 184 ? -14.32 -20.578 -13.219 1 95.38 184 LEU B CA 1
ATOM 3763 C C . LEU B 1 184 ? -13.141 -21.406 -12.703 1 95.38 184 LEU B C 1
ATOM 3765 O O . LEU B 1 184 ? -11.992 -20.969 -12.805 1 95.38 184 LEU B O 1
ATOM 3769 N N . GLY B 1 185 ? -13.453 -22.516 -12.219 1 93.31 185 GLY B N 1
ATOM 3770 C CA . GLY B 1 185 ? -12.43 -23.406 -11.664 1 93.31 185 GLY B CA 1
ATOM 3771 C C . GLY B 1 185 ? -11.43 -23.875 -12.703 1 93.31 185 GLY B C 1
ATOM 3772 O O . GLY B 1 185 ? -10.328 -24.312 -12.352 1 93.31 185 GLY B O 1
ATOM 3773 N N . LYS B 1 186 ? -11.766 -23.828 -13.961 1 93.31 186 LYS B N 1
ATOM 3774 C CA . LYS B 1 186 ? -10.898 -24.266 -15.055 1 93.31 186 LYS B CA 1
ATOM 3775 C C . LYS B 1 186 ? -10.023 -23.125 -15.555 1 93.31 186 LYS B C 1
ATOM 3777 O O . LYS B 1 186 ? -9.211 -23.328 -16.469 1 93.31 186 LYS B O 1
ATOM 3782 N N . HIS B 1 187 ? -10.188 -21.969 -14.977 1 95.94 187 HIS B N 1
ATOM 3783 C CA . HIS B 1 187 ? -9.469 -20.781 -15.422 1 95.94 187 HIS B CA 1
ATOM 3784 C C . HIS B 1 187 ? -8.414 -20.359 -14.406 1 95.94 187 HIS B C 1
ATOM 3786 O O . HIS B 1 187 ? -8.523 -20.688 -13.219 1 95.94 187 HIS B O 1
ATOM 3792 N N . ARG B 1 188 ? -7.379 -19.625 -14.914 1 95.25 188 ARG B N 1
ATOM 3793 C CA . ARG B 1 188 ? -6.461 -18.938 -14.008 1 95.25 188 ARG B CA 1
ATOM 3794 C C . ARG B 1 188 ? -7.168 -17.812 -13.258 1 95.25 188 ARG B C 1
ATOM 3796 O O . ARG B 1 188 ? -7.863 -17 -13.867 1 95.25 188 ARG B O 1
ATOM 3803 N N . TYR B 1 189 ? -7.035 -17.875 -12 1 97.56 189 TYR B N 1
ATOM 3804 C CA . TYR B 1 189 ? -7.648 -16.859 -11.164 1 97.56 189 TYR B CA 1
ATOM 3805 C C . TYR B 1 189 ? -6.59 -16.062 -10.414 1 97.56 189 TYR B C 1
ATOM 3807 O O . TYR B 1 189 ? -5.641 -16.625 -9.875 1 97.56 189 TYR B O 1
ATOM 3815 N N . ILE B 1 190 ? -6.676 -14.75 -10.508 1 98.19 190 ILE B N 1
ATOM 3816 C CA . ILE B 1 190 ? -5.812 -13.812 -9.789 1 98.19 190 ILE B CA 1
ATOM 3817 C C . ILE B 1 190 ? -6.59 -13.172 -8.641 1 98.19 190 ILE B C 1
ATOM 3819 O O . ILE B 1 190 ? -7.637 -12.562 -8.852 1 98.19 190 ILE B O 1
ATOM 3823 N N . THR B 1 191 ? -6.109 -13.32 -7.449 1 98.12 191 THR B N 1
ATOM 3824 C CA . THR B 1 191 ? -6.918 -12.914 -6.305 1 98.12 191 THR B CA 1
ATOM 3825 C C . THR B 1 191 ? -6.188 -11.852 -5.48 1 98.12 191 THR B C 1
ATOM 3827 O O . THR B 1 191 ? -4.984 -11.656 -5.645 1 98.12 191 THR B O 1
ATOM 3830 N N . HIS B 1 192 ? -6.945 -11.141 -4.789 1 97.38 192 HIS B N 1
ATOM 3831 C CA . HIS B 1 192 ? -6.41 -10.156 -3.854 1 97.38 192 HIS B CA 1
ATOM 3832 C C . HIS B 1 192 ? -6.004 -10.812 -2.537 1 97.38 192 HIS B C 1
ATOM 3834 O O . HIS B 1 192 ? -6.777 -11.578 -1.957 1 97.38 192 HIS B O 1
ATOM 3840 N N . SER B 1 193 ? -4.891 -10.43 -2.021 1 95.94 193 SER B N 1
ATOM 3841 C CA . SER B 1 193 ? -4.297 -11.117 -0.878 1 95.94 193 SER B CA 1
ATOM 3842 C C . SER B 1 193 ? -5.098 -10.867 0.395 1 95.94 193 SER B C 1
ATOM 3844 O O . SER B 1 193 ? -4.941 -11.586 1.384 1 95.94 193 SER B O 1
ATOM 3846 N N . MET B 1 194 ? -5.965 -9.859 0.41 1 91.5 194 MET B N 1
ATOM 3847 C CA . MET B 1 194 ? -6.738 -9.539 1.606 1 91.5 194 MET B CA 1
ATOM 3848 C C . MET B 1 194 ? -7.938 -10.477 1.742 1 91.5 194 MET B C 1
ATOM 3850 O O . MET B 1 194 ? -8.578 -10.523 2.795 1 91.5 194 MET B O 1
ATOM 3854 N N . ARG B 1 195 ? -8.305 -11.141 0.68 1 93.75 195 ARG B N 1
ATOM 3855 C CA . ARG B 1 195 ? -9.477 -12.008 0.716 1 93.75 195 ARG B CA 1
ATOM 3856 C C . ARG B 1 195 ? -9.219 -13.227 1.598 1 93.75 195 ARG B C 1
ATOM 3858 O O . ARG B 1 195 ? -8.164 -13.859 1.507 1 93.75 195 ARG B O 1
ATOM 3865 N N . ASN B 1 196 ? -10.234 -13.453 2.402 1 89.19 196 ASN B N 1
ATOM 3866 C CA . ASN B 1 196 ? -10.18 -14.602 3.301 1 89.19 196 ASN B CA 1
ATOM 3867 C C . ASN B 1 196 ? -11.508 -15.344 3.352 1 89.19 196 ASN B C 1
ATOM 3869 O O . ASN B 1 196 ? -12.484 -14.852 3.928 1 89.19 196 ASN B O 1
ATOM 3873 N N . PRO B 1 197 ? -11.57 -16.609 2.811 1 93.06 197 PRO B N 1
ATOM 3874 C CA . PRO B 1 197 ? -10.469 -17.297 2.135 1 93.06 197 PRO B CA 1
ATOM 3875 C C . PRO B 1 197 ? -10.117 -16.656 0.789 1 93.06 197 PRO B C 1
ATOM 3877 O O . PRO B 1 197 ? -10.961 -16.016 0.162 1 93.06 197 PRO B O 1
ATOM 3880 N N . ASP B 1 198 ? -8.922 -16.828 0.356 1 93.12 198 ASP B N 1
ATOM 3881 C CA . ASP B 1 198 ? -8.422 -16.156 -0.841 1 93.12 198 ASP B CA 1
ATOM 3882 C C . ASP B 1 198 ? -8.688 -16.984 -2.09 1 93.12 198 ASP B C 1
ATOM 3884 O O . ASP B 1 198 ? -8.289 -16.609 -3.193 1 93.12 198 ASP B O 1
ATOM 3888 N N . ASN B 1 199 ? -9.383 -18.141 -1.929 1 95.12 199 ASN B N 1
ATOM 3889 C CA . ASN B 1 199 ? -9.695 -18.984 -3.074 1 95.12 199 ASN B CA 1
ATOM 3890 C C . ASN B 1 199 ? -11.195 -19.219 -3.207 1 95.12 199 ASN B C 1
ATOM 3892 O O . ASN B 1 199 ? -11.625 -20.234 -3.76 1 95.12 199 ASN B O 1
ATOM 3896 N N . LEU B 1 200 ? -11.953 -18.391 -2.637 1 94.38 200 LEU B N 1
ATOM 3897 C CA . LEU B 1 200 ? -13.414 -18.484 -2.691 1 94.38 200 LEU B CA 1
ATOM 3898 C C . LEU B 1 200 ? -14 -17.297 -3.453 1 94.38 200 LEU B C 1
ATOM 3900 O O . LEU B 1 200 ? -13.656 -16.141 -3.186 1 94.38 200 LEU B O 1
ATOM 3904 N N . VAL B 1 201 ? -14.812 -17.625 -4.43 1 94.88 201 VAL B N 1
ATOM 3905 C CA . VAL B 1 201 ? -15.547 -16.609 -5.172 1 94.88 201 VAL B CA 1
ATOM 3906 C C . VAL B 1 201 ? -17.047 -16.719 -4.863 1 94.88 201 VAL B C 1
ATOM 3908 O O . VAL B 1 201 ? -17.625 -17.797 -4.988 1 94.88 201 VAL B O 1
ATOM 3911 N N . THR B 1 202 ? -17.594 -15.656 -4.449 1 92.31 202 THR B N 1
ATOM 3912 C CA . THR B 1 202 ? -19.016 -15.625 -4.09 1 92.31 202 THR B CA 1
ATOM 3913 C C . THR B 1 202 ? -19.844 -14.961 -5.188 1 92.31 202 THR B C 1
ATOM 3915 O O . THR B 1 202 ? -19.438 -13.922 -5.73 1 92.31 202 THR B O 1
ATOM 3918 N N . PHE B 1 203 ? -20.953 -15.586 -5.508 1 92.75 203 PHE B N 1
ATOM 3919 C CA . PHE B 1 203 ? -21.891 -15.102 -6.512 1 92.75 203 PHE B CA 1
ATOM 3920 C C . PHE B 1 203 ? -23.219 -14.727 -5.867 1 92.75 203 PHE B C 1
ATOM 3922 O O . PHE B 1 203 ? -23.328 -14.664 -4.641 1 92.75 203 PHE B O 1
ATOM 3929 N N . LYS B 1 204 ? -24.109 -14.281 -6.766 1 87.69 204 LYS B N 1
ATOM 3930 C CA . LYS B 1 204 ? -25.438 -13.961 -6.289 1 87.69 204 LYS B CA 1
ATOM 3931 C C . LYS B 1 204 ? -26.047 -15.117 -5.504 1 87.69 204 LYS B C 1
ATOM 3933 O O . LYS B 1 204 ? -25.688 -16.281 -5.73 1 87.69 204 LYS B O 1
ATOM 3938 N N . ASP B 1 205 ? -26.906 -14.797 -4.543 1 83.69 205 ASP B N 1
ATOM 3939 C CA . ASP B 1 205 ? -27.625 -15.773 -3.723 1 83.69 205 ASP B CA 1
ATOM 3940 C C . ASP B 1 205 ? -26.656 -16.625 -2.904 1 83.69 205 ASP B C 1
ATOM 3942 O O . ASP B 1 205 ? -26.922 -17.797 -2.65 1 83.69 205 ASP B O 1
ATOM 3946 N N . ASN B 1 206 ? -25.438 -16.188 -2.756 1 84.81 206 ASN B N 1
ATOM 3947 C CA . ASN B 1 206 ? -24.406 -16.75 -1.891 1 84.81 206 ASN B CA 1
ATOM 3948 C C . ASN B 1 206 ? -23.875 -18.078 -2.443 1 84.81 206 ASN B C 1
ATOM 3950 O O . ASN B 1 206 ? -23.484 -18.969 -1.682 1 84.81 206 ASN B O 1
ATOM 3954 N N . GLU B 1 207 ? -24.078 -18.172 -3.719 1 89.12 207 GLU B N 1
ATOM 3955 C CA . GLU B 1 207 ? -23.375 -19.297 -4.352 1 89.12 207 GLU B CA 1
ATOM 3956 C C . GLU B 1 207 ? -21.875 -19.094 -4.305 1 89.12 207 GLU B C 1
ATOM 3958 O O . GLU B 1 207 ? -21.375 -18 -4.602 1 89.12 207 GLU B O 1
ATOM 3963 N N . GLN B 1 208 ? -21.141 -20.109 -3.904 1 92.88 208 GLN B N 1
ATOM 3964 C CA . GLN B 1 208 ? -19.703 -20.016 -3.748 1 92.88 208 GLN B CA 1
ATOM 3965 C C . GLN B 1 208 ? -18.984 -21.109 -4.527 1 92.88 208 GLN B C 1
ATOM 3967 O O . GLN B 1 208 ? -19.453 -22.25 -4.57 1 92.88 208 GLN B O 1
ATOM 3972 N N . ILE B 1 209 ? -17.938 -20.719 -5.145 1 93.5 209 ILE B N 1
ATOM 3973 C CA . ILE B 1 209 ? -17.109 -21.688 -5.852 1 93.5 209 ILE B CA 1
ATOM 3974 C C . ILE B 1 209 ? -15.656 -21.547 -5.406 1 93.5 209 ILE B C 1
ATOM 3976 O O . ILE B 1 209 ? -15.172 -20.422 -5.199 1 93.5 209 ILE B O 1
ATOM 3980 N N . TYR B 1 210 ? -15.039 -22.656 -5.27 1 94.12 210 TYR B N 1
ATOM 3981 C CA . TYR B 1 210 ? -13.602 -22.641 -4.988 1 94.12 210 TYR B CA 1
ATOM 3982 C C . TYR B 1 210 ? -12.797 -22.578 -6.281 1 94.12 210 TYR B C 1
ATOM 3984 O O . TYR B 1 210 ? -13.141 -23.25 -7.262 1 94.12 210 TYR B O 1
ATOM 3992 N N . VAL B 1 211 ? -11.828 -21.75 -6.27 1 94.31 211 VAL B N 1
ATOM 3993 C CA . VAL B 1 211 ? -10.891 -21.609 -7.383 1 94.31 211 VAL B CA 1
ATOM 3994 C C . VAL B 1 211 ? -9.469 -21.891 -6.898 1 94.31 211 VAL B C 1
ATOM 3996 O O . VAL B 1 211 ? -9.25 -22.141 -5.711 1 94.31 211 VAL B O 1
ATOM 3999 N N . GLU B 1 212 ? -8.531 -22.016 -7.797 1 89.56 212 GLU B N 1
ATOM 4000 C CA . GLU B 1 212 ? -7.113 -22.156 -7.48 1 89.56 212 GLU B CA 1
ATOM 4001 C C . GLU B 1 212 ? -6.309 -20.969 -8.016 1 89.56 212 GLU B C 1
ATOM 4003 O O . GLU B 1 212 ? -5.867 -20.984 -9.164 1 89.56 212 GLU B O 1
ATOM 4008 N N . PRO B 1 213 ? -6.16 -20.031 -7.172 1 95.75 213 PRO B N 1
ATOM 4009 C CA . PRO B 1 213 ? -5.426 -18.844 -7.633 1 95.75 213 PRO B CA 1
ATOM 4010 C C . PRO B 1 213 ? -3.982 -19.156 -8.023 1 95.75 213 PRO B C 1
ATOM 4012 O O . PRO B 1 213 ? -3.344 -20.016 -7.395 1 95.75 213 PRO B O 1
ATOM 4015 N N . VAL B 1 214 ? -3.453 -18.438 -9.008 1 94.12 214 VAL B N 1
ATOM 4016 C CA . VAL B 1 214 ? -2.082 -18.609 -9.477 1 94.12 214 VAL B CA 1
ATOM 4017 C C . VAL B 1 214 ? -1.246 -17.391 -9.117 1 94.12 214 VAL B C 1
ATOM 4019 O O . VAL B 1 214 ? -0.017 -17.422 -9.203 1 94.12 214 VAL B O 1
ATOM 4022 N N . LEU B 1 215 ? -1.937 -16.328 -8.75 1 97.44 215 LEU B N 1
ATOM 4023 C CA . LEU B 1 215 ? -1.297 -15.039 -8.492 1 97.44 215 LEU B CA 1
ATOM 4024 C C . LEU B 1 215 ? -2.064 -14.258 -7.434 1 97.44 215 LEU B C 1
ATOM 4026 O O . LEU B 1 215 ? -3.297 -14.203 -7.465 1 97.44 215 LEU B O 1
ATOM 4030 N N . TRP B 1 216 ? -1.362 -13.734 -6.438 1 98.31 216 TRP B N 1
ATOM 4031 C CA . TRP B 1 216 ? -1.908 -12.891 -5.375 1 98.31 216 TRP B CA 1
ATOM 4032 C C . TRP B 1 216 ? -1.253 -11.516 -5.379 1 98.31 216 TRP B C 1
ATOM 4034 O O . TRP B 1 216 ? -0.031 -11.406 -5.504 1 98.31 216 TRP B O 1
ATOM 4044 N N . LEU B 1 217 ? -2.049 -10.492 -5.309 1 98.38 217 LEU B N 1
ATOM 4045 C CA . LEU B 1 217 ? -1.565 -9.125 -5.133 1 98.38 217 LEU B CA 1
ATOM 4046 C C . LEU B 1 217 ? -2.369 -8.398 -4.062 1 98.38 217 LEU B C 1
ATOM 4048 O O . LEU B 1 217 ? -3.525 -8.742 -3.807 1 98.38 217 LEU B O 1
ATOM 4052 N N . ASN B 1 218 ? -1.829 -7.375 -3.455 1 97.56 218 ASN B N 1
ATOM 4053 C CA . ASN B 1 218 ? -2.518 -6.57 -2.449 1 97.56 218 ASN B CA 1
ATOM 4054 C C . ASN B 1 218 ? -2.906 -5.199 -2.998 1 97.56 218 ASN B C 1
ATOM 4056 O O . ASN B 1 218 ? -3.078 -4.246 -2.236 1 97.56 218 ASN B O 1
ATOM 4060 N N . ASP B 1 219 ? -2.98 -5.094 -4.273 1 97.75 219 ASP B N 1
ATOM 4061 C CA . ASP B 1 219 ? -3.242 -3.834 -4.961 1 97.75 219 ASP B CA 1
ATOM 4062 C C . ASP B 1 219 ? -4.215 -4.035 -6.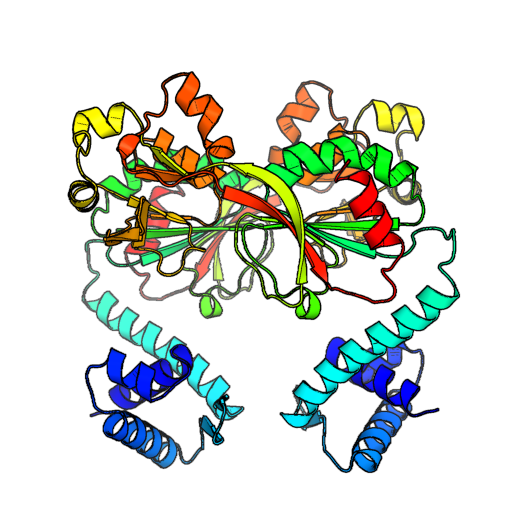121 1 97.75 219 ASP B C 1
ATOM 4064 O O . ASP B 1 219 ? -3.904 -4.734 -7.086 1 97.75 219 ASP B O 1
ATOM 4068 N N . SER B 1 220 ? -5.363 -3.387 -6.043 1 98 220 SER B N 1
ATOM 4069 C CA . SER B 1 220 ? -6.438 -3.609 -7.004 1 98 220 SER B CA 1
ATOM 4070 C C . SER B 1 220 ? -6.0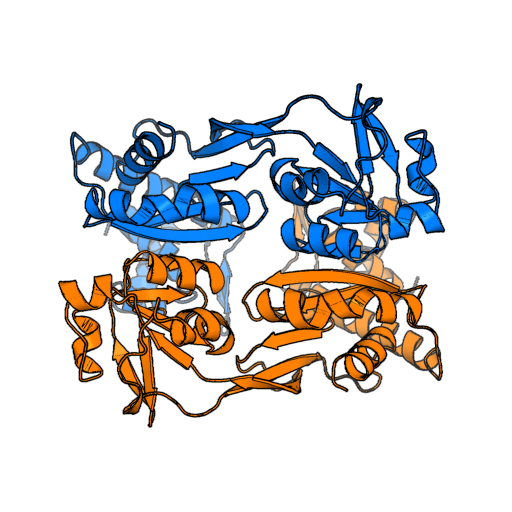31 -3.158 -8.398 1 98 220 SER B C 1
ATOM 4072 O O . SER B 1 220 ? -6.355 -3.818 -9.391 1 98 220 SER B O 1
ATOM 4074 N N . ARG B 1 221 ? -5.316 -2.08 -8.477 1 97.81 221 ARG B N 1
ATOM 4075 C CA . ARG B 1 221 ? -4.871 -1.605 -9.781 1 97.81 221 ARG B CA 1
ATOM 4076 C C . ARG B 1 221 ? -3.875 -2.578 -10.406 1 97.81 221 ARG B C 1
ATOM 4078 O O . ARG B 1 221 ? -3.914 -2.824 -11.609 1 97.81 221 ARG B O 1
ATOM 4085 N N . ALA B 1 222 ? -2.984 -3.07 -9.555 1 98.44 222 ALA B N 1
ATOM 4086 C CA . ALA B 1 222 ? -2.041 -4.07 -10.047 1 98.44 222 ALA B CA 1
ATOM 4087 C C . ALA B 1 222 ? -2.77 -5.316 -10.539 1 98.44 222 ALA B C 1
ATOM 4089 O O . ALA B 1 222 ? -2.379 -5.918 -11.547 1 98.44 222 ALA B O 1
ATOM 4090 N N . LEU B 1 223 ? -3.797 -5.738 -9.828 1 98.62 223 LEU B N 1
ATOM 4091 C CA . LEU B 1 223 ? -4.613 -6.859 -10.281 1 98.62 223 LEU B CA 1
ATOM 4092 C C . LEU B 1 223 ? -5.211 -6.578 -11.656 1 98.62 223 LEU B C 1
ATOM 4094 O O . LEU B 1 223 ? -5.184 -7.438 -12.539 1 98.62 223 LEU B O 1
ATOM 4098 N N . CYS B 1 224 ? -5.738 -5.422 -11.766 1 98.75 224 CYS B N 1
ATOM 4099 C CA . CYS B 1 224 ? -6.312 -5.027 -13.047 1 98.75 224 CYS B CA 1
ATOM 4100 C C . CYS B 1 224 ? -5.277 -5.121 -14.164 1 98.75 224 CYS B C 1
ATOM 4102 O O . CYS B 1 224 ? -5.562 -5.645 -15.242 1 98.75 224 CYS B O 1
ATOM 4104 N N . GLU B 1 225 ? -4.059 -4.656 -13.891 1 98.56 225 GLU B N 1
ATOM 4105 C CA . GLU B 1 225 ? -2.975 -4.727 -14.867 1 98.56 225 GLU B CA 1
ATOM 4106 C C . GLU B 1 225 ? -2.674 -6.172 -15.25 1 98.56 225 GLU B C 1
ATOM 4108 O O . GLU B 1 225 ? -2.43 -6.469 -16.422 1 98.56 225 GLU B O 1
ATOM 4113 N N . CYS B 1 226 ? -2.691 -7.031 -14.297 1 98.44 226 CYS B N 1
ATOM 4114 C CA . CYS B 1 226 ? -2.443 -8.445 -14.562 1 98.44 226 CYS B CA 1
ATOM 4115 C C . CYS B 1 226 ? -3.49 -9.008 -15.516 1 98.44 226 CYS B C 1
ATOM 4117 O O . CYS B 1 226 ? -3.158 -9.758 -16.438 1 98.44 226 CYS B O 1
ATOM 4119 N N . ALA B 1 227 ? -4.746 -8.664 -15.273 1 98.62 227 ALA B N 1
ATOM 4120 C CA . ALA B 1 227 ? -5.812 -9.125 -16.156 1 98.62 227 ALA B CA 1
ATOM 4121 C C . ALA B 1 227 ? -5.629 -8.57 -17.578 1 98.62 227 ALA B C 1
ATOM 4123 O O . ALA B 1 227 ? -5.805 -9.297 -18.562 1 98.62 227 ALA B O 1
ATOM 4124 N N . LEU B 1 228 ? -5.258 -7.312 -17.672 1 98.69 228 LEU B N 1
ATOM 4125 C CA . LEU B 1 228 ? -5.027 -6.668 -18.969 1 98.69 228 LEU B CA 1
ATOM 4126 C C . LEU B 1 228 ? -3.924 -7.379 -19.734 1 98.69 228 LEU B C 1
ATOM 4128 O O . LEU B 1 228 ? -3.971 -7.453 -20.969 1 98.69 228 LEU B O 1
ATOM 4132 N N . LEU B 1 229 ? -2.98 -7.918 -19 1 97.94 229 LEU B N 1
ATOM 4133 C CA . LEU B 1 229 ? -1.83 -8.594 -19.594 1 97.94 229 LEU B CA 1
ATOM 4134 C C . LEU B 1 229 ? -2.156 -10.047 -19.922 1 97.94 229 LEU B C 1
ATOM 4136 O O . LEU B 1 229 ? -1.274 -10.805 -20.328 1 97.94 229 LEU B O 1
ATOM 4140 N N . GLY B 1 230 ? -3.379 -10.398 -19.688 1 97.12 230 GLY B N 1
ATOM 4141 C CA . GLY B 1 230 ? -3.852 -11.703 -20.109 1 97.12 230 GLY B CA 1
ATOM 4142 C C . GLY B 1 230 ? -3.459 -12.812 -19.156 1 97.12 230 GLY B C 1
ATOM 4143 O O . GLY B 1 230 ? -3.299 -13.969 -19.562 1 97.12 230 GLY B O 1
ATOM 4144 N N . MET B 1 231 ? -3.363 -12.484 -17.875 1 96.81 231 MET B N 1
ATOM 4145 C CA . MET B 1 231 ? -2.818 -13.469 -16.938 1 96.81 231 MET B CA 1
ATOM 4146 C C . MET B 1 231 ? -3.934 -14.289 -16.312 1 96.81 231 MET B C 1
ATOM 4148 O O . MET B 1 231 ? -3.672 -15.312 -15.68 1 96.81 231 MET B O 1
ATOM 4152 N N . GLY B 1 232 ? -5.133 -13.844 -16.453 1 97.62 232 GLY B N 1
ATOM 4153 C CA . GLY B 1 232 ? -6.238 -14.578 -15.867 1 97.62 232 GLY B CA 1
ATOM 4154 C C . GLY B 1 232 ? -7.457 -13.711 -15.602 1 97.62 232 GLY B C 1
ATOM 4155 O O . GLY B 1 232 ? -7.551 -12.594 -16.109 1 97.62 232 GLY B O 1
ATOM 4156 N N . ILE B 1 233 ? -8.414 -14.328 -14.852 1 98.38 233 ILE B N 1
ATOM 4157 C CA . ILE B 1 233 ? -9.656 -13.672 -14.461 1 98.38 233 ILE B CA 1
ATOM 4158 C C . ILE B 1 233 ? -9.5 -13.047 -13.078 1 98.38 233 ILE B C 1
ATOM 4160 O O . ILE B 1 233 ? -8.898 -13.648 -12.188 1 98.38 233 ILE B O 1
ATOM 4164 N N . ILE B 1 234 ? -9.961 -11.867 -12.922 1 98.5 234 ILE B N 1
ATOM 4165 C CA . ILE B 1 234 ? -9.953 -11.164 -11.641 1 98.5 234 ILE B CA 1
ATOM 4166 C C . ILE B 1 234 ? -11.383 -10.805 -11.242 1 98.5 234 ILE B C 1
ATOM 4168 O O . ILE B 1 234 ? -12.289 -10.82 -12.078 1 98.5 234 ILE B O 1
ATOM 4172 N N . LYS B 1 235 ? -11.617 -10.555 -9.992 1 97.31 235 LYS B N 1
ATOM 4173 C CA . LYS B 1 235 ? -12.852 -9.992 -9.438 1 97.31 235 LYS B CA 1
ATOM 4174 C C . LYS B 1 235 ? -12.562 -8.719 -8.648 1 97.31 235 LYS B C 1
ATOM 4176 O O . LYS B 1 235 ? -11.93 -8.766 -7.594 1 97.31 235 LYS B O 1
ATOM 4181 N N . LEU B 1 236 ? -12.992 -7.625 -9.195 1 97.31 236 LEU B N 1
ATOM 4182 C CA . LEU B 1 236 ? -12.688 -6.332 -8.586 1 97.31 236 LEU B CA 1
ATOM 4183 C C . LEU B 1 236 ? -13.922 -5.43 -8.594 1 97.31 236 LEU B C 1
ATOM 4185 O O . LEU B 1 236 ? -14.906 -5.727 -9.273 1 97.31 236 LEU B O 1
ATOM 4189 N N . HIS B 1 237 ? -13.836 -4.371 -7.75 1 97 237 HIS B N 1
ATOM 4190 C CA . HIS B 1 237 ? -14.867 -3.344 -7.801 1 97 237 HIS B CA 1
ATOM 4191 C C . HIS B 1 237 ? -14.961 -2.729 -9.195 1 97 237 HIS B C 1
ATOM 4193 O O . HIS B 1 237 ? -13.945 -2.488 -9.844 1 97 237 HIS B O 1
ATOM 4199 N N . GLU B 1 238 ? -16.109 -2.365 -9.562 1 97.19 238 GLU B N 1
ATOM 4200 C CA . GLU B 1 238 ? -16.375 -1.843 -10.898 1 97.19 238 GLU B CA 1
ATOM 4201 C C . GLU B 1 238 ? -15.562 -0.579 -11.172 1 97.19 238 GLU B C 1
ATOM 4203 O O . GLU B 1 238 ? -15.039 -0.396 -12.266 1 97.19 238 GLU B O 1
ATOM 4208 N N . TYR B 1 239 ? -15.398 0.251 -10.164 1 96.69 239 TYR B N 1
ATOM 4209 C CA . TYR B 1 239 ? -14.734 1.535 -10.375 1 96.69 239 TYR B CA 1
ATOM 4210 C C . TYR B 1 239 ? -13.258 1.344 -10.688 1 96.69 239 TYR B C 1
ATOM 4212 O O . TYR B 1 239 ? -12.594 2.268 -11.164 1 96.69 239 TYR B O 1
ATOM 4220 N N . ILE B 1 240 ? -12.75 0.179 -10.453 1 97.94 240 ILE B N 1
ATOM 4221 C CA . ILE B 1 240 ? -11.352 -0.1 -10.75 1 97.94 240 ILE B CA 1
ATOM 4222 C C . ILE B 1 240 ? -11.203 -0.469 -12.227 1 97.94 240 ILE B C 1
ATOM 4224 O O . ILE B 1 240 ? -10.18 -0.167 -12.852 1 97.94 240 ILE B O 1
ATOM 4228 N N . VAL B 1 241 ? -12.227 -1.131 -12.82 1 98.31 241 VAL B N 1
ATOM 4229 C CA . VAL B 1 241 ? -12.055 -1.767 -14.117 1 98.31 241 VAL B CA 1
ATOM 4230 C C . VAL B 1 241 ? -12.938 -1.077 -15.156 1 98.31 241 VAL B C 1
ATOM 4232 O O . VAL B 1 241 ? -12.977 -1.484 -16.312 1 98.31 241 VAL B O 1
ATOM 4235 N N . THR B 1 242 ? -13.602 -0.001 -14.781 1 97.69 242 THR B N 1
ATOM 4236 C CA . THR B 1 242 ? -14.625 0.635 -15.609 1 97.69 242 THR B CA 1
ATOM 4237 C C . THR B 1 242 ? -14.039 1.068 -16.953 1 97.69 242 THR B C 1
ATOM 4239 O O . THR B 1 242 ? -14.602 0.768 -18 1 97.69 242 THR B O 1
ATOM 4242 N N . GLU B 1 243 ? -12.914 1.75 -16.969 1 97.81 243 GLU B N 1
ATOM 4243 C CA . GLU B 1 243 ? -12.32 2.256 -18.203 1 97.81 243 GLU B CA 1
ATOM 4244 C C . GLU B 1 243 ? -11.938 1.114 -19.141 1 97.81 243 GLU B C 1
ATOM 4246 O O . GLU B 1 243 ? -12.188 1.184 -20.344 1 97.81 243 GLU B O 1
ATOM 4251 N N . ALA B 1 244 ? -11.352 0.089 -18.562 1 98.56 244 ALA B N 1
ATOM 4252 C CA . ALA B 1 244 ? -10.914 -1.052 -19.359 1 98.56 244 ALA B CA 1
ATOM 4253 C C . ALA B 1 244 ? -12.102 -1.816 -19.922 1 98.56 244 ALA B C 1
ATOM 4255 O O . ALA B 1 244 ? -12.023 -2.371 -21.031 1 98.56 244 ALA B O 1
ATOM 4256 N N . LEU B 1 245 ? -13.211 -1.848 -19.203 1 98.38 245 LEU B N 1
ATOM 4257 C CA . LEU B 1 245 ? -14.43 -2.475 -19.703 1 98.38 245 LEU B CA 1
ATOM 4258 C C . LEU B 1 245 ? -15.047 -1.654 -20.828 1 98.38 245 LEU B C 1
ATOM 4260 O O . LEU B 1 245 ? -15.461 -2.209 -21.859 1 98.38 245 LEU B O 1
ATOM 4264 N N . GLN B 1 246 ? -14.992 -0.372 -20.688 1 98.19 246 GLN B N 1
ATOM 4265 C CA . GLN B 1 246 ? -15.617 0.535 -21.641 1 98.19 246 GLN B CA 1
ATOM 4266 C C . GLN B 1 246 ? -14.859 0.527 -22.969 1 98.19 246 GLN B C 1
ATOM 4268 O O . GLN B 1 246 ? -15.477 0.599 -24.031 1 98.19 246 GLN B O 1
ATOM 4273 N N . ASP B 1 247 ? -13.523 0.399 -22.891 1 97.44 247 ASP B N 1
ATOM 4274 C CA . ASP B 1 247 ? -12.758 0.467 -24.125 1 97.44 247 ASP B CA 1
ATOM 4275 C C . ASP B 1 247 ? -12.438 -0.931 -24.656 1 97.44 247 ASP B C 1
ATOM 4277 O O . ASP B 1 247 ? -11.703 -1.08 -25.625 1 97.44 247 ASP B O 1
ATOM 4281 N N . GLY B 1 248 ? -12.945 -1.925 -24.047 1 98 248 GLY B N 1
ATOM 4282 C CA . GLY B 1 248 ? -12.914 -3.285 -24.562 1 98 248 GLY B CA 1
ATOM 4283 C C . GLY B 1 248 ? -11.633 -4.02 -24.219 1 98 248 GLY B C 1
ATOM 4284 O O . GLY B 1 248 ? -11.406 -5.141 -24.688 1 98 248 GLY B O 1
ATOM 4285 N N . ARG B 1 249 ? -10.805 -3.477 -23.453 1 98.69 249 ARG B N 1
ATOM 4286 C CA . ARG B 1 249 ? -9.562 -4.141 -23.078 1 98.69 249 ARG B CA 1
ATOM 4287 C C . ARG B 1 249 ? -9.82 -5.258 -22.062 1 98.69 249 ARG B C 1
ATOM 4289 O O . ARG B 1 249 ? -8.984 -6.148 -21.891 1 98.69 249 ARG B O 1
ATOM 4296 N N . LEU B 1 250 ? -10.922 -5.113 -21.328 1 98.88 250 LEU B N 1
ATOM 4297 C CA . LEU B 1 250 ? -11.438 -6.184 -20.484 1 98.88 250 LEU B CA 1
ATOM 4298 C C . LEU B 1 250 ? -12.875 -6.531 -20.844 1 98.88 250 LEU B C 1
ATOM 4300 O O . LEU B 1 250 ? -13.609 -5.68 -21.344 1 98.88 250 LEU B O 1
ATOM 4304 N N . ILE B 1 251 ? -13.188 -7.738 -20.609 1 98.69 251 ILE B N 1
ATOM 4305 C CA . ILE B 1 251 ? -14.539 -8.242 -20.828 1 98.69 251 ILE B CA 1
ATOM 4306 C C . ILE B 1 251 ? -15.102 -8.828 -19.547 1 98.69 251 ILE B C 1
ATOM 4308 O O . ILE B 1 251 ? -14.453 -9.648 -18.891 1 98.69 251 ILE B O 1
ATOM 4312 N N . GLU B 1 252 ? -16.297 -8.352 -19.188 1 98.25 252 GLU B N 1
ATOM 4313 C CA . GLU B 1 252 ? -16.969 -8.914 -18.016 1 98.25 252 GLU B CA 1
ATOM 4314 C C . GLU B 1 252 ? -17.438 -10.344 -18.297 1 98.25 252 GLU B C 1
ATOM 4316 O O . GLU B 1 252 ? -17.984 -10.625 -19.359 1 98.25 252 GLU B O 1
ATOM 4321 N N . VAL B 1 253 ? -17.219 -11.234 -17.375 1 97.88 253 VAL B N 1
ATOM 4322 C CA . VAL B 1 253 ? -17.672 -12.617 -17.516 1 97.88 253 VAL B CA 1
ATOM 4323 C C . VAL B 1 253 ? -18.688 -12.938 -16.406 1 97.88 253 VAL B C 1
ATOM 4325 O O . VAL B 1 253 ? -18.641 -12.367 -15.32 1 97.88 253 VAL B O 1
ATOM 4328 N N . LEU B 1 254 ? -19.734 -13.75 -16.719 1 96.44 254 LEU B N 1
ATOM 4329 C CA . LEU B 1 254 ? -20.75 -14.234 -15.812 1 96.44 254 LEU B CA 1
ATOM 4330 C C . LEU B 1 254 ? -21.547 -13.078 -15.211 1 96.44 254 LEU B C 1
ATOM 4332 O O . LEU B 1 254 ? -21.797 -13.055 -14.008 1 96.44 254 LEU B O 1
ATOM 4336 N N . PRO B 1 255 ? -21.875 -12.07 -15.961 1 94.38 255 PRO B N 1
ATOM 4337 C CA . PRO B 1 255 ? -22.562 -10.898 -15.406 1 94.38 255 PRO B CA 1
ATOM 4338 C C . PRO B 1 255 ? -23.891 -11.258 -14.742 1 94.38 255 PRO B C 1
ATOM 4340 O O . PRO B 1 255 ? -24.297 -10.617 -13.766 1 94.38 255 PRO B O 1
ATOM 4343 N N . GLU B 1 256 ? -24.547 -12.281 -15.188 1 91.81 256 GLU B N 1
ATOM 4344 C CA . GLU B 1 256 ? -25.875 -12.648 -14.672 1 91.81 256 GLU B CA 1
ATOM 4345 C C . GLU B 1 256 ? -25.766 -13.289 -13.297 1 91.81 256 GLU B C 1
ATOM 4347 O O . GLU B 1 256 ? -26.766 -13.398 -12.578 1 91.81 256 GLU B O 1
ATOM 4352 N N . PHE B 1 257 ? -24.578 -13.656 -12.93 1 91.25 257 PHE B N 1
ATOM 4353 C CA . PHE B 1 257 ? -24.391 -14.375 -11.672 1 91.25 257 PHE B CA 1
ATOM 4354 C C . PHE B 1 257 ? -23.812 -13.453 -10.609 1 91.25 257 PHE B C 1
ATOM 4356 O O . PHE B 1 257 ? -23.641 -13.859 -9.453 1 91.25 257 PHE B O 1
ATOM 4363 N N . GLN B 1 258 ? -23.531 -12.305 -10.961 1 82.75 258 GLN B N 1
ATOM 4364 C CA . GLN B 1 258 ? -22.781 -11.453 -10.055 1 82.75 258 GLN B CA 1
ATOM 4365 C C . GLN B 1 258 ? -23.688 -10.758 -9.055 1 82.75 258 GLN B C 1
ATOM 4367 O O . GLN B 1 258 ? -24.906 -10.648 -9.281 1 82.75 258 GLN B O 1
ATOM 4372 N N . GLU B 1 259 ? -22.953 -10.484 -7.98 1 71.88 259 GLU B N 1
ATOM 4373 C CA . GLU B 1 259 ? -23.625 -9.914 -6.816 1 71.88 259 GLU B CA 1
ATOM 4374 C C . GLU B 1 259 ? -24.172 -8.523 -7.113 1 71.88 259 GLU B C 1
ATOM 4376 O O . GLU B 1 259 ? -23.688 -7.848 -8.031 1 71.88 259 GLU B O 1
ATOM 4381 N N . SER B 1 260 ? -25.141 -8.242 -6.25 1 79.06 260 SER B N 1
ATOM 4382 C CA . SER B 1 260 ? -25.828 -6.957 -6.242 1 79.06 260 SER B CA 1
ATOM 4383 C C . SER B 1 260 ? -24.891 -5.824 -5.859 1 79.06 260 SER B C 1
ATOM 4385 O O . SER B 1 260 ? -23.703 -6.055 -5.586 1 79.06 260 SER B O 1
ATOM 4387 N N . SER B 1 261 ? -25.391 -4.672 -5.711 1 89 261 SER B N 1
ATOM 4388 C CA . SER B 1 261 ? -24.734 -3.416 -5.352 1 89 261 SER B CA 1
ATOM 4389 C C . SER B 1 261 ? -24.172 -3.471 -3.936 1 89 261 SER B C 1
ATOM 4391 O O . SER B 1 261 ? -24.766 -4.082 -3.049 1 89 261 SER B O 1
ATOM 4393 N N . LEU B 1 262 ? -22.922 -3.002 -3.818 1 92.06 262 LEU B N 1
ATOM 4394 C CA . LEU B 1 262 ? -22.234 -2.891 -2.535 1 92.06 262 LEU B CA 1
ATOM 4395 C C . LEU B 1 262 ? -22.031 -1.428 -2.15 1 92.06 262 LEU B C 1
ATOM 4397 O O . LEU B 1 262 ? -21.812 -0.576 -3.018 1 92.06 262 LEU B O 1
ATOM 4401 N N . SER B 1 263 ? -22.109 -1.241 -0.834 1 94.44 263 SER B N 1
ATOM 4402 C CA . SER B 1 263 ? -21.828 0.1 -0.332 1 94.44 263 SER B CA 1
ATOM 4403 C C . SER B 1 263 ? -20.359 0.257 0.034 1 94.44 263 SER B C 1
ATOM 4405 O O . SER B 1 263 ? -19.719 -0.693 0.497 1 94.44 263 SER B O 1
ATOM 4407 N N . VAL B 1 264 ? -19.859 1.385 -0.247 1 96.62 264 VAL B N 1
ATOM 4408 C CA . VAL B 1 264 ? -18.531 1.795 0.206 1 96.62 264 VAL B CA 1
ATOM 4409 C C . VAL B 1 264 ? -18.656 2.793 1.354 1 96.62 264 VAL B C 1
ATOM 4411 O O . VAL B 1 264 ? -19.469 3.721 1.289 1 96.62 264 VAL B O 1
ATOM 4414 N N . TYR B 1 265 ? -17.797 2.611 2.379 1 96.75 265 TYR B N 1
ATOM 4415 C CA . TYR B 1 265 ? -18.031 3.367 3.604 1 96.75 265 TYR B CA 1
ATOM 4416 C C . TYR B 1 265 ? -16.797 4.141 4.023 1 96.75 265 TYR B C 1
ATOM 4418 O O . TYR B 1 265 ? -15.688 3.852 3.559 1 96.75 265 TYR B O 1
ATOM 4426 N N . LEU B 1 266 ? -17.047 5.148 4.812 1 97.5 266 LEU B N 1
ATOM 4427 C CA . LEU B 1 266 ? -16.109 5.738 5.762 1 97.5 266 LEU B CA 1
ATOM 4428 C C . LEU B 1 266 ? -16.375 5.238 7.176 1 97.5 266 LEU B C 1
ATOM 4430 O O . LEU B 1 266 ? -17.531 5.145 7.598 1 97.5 266 LEU B O 1
ATOM 4434 N N . TYR B 1 267 ? -15.336 4.832 7.918 1 97.69 267 TYR B N 1
ATOM 4435 C CA . TYR B 1 267 ? -15.461 4.344 9.289 1 97.69 267 TYR B CA 1
ATOM 4436 C C . TYR B 1 267 ? -14.711 5.25 10.258 1 97.69 267 TYR B C 1
ATOM 4438 O O . TYR B 1 267 ? -13.656 5.797 9.914 1 97.69 267 TYR B O 1
ATOM 4446 N N . TYR B 1 268 ? -15.203 5.402 11.445 1 96.62 268 TYR B N 1
ATOM 4447 C CA . TYR B 1 268 ? -14.5 6.039 12.555 1 96.62 268 TYR B CA 1
ATOM 4448 C C . TYR B 1 268 ? -15.016 5.516 13.891 1 96.62 268 TYR B C 1
ATOM 4450 O O . TYR B 1 268 ? -16.062 4.875 13.953 1 96.62 268 TYR B O 1
ATOM 4458 N N . GLN B 1 269 ? -14.273 5.711 14.922 1 93.81 269 GLN B N 1
ATOM 4459 C CA . GLN B 1 269 ? -14.664 5.262 16.25 1 93.81 269 GLN B CA 1
ATOM 4460 C C . GLN B 1 269 ? -15.797 6.113 16.812 1 93.81 269 GLN B C 1
ATOM 4462 O O . GLN B 1 269 ? -15.742 7.344 16.766 1 93.81 269 GLN B O 1
ATOM 4467 N N . ALA B 1 270 ? -16.75 5.402 17.297 1 88.5 270 ALA B N 1
ATOM 4468 C CA . ALA B 1 270 ? -17.844 6.117 17.953 1 88.5 270 ALA B CA 1
ATOM 4469 C C . ALA B 1 270 ? -17.344 6.816 19.219 1 88.5 270 ALA B C 1
ATOM 4471 O O . ALA B 1 270 ? -16.516 6.27 19.953 1 88.5 270 ALA B O 1
ATOM 4472 N N . SER B 1 271 ? -17.734 8.016 19.312 1 81.62 271 SER B N 1
ATOM 4473 C CA . SER B 1 271 ? -17.391 8.773 20.516 1 81.62 271 SER B CA 1
ATOM 4474 C C . SER B 1 271 ? -18.484 9.766 20.875 1 81.62 271 SER B C 1
ATOM 4476 O O . SER B 1 271 ? -19.156 10.305 20 1 81.62 271 SER B O 1
ATOM 4478 N N . ARG B 1 272 ? -18.766 9.898 22.203 1 66.94 272 ARG B N 1
ATOM 4479 C CA . ARG B 1 272 ? -19.703 10.914 22.656 1 66.94 272 ARG B CA 1
ATOM 4480 C C . ARG B 1 272 ? -19.281 12.305 22.203 1 66.94 272 ARG B C 1
ATOM 4482 O O . ARG B 1 272 ? -20.125 13.125 21.828 1 66.94 272 ARG B O 1
ATOM 4489 N N . TYR B 1 273 ? -18.031 12.492 22.312 1 71.06 273 TYR B N 1
ATOM 4490 C CA . TYR B 1 273 ? -17.453 13.758 21.859 1 71.06 273 TYR B CA 1
ATOM 4491 C C . TYR B 1 273 ? -16.438 13.531 20.75 1 71.06 273 TYR B C 1
ATOM 4493 O O . TYR B 1 273 ? -15.266 13.266 21.016 1 71.06 273 TYR B O 1
ATOM 4501 N N . LEU B 1 274 ? -16.906 13.656 19.547 1 84.31 274 LEU B N 1
ATOM 4502 C CA . LEU B 1 274 ? -16.047 13.492 18.391 1 84.31 274 LEU B CA 1
ATOM 4503 C C . LEU B 1 274 ? -15.047 14.641 18.281 1 84.31 274 LEU B C 1
ATOM 4505 O O . LEU B 1 274 ? -15.438 15.812 18.328 1 84.31 274 LEU B O 1
ATOM 4509 N N . GLN B 1 275 ? -13.773 14.32 18.219 1 87.12 275 GLN B N 1
ATOM 4510 C CA . GLN B 1 275 ? -12.75 15.352 18.094 1 87.12 275 GLN B CA 1
ATOM 4511 C C . GLN B 1 275 ? -13.016 16.25 16.875 1 87.12 275 GLN B C 1
ATOM 4513 O O . GLN B 1 275 ? -13.438 15.758 15.828 1 87.12 275 GLN B O 1
ATOM 4518 N N . PRO B 1 276 ? -12.734 17.484 16.984 1 89.44 276 PRO B N 1
ATOM 4519 C CA . PRO B 1 276 ? -13.008 18.422 15.891 1 89.44 276 PRO B CA 1
ATOM 4520 C C . PRO B 1 276 ? -12.328 18.016 14.586 1 89.44 276 PRO B C 1
ATOM 4522 O O . PRO B 1 276 ? -12.906 18.188 13.508 1 89.44 276 PRO B O 1
ATOM 4525 N N . LYS B 1 277 ? -11.07 17.469 14.68 1 92.81 277 LYS B N 1
ATOM 4526 C CA . LYS B 1 277 ? -10.352 17.078 13.469 1 92.81 277 LYS B CA 1
ATOM 4527 C C . LYS B 1 277 ? -11.094 15.984 12.711 1 92.81 277 LYS B C 1
ATOM 4529 O O . LYS B 1 277 ? -11.156 16 11.477 1 92.81 277 LYS B O 1
ATOM 4534 N N . ILE B 1 278 ? -11.703 15.086 13.422 1 94.69 278 ILE B N 1
ATOM 4535 C CA . ILE B 1 278 ? -12.445 13.984 12.812 1 94.69 278 ILE B CA 1
ATOM 4536 C C . ILE B 1 278 ? -13.773 14.5 12.266 1 94.69 278 ILE B C 1
ATOM 4538 O O . ILE B 1 278 ? -14.133 14.211 11.125 1 94.69 278 ILE B O 1
ATOM 4542 N N . ARG B 1 279 ? -14.5 15.32 13.039 1 92.12 279 ARG B N 1
ATOM 4543 C CA . ARG B 1 279 ? -15.789 15.883 12.625 1 92.12 279 ARG B CA 1
ATOM 4544 C C . ARG B 1 279 ? -15.641 16.719 11.359 1 92.12 279 ARG B C 1
ATOM 4546 O O . ARG B 1 279 ? -16.422 16.562 10.414 1 92.12 279 ARG B O 1
ATOM 4553 N N . ARG B 1 280 ? -14.625 17.547 11.352 1 93.94 280 ARG B N 1
ATOM 4554 C CA . ARG B 1 280 ? -14.422 18.422 10.203 1 93.94 280 ARG B CA 1
ATOM 4555 C C . ARG B 1 280 ? -14.086 17.609 8.953 1 93.94 280 ARG B C 1
ATOM 4557 O O . ARG B 1 280 ? -14.516 17.953 7.852 1 93.94 280 ARG B O 1
ATOM 4564 N N . PHE B 1 281 ? -13.266 16.578 9.148 1 96.69 281 PHE B N 1
ATOM 4565 C CA . PHE B 1 281 ? -12.953 15.719 8.023 1 96.69 281 PHE B CA 1
ATOM 4566 C C . PHE B 1 281 ? -14.211 15.07 7.461 1 96.69 281 PHE B C 1
ATOM 4568 O O . PHE B 1 281 ? -14.453 15.117 6.254 1 96.69 281 PHE B O 1
ATOM 4575 N N . ILE B 1 282 ? -15.008 14.484 8.336 1 95.38 282 ILE B N 1
ATOM 4576 C CA . ILE B 1 282 ? -16.219 13.781 7.949 1 95.38 282 ILE B CA 1
ATOM 4577 C C . ILE B 1 282 ? -17.188 14.75 7.262 1 95.38 282 ILE B C 1
ATOM 4579 O O . ILE B 1 282 ? -17.703 14.461 6.18 1 95.38 282 ILE B O 1
ATOM 4583 N N . ASP B 1 283 ? -17.406 15.945 7.82 1 92.81 283 ASP B N 1
ATOM 4584 C CA . ASP B 1 283 ? -18.312 16.938 7.266 1 92.81 283 ASP B CA 1
ATOM 4585 C C . ASP B 1 283 ? -17.859 17.391 5.883 1 92.81 283 ASP B C 1
ATOM 4587 O O . ASP B 1 283 ? -18.688 17.594 4.984 1 92.81 283 ASP B O 1
ATOM 4591 N N . PHE B 1 284 ? -16.578 17.5 5.711 1 95.38 284 PHE B N 1
ATOM 4592 C CA . PHE B 1 284 ? -16.016 18.031 4.477 1 95.38 284 PHE B CA 1
ATOM 4593 C C . PHE B 1 284 ? -16.062 16.984 3.363 1 95.38 284 PHE B C 1
ATOM 4595 O O . PHE B 1 284 ? -16.406 17.312 2.223 1 95.38 284 PHE B O 1
ATOM 4602 N N . PHE B 1 285 ? -15.711 15.727 3.66 1 95.31 285 PHE B N 1
ATOM 4603 C CA . PHE B 1 285 ? -15.484 14.734 2.613 1 95.31 285 PHE B CA 1
ATOM 4604 C C . PHE B 1 285 ? -16.734 13.891 2.387 1 95.31 285 PHE B C 1
ATOM 4606 O O . PHE B 1 285 ? -16.781 13.086 1.457 1 95.31 285 PHE B O 1
ATOM 4613 N N . THR B 1 286 ? -17.766 13.969 3.184 1 89.44 286 THR B N 1
ATOM 4614 C CA . THR B 1 286 ? -18.984 13.219 2.953 1 89.44 286 THR B CA 1
ATOM 4615 C C . THR B 1 286 ? -20.094 14.141 2.439 1 89.44 286 THR B C 1
ATOM 4617 O O . THR B 1 286 ? -21.25 13.711 2.295 1 89.44 286 THR B O 1
ATOM 4620 N N . LYS B 1 287 ? -19.922 15.406 2.068 1 76.06 287 LYS B N 1
ATOM 4621 C CA . LYS B 1 287 ? -20.891 16.312 1.473 1 76.06 287 LYS B CA 1
ATOM 4622 C C . LYS B 1 287 ? -21.188 15.922 0.028 1 76.06 287 LYS B C 1
ATOM 4624 O O . LYS B 1 287 ? -20.328 15.398 -0.671 1 76.06 287 LYS B O 1
#

Nearest PDB structures (foldseek):
  3t1b-assembly1_C  TM=6.345E-01  e=1.736E-26  Vibrio cholerae
  3t1b-assembly1_B  TM=6.437E-01  e=4.663E-26  Vibrio cholerae
  3t1b-assembly1_D  TM=5.860E-01  e=4.383E-26  Vibrio cholerae
  3szp-assembly1_B-2  TM=5.903E-01  e=8.879E-24  Vibrio cholerae
  3hhf-assembly1_B  TM=7.918E-01  e=6.351E-19  Neisseria meningitidis serogroup B

Radius of gyration: 26.3 Å; Cα contacts (8 Å, |Δi|>4): 974; chains: 2; bounding box: 56×71×70 Å

pLDDT: mean 88.02, std 13.11, range [42.38, 98.88]

Organism: Legionella pneumophila subsp. pneumophila (strain Philadelphia 1 / ATCC 33152 / DSM 7513) (NCBI:txid272624)

InterPro domains:
  IPR000847 LysR, HTH, N-terminal domain [PF00126] (4-62)
  IPR000847 LysR, HTH, N-terminal domain [PS50931] (1-59)
  IPR005119 LysR, substrate-binding [PF03466] (89-286)
  IPR036388 Winged helix-like DNA-binding domain superfamily [G3DSA:1.10.10.10] (2-85)
  IPR036390 Winged helix DNA-binding domain superfamily [SSF46785] (4-88)
  IPR058163 LysR-type transcriptional regulator, proteobacterial-type [PTHR30537] (3-285)

Solvent-accessible surface area (backbone atoms only — not comparable to full-atom values): 31098 Å² total; per-residue (Å²): 128,53,75,64,52,28,50,53,49,44,51,33,24,60,74,52,63,27,53,60,53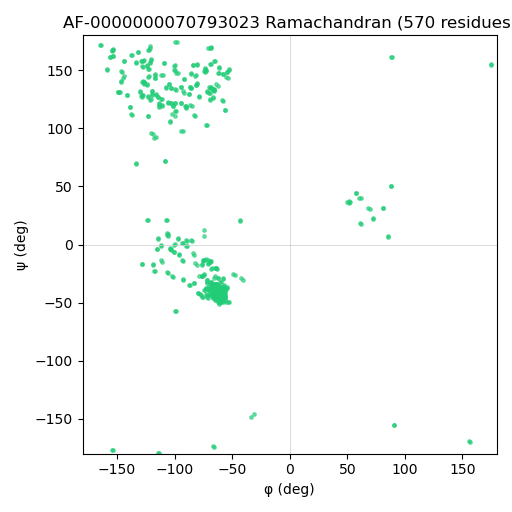,28,10,61,73,71,72,48,50,42,66,55,44,50,50,35,44,52,50,47,24,59,75,65,70,42,68,37,64,46,80,51,102,85,51,77,42,68,29,75,64,19,47,53,47,48,53,49,46,52,50,47,50,49,45,49,51,38,49,56,42,46,72,63,45,60,106,51,83,31,60,52,75,46,30,35,35,19,21,56,70,44,34,66,67,65,41,57,79,48,39,58,61,54,42,66,77,28,74,60,41,28,41,35,42,39,68,44,71,73,84,73,57,39,81,85,66,62,39,54,34,41,38,56,40,65,72,87,68,66,83,74,42,42,72,43,80,72,49,73,42,30,62,37,38,31,23,10,56,70,33,33,71,75,72,52,74,54,84,49,76,73,47,49,49,81,42,51,30,41,31,49,60,76,44,82,67,56,38,60,47,75,30,41,95,72,40,70,40,68,45,61,57,47,36,30,28,57,41,72,67,60,49,51,50,42,16,60,68,41,62,26,38,35,73,41,50,39,86,79,47,46,68,40,44,74,72,55,50,26,40,77,45,52,72,90,44,44,45,69,82,37,58,20,24,31,36,32,73,67,55,97,63,67,53,51,51,58,50,52,49,50,61,64,74,66,107,129,53,75,63,52,28,50,52,50,45,51,34,24,61,75,52,62,27,54,60,52,28,10,60,73,72,72,48,51,43,66,56,44,50,50,34,44,52,50,47,23,58,75,65,70,42,69,37,64,43,80,50,101,86,51,77,42,66,30,75,64,19,48,52,47,46,54,49,46,52,50,46,48,49,46,50,52,40,50,56,43,44,71,65,43,59,105,49,82,33,60,52,75,44,30,35,35,20,21,56,70,42,36,65,68,66,40,56,79,49,40,58,60,54,42,66,77,29,74,60,40,29,41,36,42,41,69,45,71,75,85,75,59,38,80,84,65,62,40,53,33,40,38,56,40,64,71,87,68,67,82,74,42,41,71,44,79,73,48,73,43,31,62,36,37,32,23,11,54,69,34,34,71,74,72,51,75,53,83,49,76,75,48,50,48,81,41,52,30,41,34,49,61,74,43,82,67,56,38,60,46,74,32,42,95,72,40,72,40,69,45,63,58,47,36,31,28,58,40,71,65,59,48,52,51,42,16,60,67,41,63,27,37,35,72,42,51,38,86,77,45,45,69,41,44,74,72,55,50,26,41,79,45,53,72,89,45,44,45,69,80,36,58,21,23,32,36,32,73,66,56,96,60,65,53,50,49,57,50,51,49,50,60,64,74,67,107

Secondary structure (DSSP, 8-state):
--HHHHHHHHHHHHHTTSHHHHHHHHTS-HHHHHHHHHHHHHHHTS--EEE-SS-EEE-HHHHHHHHHHHHHHHHHHHHHHHHH-SS----EEEEEEE-HHHIIIIIGGGHHHHHHH-TTEEEEEEE-SS---TTTTT-SEEEEE-SPPPTTEEEEEEEEE-EEEEE-HHHHHHH----SGGGGGGS-EEEETT-SSTTEEE-GGG-EEE--EEEEES-HHHHHHHHHTT--BEEEEHHHHHHHHHTTSSEE--GGG----EEEEEEEE--SS--HHHHHHHHHH--/--HHHHHHHHHHHHHTTSHHHHHHHHTS-HHHHHHHHHHHHHHHTS--EEE-SS-EEE-HHHHHHHHHHHHHHHHHHHHHHHHH-SS----EEEEEEE-HHHIIIIIGGGHHHHHHH-TTEEEEEEE-SS---TTTTT-SEEEEE-S---TTEEEEEEEEE-EEEEE-HHHHHHH----SGGGGGGS-EEEETT-SSTTEEE-GGG-EEE--EEEEES-HHHHHHHHHTT--BEEEEHHHHHHHHHTTSSEE--GGG----EEEEEEEE--SS--HHHHHHHHHH--

Sequence (574 aa):
MGKFDQITYFIAVVEEHGFAAAARKFGVSTAAVSRQIARLEAELKAELLVRTTRKLSLTDIGARYYQQCKKTLLELNEAEIAIANSRNEAVGILNVTSSRYFAMRFLLPYLPEFMELNPKLQIKIELAERFPDLAQENVDVLFGVSMEGPPELVRKRVSTTRYVLCASPDYLAKNGIPKTPSELGKHRYITHSMRNPDNLVTFKDNEQIYVEPVLWLNDSRALCECALLGMGIIKLHEYIVTEALQDGRLIEVLPEFQESSLSVYLYYQASRYLQPKIRRFIDFFTKMGKFDQITYFIAVVEEHGFAAAARKFGVSTAAVSRQIARLEAELKAELLVRTTRKLSLTDIGARYYQQCKKTLLELNEAEIAIANSRNEAVGILNVTSSRYFAMRFLLPYLPEFMELNPKLQIKIELAERFPDLAQENVDVLFGVSMEGPPELVRKRVSTTRYVLCASPDYLAKNGIPKTPSELGKHRYITHSMRNPDNLVTFKDNEQIYVEPVLWLNDSRALCECALLGMGIIKLHEYIVTEALQDGRLIEVLPEFQESSLSVYLYYQASRYLQPKIRRFIDFFTK

Foldseek 3Di:
DDPLVLLQLLLLCVVLQHLCSSCVVVVHDSVVSVVSPVVNCVVVVHRQWDDDPPGIDGDPVNVVVSLVSLVVVVVVVLVVLLVVDDVDAFADEAAEEEAPVCCVPQNVVCVVVLCVVRVRYHYHYHHFQADDPCSVVVHAKYFWHQDDDDPQKDKDFQDKWFKFKKAFPVLCVVQNADPDPQCLQSWAEEFEPRDVVGQWDAWPPRDIDGHDHPYYDRHLLVVLVCRLVNNTMYIDICVNCVVCCVVRSMPTGPVVTHDDMTTIIMIGGDDPRRRPNSVSVCVVRRD/DDLLVLLQLLLLCVVLQHLCSSCVVVVHDSVVSVVSPVVNCVVVVHRQWDDDPPGIDGDPVNVVVSLVSLVVVVVVVLVVLLVVDDVDADADEAAEEEAPVCCVPQNVVCVVVLCVVRVRYHYHYHHFQADDPCSVVVHAKYFWHQDDDDPQKDKDFQDKWFKFKKAFPVLCVVQNADQDPQCLQSWAEEFEPRDVVGQWDAWPPRDIDGHDHPYYDRHLLVVLVCRLVNNTMYIDICVNCVVCCVVRSMDTGPVVTHDDMTTIIMIGGDDPRRRPNSVSVCVVRRD

=== Feature glossary ===
Legend for the data blocks above and below:

— What the protein is —

The amino-acid sequence is the protein's primary structure: the linear order of residues from the N-terminus to the C-terminus, written in one-letter code. Everything else here — the 3D coordinates, the secondary structure, the domain annotations — is ultimately a consequence of this string.

Functional annotations link the protein to curated databases. InterPro entries identify conserved domains and families by matching the sequence against member-database signatures (Pfam, PROSITE, CDD, …). Gene Ontology (GO) terms describe molecular function, biological process, and cellular component in a controlled vocabulary. CATH places the structure in a hierarchical fold classification (Class/Architecture/Topology/Homologous-superfamily). The organism is the source species.

— Where its atoms are —

Atomic coordinates in PDBx/mmCIF format — the same representation the Protein Data Bank distributes. Each line of the _atom_site loop places one backbone atom in Cartesian space (units: ångströms, origin: arbitrary).

The six renders are orthographic views along the three Cartesian axes in both directions. Representation (cartoon, sticks, or surface) and color scheme (sequence-rainbow or by-chain) vary across proteins so the training set covers all the common visualization conventions.

— Local backbone conformation —

Eight-state secondary structure (DSSP): H is the canonical α-helix, G the tighter 3₁₀-helix, I the wider π-helix; E/B are β-structure, T and S are turns and bends, and '-' is everything else. DSSP derives these from the pattern of main-chain N–H···O=C hydrogen bonds, not from the sequence.

Three-state secondary structure (P-SEA) collapses the eight DSSP classes into helix (a), strand (b), and coil (c). P-SEA assigns these from Cα geometry alone — distances and angles — without requiring backbone oxygens, so it works on any Cα trace.

φ (phi) and ψ (psi) are the two rotatable backbone dihedrals per residue: φ is the C(i-1)–N–Cα–C torsion, ψ is the N–Cα–C–N(i+1) torsion, both in degrees on (−180°, 180°]. α-helical residues cluster near (−60°, −45°); β-strand residues near (−120°, +130°). A Ramachandran plot is simply a scatter of (φ, ψ) for every residue.

— Global shape and packing —

The geometric summary reports three shape descriptors. Rg (radius of gyration) measures how spread out the Cα atoms are about their centre of mass; compact globular proteins have small Rg, elongated or unfolded ones large. Cα contacts (<8 Å, |i−j|>4) count long-range residue pairs in spatial proximity — high for tightly packed folds, near zero for rods or random coil. The bounding-box extents give the protein's footprint along x, y, z in Å.

SASA measures how much of the protein is reachable by solvent. It is computed by rolling a water-sized probe over the atomic surface and summing the exposed area (Å²). Per-residue SASA distinguishes core (buried, low SASA) from surface (exposed, high SASA) residues; total SASA is a whole-molecule size measure.

Plot images: a contact map (which residues are close in 3D, as an N×N binary image), a Ramachandran scatter (backbone torsion angles, revealing secondary-structure composition at a glance), and — for AlphaFold structures — a PAE heatmap (pairwise prediction confidence).

— Structural neighborhood —

A 3Di character summarizes, for each residue, the relative orientation of the Cα frame of its nearest spatial neighbor. Because it encodes fold topology rather than chemistry, 3Di alignments detect remote structural similarity that sequence alignment misses.

The Foldseek neighbor list gives the closest experimentally determined structures in the PDB, ranked by structural alignment. TM-score near 1 means near-identical fold; near 0.3 means only rough topology match. This is how one finds what a novel AlphaFold prediction most resembles in the solved-structure universe.

— Confidence and disorder —

For AlphaFold models, the B-factor field carries pLDDT — the model's own estimate of local accuracy on a 0–100 scale. Regions with pLDDT<50 should be treated as essentially unmodeled; they often correspond to intrinsically disordered segments.

Crystallographic B-factors measure how much each atom's electron density is smeared out, in Å². They rise in mobile loops and surface residues and fall in the buried interior. In AlphaFold models this column is repurposed to hold pLDDT instead.

Predicted Aligned Error (PAE) is an AlphaFold confidence matrix: entry (i, j) is the expected error in the position of residue j, in ångströms, when the prediction is superimposed on the true structure at residue i. Low PAE within a block of residues means that block is internally rigid and well-predicted; high PAE between two blocks means their relative placement is uncertain even if each block individually is confident.